Protein AF-A0A843GGL7-F1 (afdb_monomer_lite)

Radius of gyration: 24.07 Å; chains: 1; bounding box: 67×50×60 Å

Secondary structure (DSSP, 8-state):
---PPPPPTTEEEEEEE-TTS-TTS-EEEEEEEEEEEETTEEEEEEEETTS-B---GGGTTEEEEEE-TTSS-EEEEETT--TT---------EE--S---HHHHHHHHHHHHT-----S--EEEEE-SSEEEEEETTTTEEEEEEE---HHHHEEBGGGTB----S--------TTT-EEEEE-SEEE-S---TT-SGGGG-EEEEPPHHHHHHHHHHHHHT----EEEEEEEEE-SSS-GGG-THHHHHHHHTHHHHHHHH-EEEEEEEEEEE--BTT-TTHHHHHHHHHHIIIIISTT-SEEEEE---SSHHHHHHHTTT-B--HHHHHHHHHHSPPPSSSPEEEEEEE-TT----HHHHHHHS-TTTEEEEEEEPP--HHHHHTT---STTTT-THHHHHHHHHHHHTT--EEEE---HHHHHTT-STT--STTGGGS--

Foldseek 3Di:
DDDQPWDDVQKFKWWAQDLPDQQVPRIFIWIWHWDDDDPRWTWIAIAGSVRDRDPDVVCVFWGTKTDDPPDQDIFTHTPPDDPPDDGDDDPTGTDDDTDDDPVVVVVVVLVVVLPDDDDPDDWDWDDFLFWIWIQDLNLLWIKIKGADPDCLQFKDWVVVVNHDFAQFGDRDHGDVQAPMEIETEQFNAESFPFLLFCSCLSPGPHTQALVRRLVSVLVRLVPDPAAHHQEYEYENFAHYFNQSHCNVLVNLQPPDVVSNVVRHHYNAYEYEHEHQAFPPRPCNLVSQQSVQCCCCPVRVLRYAYEHAQQALDQVVSCLRRVVGHDGLQVVLVSQVPHDAGGPDAYEYEHAFDLPGHADQVSVVVRHPLNRYAYEYEHSFPAPSCVVSPHPHDPVNRDSVSVCVRVVNNVVVVHRYMYGYDHPSCRVSQVDGSGDPNSVVVVPD

Structure (mmCIF, N/CA/C/O backbone):
data_AF-A0A843GGL7-F1
#
_entry.id   AF-A0A843GGL7-F1
#
loop_
_atom_site.group_PDB
_atom_site.id
_atom_site.type_symbol
_atom_site.label_atom_id
_atom_site.label_alt_id
_atom_site.label_comp_id
_atom_site.label_asym_id
_atom_site.label_entity_id
_atom_site.label_seq_id
_atom_site.pdbx_PDB_ins_code
_atom_site.Cartn_x
_atom_site.Cartn_y
_atom_site.Cartn_z
_atom_site.occupancy
_atom_site.B_iso_or_equiv
_atom_site.auth_seq_id
_atom_site.auth_comp_id
_atom_site.auth_asym_id
_atom_site.auth_atom_id
_atom_site.pdbx_PDB_model_num
ATOM 1 N N . MET A 1 1 ? -35.514 9.374 7.211 1.00 26.31 1 MET A N 1
ATOM 2 C CA . MET A 1 1 ? -36.257 9.001 8.434 1.00 26.31 1 MET A CA 1
ATOM 3 C C . MET A 1 1 ? -37.074 7.741 8.167 1.00 26.31 1 MET A C 1
ATOM 5 O O . MET A 1 1 ? -38.155 7.833 7.592 1.00 26.31 1 MET A O 1
ATOM 9 N N . ARG A 1 2 ? -36.556 6.556 8.519 1.00 28.31 2 ARG A N 1
ATOM 10 C CA . ARG A 1 2 ? -37.366 5.327 8.568 1.00 28.31 2 ARG A CA 1
ATOM 11 C C . ARG A 1 2 ? -38.106 5.331 9.907 1.00 28.31 2 ARG A C 1
ATOM 13 O O . ARG A 1 2 ? -37.487 5.107 10.936 1.00 28.31 2 ARG A O 1
ATOM 20 N N . LYS A 1 3 ? -39.411 5.613 9.913 1.00 27.98 3 LYS A N 1
ATOM 21 C CA . LYS A 1 3 ? -40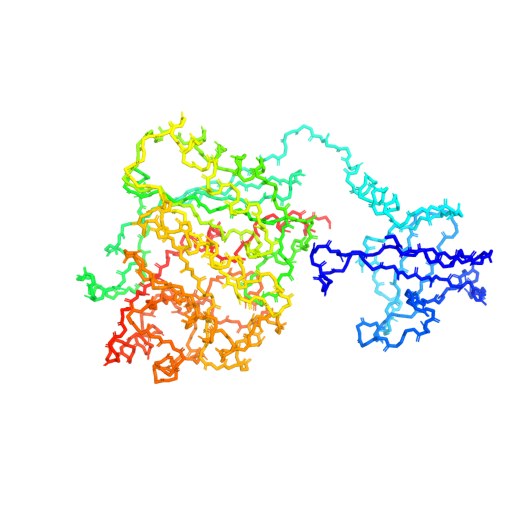.245 5.388 11.104 1.00 27.98 3 LYS A CA 1
ATOM 22 C C . LYS A 1 3 ? -40.612 3.909 11.150 1.00 27.98 3 LYS A C 1
ATOM 24 O O . LYS A 1 3 ? -41.455 3.467 10.371 1.00 27.98 3 LYS A O 1
ATOM 29 N N . ILE A 1 4 ? -39.955 3.148 12.018 1.00 35.44 4 ILE A N 1
ATOM 30 C CA . ILE A 1 4 ? -40.352 1.769 12.319 1.00 35.44 4 ILE A CA 1
ATOM 31 C C . ILE A 1 4 ? -41.522 1.826 13.313 1.00 35.44 4 ILE A C 1
ATOM 33 O O . ILE A 1 4 ? -41.600 2.738 14.134 1.00 35.44 4 ILE A O 1
ATOM 37 N N . LYS A 1 5 ? -42.489 0.908 13.187 1.00 37.84 5 LYS A N 1
ATOM 38 C CA . LYS A 1 5 ? -43.631 0.813 14.112 1.00 37.84 5 LYS A CA 1
ATOM 39 C C . LYS A 1 5 ? -43.111 0.597 15.538 1.00 37.84 5 LYS A C 1
ATOM 41 O O . LYS A 1 5 ? -42.248 -0.252 15.727 1.00 37.84 5 LYS A O 1
ATOM 46 N N . ASN A 1 6 ? -43.656 1.342 16.503 1.00 37.59 6 ASN A N 1
ATOM 47 C CA . ASN A 1 6 ? -43.268 1.255 17.913 1.00 37.59 6 ASN A CA 1
ATOM 48 C C . ASN A 1 6 ? -43.234 -0.206 18.409 1.00 37.59 6 ASN A C 1
ATOM 50 O O . ASN A 1 6 ? -44.164 -0.958 18.081 1.00 37.59 6 ASN A O 1
ATOM 54 N N . PRO A 1 7 ? -42.225 -0.593 19.216 1.00 38.31 7 PRO A N 1
ATOM 55 C CA . PRO A 1 7 ? -42.210 -1.888 19.887 1.00 38.31 7 PRO A CA 1
ATOM 56 C C . PRO A 1 7 ? -43.497 -2.117 20.669 1.00 38.31 7 PRO A C 1
ATOM 58 O O . PRO A 1 7 ? -44.042 -1.200 21.291 1.00 38.31 7 PRO A O 1
ATOM 61 N N . LYS A 1 8 ? -43.965 -3.364 20.692 1.00 41.97 8 LYS A N 1
ATOM 62 C CA . LYS A 1 8 ? -45.012 -3.769 21.632 1.00 41.97 8 LYS A CA 1
ATOM 63 C C . LYS A 1 8 ? -44.456 -3.774 23.065 1.00 41.97 8 LYS A C 1
ATOM 65 O O . LYS A 1 8 ? -43.256 -3.965 23.262 1.00 41.97 8 LYS A O 1
ATOM 70 N N . PRO A 1 9 ? -45.315 -3.646 24.092 1.00 34.81 9 PRO A N 1
ATOM 71 C CA . PRO A 1 9 ? -44.901 -3.856 25.477 1.00 34.81 9 PRO A CA 1
ATOM 72 C C . PRO A 1 9 ? -44.223 -5.233 25.635 1.00 34.81 9 PRO A C 1
ATOM 74 O O . PRO A 1 9 ? -44.822 -6.246 25.269 1.00 34.81 9 PRO A O 1
ATOM 77 N N . ASN A 1 10 ? -43.002 -5.264 26.188 1.00 40.59 10 ASN A N 1
ATOM 78 C CA . ASN A 1 10 ? -42.102 -6.431 26.323 1.00 40.59 10 ASN A CA 1
ATOM 79 C C . ASN A 1 10 ? -41.314 -6.868 25.067 1.00 40.59 10 ASN A C 1
ATOM 81 O O . ASN A 1 10 ? -40.808 -7.996 25.035 1.00 40.59 10 ASN A O 1
ATOM 85 N N . GLU A 1 11 ? -41.190 -6.011 24.050 1.00 41.81 11 GLU A N 1
ATOM 86 C CA . GLU A 1 11 ? -40.201 -6.176 22.977 1.00 41.81 11 GLU A CA 1
ATOM 87 C C . GLU A 1 11 ? -38.933 -5.363 23.286 1.00 41.81 11 GLU A C 1
ATOM 89 O O . GLU A 1 11 ? -39.017 -4.204 23.688 1.00 41.81 11 GLU A O 1
ATOM 94 N N . TYR A 1 12 ? -37.760 -5.983 23.129 1.00 46.91 12 TYR A N 1
ATOM 95 C CA . TYR A 1 12 ? -36.453 -5.365 23.401 1.00 46.91 12 TYR A CA 1
ATOM 96 C C . TYR A 1 12 ? -35.740 -5.071 22.080 1.00 46.91 12 TYR A C 1
ATOM 98 O O . TYR A 1 12 ? -35.875 -5.850 21.137 1.00 46.91 12 TYR A O 1
ATOM 106 N N . VAL A 1 13 ? -34.972 -3.984 22.010 1.00 42.09 13 VAL A N 1
ATOM 107 C CA . VAL A 1 13 ? -34.202 -3.609 20.814 1.00 42.09 13 VAL A CA 1
ATOM 108 C C . VAL A 1 13 ? -32.754 -4.060 20.990 1.00 42.09 13 VAL A C 1
ATOM 110 O O . VAL A 1 13 ? -32.111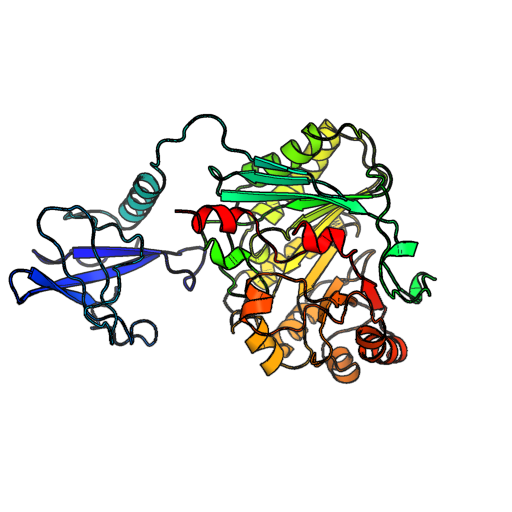 -3.692 21.968 1.00 42.09 13 VAL A O 1
ATOM 113 N N . LEU A 1 14 ? -32.242 -4.854 20.047 1.00 47.00 14 LEU A N 1
ATOM 114 C CA . LEU A 1 14 ? -30.811 -5.112 19.903 1.00 47.00 14 LEU A CA 1
ATOM 115 C C . LEU A 1 14 ? -30.236 -4.143 18.883 1.00 47.00 14 LEU A C 1
ATOM 117 O O . LEU A 1 14 ? -30.738 -4.064 17.760 1.00 47.00 14 LEU A O 1
ATOM 121 N N . ILE A 1 15 ? -29.141 -3.489 19.245 1.00 43.41 15 ILE A N 1
ATOM 122 C CA . ILE A 1 15 ? -28.305 -2.761 18.301 1.00 43.41 15 ILE A CA 1
ATOM 123 C C . ILE A 1 15 ? -26.951 -3.445 18.305 1.00 43.41 15 ILE A C 1
ATOM 125 O O . ILE A 1 15 ? -26.304 -3.557 19.340 1.00 43.41 15 ILE A O 1
ATOM 129 N N . THR A 1 16 ? -26.549 -3.949 17.148 1.00 43.97 16 THR A N 1
ATOM 130 C CA . THR A 1 16 ? -25.307 -4.705 16.996 1.00 43.97 16 THR A CA 1
ATOM 131 C C . THR A 1 16 ? -24.540 -4.155 15.802 1.00 43.97 16 THR A C 1
ATOM 133 O O . THR A 1 16 ? -25.115 -3.838 14.758 1.00 43.97 16 THR A O 1
ATOM 136 N N . LYS A 1 17 ? -23.232 -3.972 15.993 1.00 41.25 17 LYS A N 1
ATOM 137 C CA . LYS A 1 17 ? -22.299 -3.528 14.960 1.00 41.25 17 LYS A CA 1
ATOM 138 C C . LYS A 1 17 ? -21.731 -4.774 14.286 1.00 41.25 17 LYS A C 1
ATOM 140 O O . LYS A 1 17 ? -21.012 -5.530 14.936 1.00 41.25 17 LYS A O 1
ATOM 145 N N . TYR A 1 18 ? -22.066 -5.012 13.018 1.00 47.62 18 TYR A N 1
ATOM 146 C CA . TYR A 1 18 ? -21.561 -6.184 12.293 1.00 47.62 18 TYR A CA 1
ATOM 147 C C . TYR A 1 18 ? -20.429 -5.799 11.329 1.00 47.62 18 TYR A C 1
ATOM 149 O O . TYR A 1 18 ? -20.572 -4.810 10.607 1.00 47.62 18 TYR A O 1
ATOM 157 N N . PRO A 1 19 ? -19.337 -6.587 11.250 1.00 37.38 19 PRO A N 1
ATOM 158 C CA . PRO A 1 19 ? -18.227 -6.347 10.317 1.00 37.38 19 PRO A CA 1
ATOM 159 C C . PRO A 1 19 ? -18.644 -6.394 8.837 1.00 37.38 19 PRO A C 1
ATOM 161 O O . PRO A 1 19 ? -17.979 -5.820 7.982 1.00 37.38 19 PRO A O 1
ATOM 164 N N . ASP A 1 20 ? -19.752 -7.074 8.541 1.00 38.44 20 ASP A N 1
ATOM 165 C CA . ASP A 1 20 ? -20.197 -7.406 7.187 1.00 38.44 20 ASP A CA 1
ATOM 166 C C . ASP A 1 20 ? -21.290 -6.456 6.648 1.00 38.44 20 ASP A C 1
ATOM 168 O O . ASP A 1 20 ? -21.869 -6.721 5.590 1.00 38.44 20 ASP A O 1
ATOM 172 N N . HIS A 1 21 ? -21.621 -5.393 7.391 1.00 42.47 21 HIS A N 1
ATOM 173 C CA . HIS A 1 21 ? -22.603 -4.376 6.997 1.00 42.47 21 HIS A CA 1
ATOM 174 C C . HIS A 1 21 ? -21.961 -3.223 6.203 1.00 42.47 21 HIS A C 1
ATOM 176 O O . HIS A 1 21 ? -20.743 -3.062 6.194 1.00 42.47 21 HIS A O 1
ATOM 182 N N . ASP A 1 22 ? -22.788 -2.414 5.524 1.00 44.09 22 ASP A N 1
ATOM 183 C CA . ASP A 1 22 ? -22.347 -1.188 4.838 1.00 44.09 22 ASP A CA 1
ATOM 184 C C . ASP A 1 22 ? -21.546 -0.312 5.825 1.00 44.09 22 ASP A C 1
ATOM 186 O O . ASP A 1 22 ? -22.098 0.076 6.850 1.00 44.09 22 ASP A O 1
ATOM 190 N N . PRO A 1 23 ? -20.270 0.023 5.570 1.00 43.62 23 PRO A N 1
ATOM 191 C CA . PRO A 1 23 ? -19.479 0.822 6.506 1.00 43.62 23 PRO A CA 1
ATOM 192 C C . PRO A 1 23 ? -20.031 2.242 6.718 1.00 43.62 23 PRO A C 1
ATOM 194 O O . PRO A 1 23 ? -19.649 2.898 7.686 1.00 43.62 23 PRO A O 1
ATOM 197 N N . ASN A 1 24 ? -20.939 2.712 5.850 1.00 40.75 24 ASN A N 1
ATOM 198 C CA . ASN A 1 24 ? -21.675 3.964 6.043 1.00 40.75 24 ASN A CA 1
ATOM 199 C C . ASN A 1 24 ? -22.907 3.804 6.957 1.00 40.75 24 ASN A C 1
ATOM 201 O O . ASN A 1 24 ? -23.436 4.806 7.435 1.00 40.75 24 ASN A O 1
ATOM 205 N N . ASP A 1 25 ? -23.359 2.570 7.208 1.00 46.91 25 ASP A N 1
ATOM 206 C CA . ASP A 1 25 ? -24.373 2.216 8.207 1.00 46.91 25 ASP A CA 1
ATOM 207 C C . ASP A 1 25 ? -24.070 0.831 8.834 1.00 46.91 25 ASP A C 1
ATOM 209 O O . ASP A 1 25 ? -24.709 -0.174 8.494 1.00 46.91 25 ASP A O 1
ATOM 213 N N . PRO A 1 26 ? -23.064 0.749 9.730 1.00 44.34 26 PRO A N 1
ATOM 214 C CA . PRO A 1 26 ? -22.521 -0.518 10.234 1.00 44.34 26 PRO A CA 1
ATOM 215 C C . PRO A 1 26 ? -23.417 -1.195 11.287 1.00 44.34 26 PRO A C 1
ATOM 217 O O . PRO A 1 26 ? -23.012 -2.172 11.921 1.00 44.34 26 PRO A O 1
ATOM 220 N N . TRP A 1 27 ? -24.611 -0.649 11.518 1.00 46.47 27 TRP A N 1
ATOM 221 C CA . TRP A 1 27 ? -25.518 -1.039 12.589 1.00 46.47 27 TRP A CA 1
ATOM 222 C C . TRP A 1 27 ? -26.669 -1.882 12.040 1.00 46.47 27 TRP A C 1
ATOM 224 O O . TRP A 1 27 ? -27.393 -1.444 11.148 1.00 46.47 27 TRP A O 1
ATOM 234 N N . ALA A 1 28 ? -26.896 -3.055 12.627 1.00 49.09 28 ALA A N 1
ATOM 235 C CA . ALA A 1 28 ? -28.115 -3.827 12.419 1.00 49.09 28 ALA A CA 1
ATOM 236 C C . ALA A 1 28 ? -29.042 -3.690 13.634 1.00 49.09 28 ALA A C 1
ATOM 238 O O . ALA A 1 28 ? -28.600 -3.802 14.782 1.00 49.09 28 ALA A O 1
ATOM 239 N N . LEU A 1 29 ? -30.334 -3.466 13.372 1.00 47.56 29 LEU A N 1
ATOM 240 C CA . LEU A 1 29 ? -31.391 -3.490 14.384 1.00 47.56 29 LEU A CA 1
ATOM 241 C C . LEU A 1 29 ? -32.093 -4.852 14.392 1.00 47.56 29 LEU A C 1
ATOM 243 O O . LEU A 1 29 ? -32.566 -5.324 13.358 1.00 47.56 29 LEU A O 1
ATOM 247 N N . GLY A 1 30 ? -32.213 -5.446 15.578 1.00 50.50 30 GLY A N 1
ATOM 248 C CA . GLY A 1 30 ? -33.033 -6.631 15.828 1.00 50.50 30 GLY A CA 1
ATOM 249 C C . GLY A 1 30 ? -34.041 -6.388 16.950 1.00 50.50 30 GLY A C 1
ATOM 250 O O . GLY A 1 30 ? -33.835 -5.536 17.811 1.00 50.50 30 GLY A O 1
ATOM 251 N N . TRP A 1 31 ? -35.130 -7.152 16.961 1.00 52.19 31 TRP A N 1
ATOM 252 C CA . TRP A 1 31 ? -36.140 -7.122 18.019 1.00 52.19 31 TRP A CA 1
ATOM 253 C C . TRP A 1 31 ? -36.154 -8.449 18.762 1.00 52.19 31 TRP A C 1
ATOM 255 O O . TRP A 1 31 ? -36.125 -9.510 18.136 1.00 52.19 31 TRP A O 1
ATOM 265 N N . PHE A 1 32 ? -36.279 -8.407 20.085 1.00 57.06 32 PHE A N 1
ATOM 266 C CA . PHE A 1 32 ? -36.505 -9.603 20.879 1.00 57.06 32 PHE A CA 1
ATOM 267 C C . PHE A 1 32 ? -37.924 -9.689 21.407 1.00 57.06 32 PHE A C 1
ATOM 269 O O . PHE A 1 32 ? -38.450 -8.719 21.944 1.00 57.06 32 PHE A O 1
ATOM 276 N N . THR A 1 33 ? -38.514 -10.883 21.359 1.00 50.38 33 THR A N 1
ATOM 277 C CA . THR A 1 33 ? -39.776 -11.173 22.055 1.00 50.38 33 THR A CA 1
ATOM 278 C C . THR A 1 33 ? -39.538 -12.198 23.169 1.00 50.38 33 THR A C 1
ATOM 280 O O . THR A 1 33 ? -38.981 -13.274 22.927 1.00 50.38 33 THR A O 1
ATOM 283 N N . ARG A 1 34 ? -39.966 -11.876 24.400 1.00 50.91 34 ARG A N 1
ATOM 284 C CA . ARG A 1 34 ? -39.922 -12.775 25.571 1.00 50.91 34 ARG A CA 1
ATOM 285 C C . ARG A 1 34 ? -40.840 -13.980 25.348 1.00 50.91 34 ARG A C 1
ATOM 287 O O . ARG A 1 34 ? -42.019 -13.785 25.063 1.00 50.91 34 ARG A O 1
ATOM 294 N N . LYS A 1 35 ? -40.345 -15.216 25.514 1.00 48.47 35 LYS A N 1
ATOM 295 C CA . LYS A 1 35 ? -41.174 -16.428 25.310 1.00 48.47 35 LYS A CA 1
ATOM 296 C C . LYS A 1 35 ? -41.396 -17.290 26.558 1.00 48.47 35 LYS A C 1
ATOM 298 O O . LYS A 1 35 ? -42.341 -18.070 26.569 1.00 48.47 35 LYS A O 1
ATOM 303 N N . GLY A 1 36 ? -40.602 -17.158 27.624 1.00 51.47 36 GLY A N 1
ATOM 304 C CA . GLY A 1 36 ? -40.874 -17.895 28.869 1.00 51.47 36 GLY A CA 1
ATOM 305 C C . GLY A 1 36 ? -39.675 -18.075 29.797 1.00 51.47 36 GLY A C 1
ATOM 306 O O . GLY A 1 36 ? -38.644 -17.439 29.601 1.00 51.47 36 GLY A O 1
ATOM 307 N N . ASN A 1 37 ? -39.831 -18.950 30.798 1.00 42.34 37 ASN A N 1
ATOM 308 C CA . ASN A 1 37 ? -38.826 -19.285 31.812 1.00 42.34 37 ASN A CA 1
ATOM 309 C C . ASN A 1 37 ? -38.333 -20.731 31.643 1.00 42.34 37 ASN A C 1
ATOM 311 O O . ASN A 1 37 ? -39.138 -21.660 31.607 1.00 42.34 37 ASN A O 1
ATOM 315 N N . TRP A 1 38 ? -37.016 -20.936 31.587 1.00 40.34 38 TRP A N 1
ATOM 316 C CA . TRP A 1 38 ? -36.382 -22.256 31.549 1.00 40.34 38 TRP A CA 1
ATOM 317 C C . TRP A 1 38 ? -35.303 -22.350 32.626 1.00 40.34 38 TRP A C 1
ATOM 319 O O . TRP A 1 38 ? -34.385 -21.536 32.650 1.00 40.34 38 TRP A O 1
ATOM 329 N N . LYS A 1 39 ? -35.418 -23.333 33.530 1.00 39.16 39 LYS A N 1
ATOM 330 C CA . LYS A 1 39 ? -34.526 -23.503 34.698 1.00 39.16 39 LYS A CA 1
ATOM 331 C C . LYS A 1 39 ? -34.309 -22.206 35.504 1.00 39.16 39 LYS A C 1
ATOM 333 O O . LYS A 1 39 ? -33.203 -21.924 35.944 1.00 39.16 39 LYS A O 1
ATOM 338 N N . GLY A 1 40 ? -35.367 -21.411 35.664 1.00 43.50 40 GLY A N 1
ATOM 339 C CA . GLY A 1 40 ? -35.312 -20.143 36.396 1.00 43.50 40 GLY A CA 1
ATOM 340 C C . GLY A 1 40 ? -34.722 -18.960 35.622 1.00 43.50 40 GLY A C 1
ATOM 341 O O . GLY A 1 40 ? -34.559 -17.907 36.220 1.00 43.50 40 GLY A O 1
ATOM 342 N N . LYS A 1 41 ? -34.426 -19.099 34.319 1.00 38.81 41 LYS A N 1
ATOM 343 C CA . LYS A 1 41 ? -33.934 -18.001 33.470 1.00 38.81 41 LYS A CA 1
ATOM 344 C C . LYS A 1 41 ? -34.900 -17.676 32.325 1.00 38.81 41 LYS A C 1
ATOM 346 O O . LYS A 1 41 ? -35.415 -18.579 31.654 1.00 38.81 41 LYS A O 1
ATOM 351 N N . THR A 1 42 ? -35.117 -16.385 32.072 1.00 43.78 42 THR A N 1
ATOM 352 C CA . THR A 1 42 ? -35.997 -15.891 31.000 1.00 43.78 42 THR A CA 1
ATOM 353 C C . THR A 1 42 ? -35.355 -16.109 29.612 1.00 43.78 42 THR A C 1
ATOM 355 O O . THR A 1 42 ? -34.167 -15.858 29.432 1.00 43.78 42 THR A O 1
ATOM 358 N N . THR A 1 43 ? -36.128 -16.583 28.621 1.00 45.00 43 THR A N 1
ATOM 359 C CA . THR A 1 43 ? -35.678 -16.877 27.237 1.00 45.00 43 THR A CA 1
ATOM 360 C C . THR A 1 43 ? -36.310 -15.931 26.197 1.00 45.00 43 THR A C 1
ATOM 362 O O . THR A 1 43 ? -37.512 -15.643 26.274 1.00 45.00 43 THR A O 1
ATOM 365 N N . TYR A 1 44 ? -35.525 -15.516 25.190 1.00 47.84 44 TYR A N 1
ATOM 366 C CA . TYR A 1 44 ? -35.887 -14.553 24.131 1.00 47.84 44 TYR A CA 1
ATOM 367 C C . TYR A 1 44 ? -35.633 -15.099 22.707 1.00 47.84 44 TYR A C 1
ATOM 369 O O . TYR A 1 44 ? -34.743 -15.926 22.526 1.00 47.84 44 TYR A O 1
ATOM 377 N N . TYR A 1 45 ? -36.391 -14.625 21.706 1.00 48.88 45 TYR A N 1
ATOM 378 C CA . TYR A 1 45 ? -36.192 -14.899 20.263 1.00 48.88 45 TYR A CA 1
ATOM 379 C C . TYR A 1 45 ? -35.794 -13.637 19.499 1.00 48.88 45 TYR A C 1
ATOM 381 O O . TYR A 1 45 ? -36.332 -12.589 19.829 1.00 48.88 45 TYR A O 1
ATOM 389 N N . ILE A 1 46 ? -34.954 -13.755 18.459 1.00 49.75 46 ILE A N 1
ATOM 390 C CA . ILE A 1 46 ? -34.516 -12.649 17.582 1.00 49.75 46 ILE A CA 1
ATOM 391 C C . ILE A 1 46 ? -35.409 -12.559 16.341 1.00 49.75 46 ILE A C 1
ATOM 393 O O . ILE A 1 46 ? -35.591 -13.546 15.627 1.00 49.75 46 ILE A O 1
ATOM 397 N N . LYS A 1 47 ? -35.922 -11.363 16.059 1.00 49.62 47 LYS A N 1
ATOM 398 C CA . LYS A 1 47 ? -36.546 -10.982 14.788 1.00 49.62 47 LYS A CA 1
ATOM 399 C C . LYS A 1 47 ? -35.717 -9.884 14.137 1.00 49.62 47 LYS A C 1
ATOM 401 O O . LYS A 1 47 ? -35.166 -9.038 14.838 1.00 49.62 47 LYS A O 1
ATOM 406 N N . ASP A 1 48 ? -35.621 -9.906 12.816 1.00 50.22 48 ASP A N 1
ATOM 407 C CA . ASP A 1 48 ? -34.953 -8.836 12.073 1.00 50.22 48 ASP A CA 1
ATOM 408 C C . ASP A 1 48 ? -35.795 -7.544 12.032 1.00 50.22 48 ASP A C 1
ATOM 410 O O . ASP A 1 48 ? -36.927 -7.494 12.528 1.00 50.22 48 ASP A O 1
ATOM 414 N N . GLU A 1 49 ? -35.245 -6.482 11.430 1.00 44.03 49 GLU A N 1
ATOM 415 C CA . GLU A 1 49 ? -35.920 -5.186 11.259 1.00 44.03 49 GLU A CA 1
ATOM 416 C C . GLU A 1 49 ? -37.240 -5.264 10.456 1.00 44.03 49 GLU A C 1
ATOM 418 O O . GLU A 1 49 ? -38.042 -4.328 10.498 1.00 44.03 49 GLU A O 1
ATOM 423 N N . PHE A 1 50 ? -37.505 -6.384 9.770 1.00 46.75 50 PHE A N 1
ATOM 424 C CA . PHE A 1 50 ? -38.718 -6.635 8.986 1.00 46.75 50 PHE A CA 1
ATOM 425 C C . PHE A 1 50 ? -39.746 -7.509 9.724 1.00 46.75 50 PHE A C 1
ATOM 427 O O . PHE A 1 50 ? -40.832 -7.763 9.198 1.00 46.75 50 PHE A O 1
ATOM 434 N N . GLY A 1 51 ? -39.451 -7.931 10.958 1.00 42.31 51 GLY A N 1
ATOM 435 C CA . GLY A 1 51 ? -40.340 -8.752 11.779 1.00 42.31 51 GLY A CA 1
ATOM 436 C C . GLY A 1 51 ? -40.374 -10.227 11.373 1.00 42.31 51 GLY A C 1
ATOM 437 O O . GLY A 1 51 ? -41.224 -10.969 11.875 1.00 42.31 51 GLY A O 1
ATOM 438 N N . CYS A 1 52 ? -39.461 -10.658 10.501 1.00 44.62 52 CYS A N 1
ATOM 439 C CA . CYS A 1 52 ? -39.291 -12.057 10.146 1.00 44.62 52 CYS A CA 1
ATOM 440 C C . CYS A 1 52 ? -38.521 -12.780 11.259 1.00 44.62 52 CYS A C 1
ATOM 442 O O . CYS A 1 52 ? -37.529 -12.277 11.793 1.00 44.62 52 CYS A O 1
ATOM 444 N N . GLU A 1 53 ? -38.973 -13.988 11.612 1.00 42.88 53 GLU A N 1
ATOM 445 C CA . GLU A 1 53 ? -38.152 -14.916 12.391 1.00 42.88 53 GLU A CA 1
ATOM 446 C C . GLU A 1 53 ? -36.968 -15.319 11.506 1.00 42.88 53 GLU A C 1
ATOM 448 O O . GLU A 1 53 ? -37.104 -16.063 10.535 1.00 42.88 53 GLU A O 1
ATOM 453 N N . SER A 1 54 ? -35.814 -14.722 11.782 1.00 37.69 54 SER A N 1
ATOM 454 C CA . SER A 1 54 ? -34.637 -14.826 10.932 1.00 37.69 54 SER A CA 1
ATOM 455 C C . SER A 1 54 ? -34.002 -16.218 11.047 1.00 37.69 54 SER A C 1
ATOM 457 O O . SER A 1 54 ? -33.482 -16.603 12.092 1.00 37.69 54 SER A O 1
ATOM 459 N N . LEU A 1 55 ? -34.009 -16.960 9.935 1.00 36.03 55 LEU A N 1
ATOM 460 C CA . LEU A 1 55 ? -33.098 -18.077 9.642 1.00 36.03 55 LEU A CA 1
ATOM 461 C C . LEU A 1 55 ? -31.945 -17.591 8.744 1.00 36.03 55 LEU A C 1
ATOM 463 O O . LEU A 1 55 ? -31.532 -18.293 7.817 1.00 36.03 55 LEU A O 1
ATOM 467 N N . TYR A 1 56 ? -31.448 -16.365 8.951 1.00 37.56 56 TYR A N 1
ATOM 468 C CA . TYR A 1 56 ? -30.353 -15.849 8.131 1.00 37.56 56 TYR A CA 1
ATOM 469 C C . TYR A 1 56 ? -29.133 -16.791 8.222 1.00 37.56 56 TYR A C 1
ATOM 471 O O . TYR A 1 56 ? -28.776 -17.227 9.321 1.00 37.56 56 TYR A O 1
ATOM 479 N N . PRO A 1 57 ? -28.445 -17.092 7.101 1.00 33.44 57 PRO A N 1
ATOM 480 C CA . PRO A 1 57 ? -27.340 -18.057 7.061 1.00 33.44 57 PRO A CA 1
ATOM 481 C C . PRO A 1 57 ? -26.202 -17.793 8.063 1.00 33.44 57 PRO A C 1
ATOM 483 O O . PRO A 1 57 ? -25.503 -18.732 8.436 1.00 33.44 57 PRO A O 1
ATOM 486 N N . LYS A 1 58 ? -26.052 -16.544 8.530 1.00 37.03 58 LYS A N 1
ATOM 487 C CA . LYS A 1 58 ? -25.041 -16.084 9.500 1.00 37.03 58 LYS A CA 1
ATOM 488 C C . LYS A 1 58 ? -25.431 -16.264 10.980 1.00 37.03 58 LYS A C 1
ATOM 490 O O . LYS A 1 58 ? -24.592 -16.067 11.847 1.00 37.03 58 LYS A O 1
ATOM 495 N N . TYR A 1 59 ? -26.657 -16.703 11.279 1.00 37.88 59 TYR A N 1
ATOM 496 C CA . TYR A 1 59 ? -27.127 -17.017 12.642 1.00 37.88 59 TYR A CA 1
ATOM 497 C C . TYR A 1 59 ? -27.354 -18.515 12.871 1.00 37.88 59 TYR A C 1
ATOM 499 O O . TYR A 1 59 ? -27.946 -18.904 13.876 1.00 37.88 59 TYR A O 1
ATOM 507 N N . LYS A 1 60 ? -26.879 -19.386 11.966 1.00 31.08 60 LYS A N 1
ATOM 508 C CA . LYS A 1 60 ? -27.116 -20.844 12.028 1.00 31.08 60 LYS A CA 1
ATOM 509 C C . LYS A 1 60 ? -26.707 -21.501 13.350 1.00 31.08 60 LYS A C 1
ATOM 511 O O . LYS A 1 60 ? -27.226 -22.573 13.669 1.00 31.08 60 LYS A O 1
ATOM 516 N N . ASN A 1 61 ? -25.848 -20.836 14.119 1.00 32.12 61 ASN A N 1
ATOM 517 C CA . ASN A 1 61 ? -25.360 -21.324 15.393 1.00 32.12 61 ASN A CA 1
ATOM 518 C C . ASN A 1 61 ? -25.881 -20.543 16.598 1.00 32.12 61 ASN A C 1
ATOM 520 O O . ASN A 1 61 ? -25.516 -20.931 17.681 1.00 32.12 61 ASN A O 1
ATOM 524 N N . CYS A 1 62 ? -26.728 -19.518 16.507 1.00 33.25 62 CYS A N 1
ATOM 525 C CA . CYS A 1 62 ? -27.138 -18.753 17.696 1.00 33.25 62 CYS A CA 1
ATOM 526 C C . CYS A 1 62 ? -28.657 -18.672 17.787 1.00 33.25 62 CYS A C 1
ATOM 528 O O . CYS A 1 62 ? -29.294 -17.964 17.015 1.00 33.25 62 CYS A O 1
ATOM 530 N N . PHE A 1 63 ? -29.244 -19.373 18.758 1.00 29.50 63 PHE A N 1
ATOM 531 C CA . PHE A 1 63 ? -30.687 -19.288 19.019 1.00 29.50 63 PHE A CA 1
ATOM 532 C C . PHE A 1 63 ? -31.029 -18.860 20.442 1.00 29.50 63 PHE A C 1
ATOM 534 O O . PHE A 1 63 ? -32.212 -18.734 20.758 1.00 29.50 63 PHE A O 1
ATOM 541 N N . ARG A 1 64 ? -30.044 -18.684 21.333 1.00 37.16 64 ARG A N 1
ATOM 542 C CA . ARG A 1 64 ? -30.348 -18.603 22.759 1.00 37.16 64 ARG A CA 1
ATOM 543 C C . ARG A 1 64 ? -29.521 -17.550 23.479 1.00 37.16 64 ARG A C 1
ATOM 545 O O . ARG A 1 64 ? -28.306 -17.633 23.568 1.00 37.16 64 ARG A O 1
ATOM 552 N N . LEU A 1 65 ? -30.236 -16.583 24.030 1.00 37.50 65 LEU A N 1
ATOM 553 C CA . LEU A 1 65 ? -29.736 -15.598 24.972 1.00 37.50 65 LEU A CA 1
ATOM 554 C C . LEU A 1 65 ? -30.357 -15.909 26.332 1.00 37.50 65 LEU A C 1
ATOM 556 O O . LEU A 1 65 ? -31.580 -16.048 26.433 1.00 37.50 65 LEU A O 1
ATOM 560 N N . THR A 1 66 ? -29.526 -16.041 27.362 1.00 36.31 66 THR A N 1
ATOM 561 C CA . THR A 1 66 ? -29.983 -16.183 28.752 1.00 36.31 66 THR A CA 1
ATOM 562 C C . THR A 1 66 ? -29.558 -14.943 29.517 1.00 36.31 66 THR A C 1
ATOM 564 O O . THR A 1 66 ? -28.367 -14.659 29.595 1.00 36.31 66 THR A O 1
ATOM 567 N N . LEU A 1 67 ? -30.526 -14.210 30.069 1.00 37.09 67 LEU A N 1
ATOM 568 C CA . LEU A 1 67 ? -30.251 -13.141 31.027 1.00 37.09 67 LEU A CA 1
ATOM 569 C C . LEU A 1 67 ? -30.058 -13.753 32.419 1.00 37.09 67 LEU A C 1
ATOM 571 O O . LEU A 1 67 ? -30.884 -14.563 32.849 1.00 37.09 67 LEU A O 1
ATOM 575 N N . ASP A 1 68 ? -29.003 -13.337 33.120 1.00 36.25 68 ASP A N 1
ATOM 576 C CA . ASP A 1 68 ? -28.963 -13.413 34.581 1.00 36.25 68 ASP A CA 1
ATOM 577 C C . ASP A 1 68 ? -29.650 -12.162 35.131 1.00 36.25 68 ASP A C 1
ATOM 579 O O . ASP A 1 68 ? -29.180 -11.040 34.943 1.00 36.25 68 ASP A O 1
ATOM 583 N N . GLU A 1 69 ? -30.792 -12.348 35.790 1.00 34.75 69 GLU A N 1
ATOM 584 C CA . GLU A 1 69 ? -31.494 -11.252 36.457 1.00 34.75 69 GLU A CA 1
ATOM 585 C C . GLU A 1 69 ? -30.599 -10.707 37.587 1.00 34.75 69 GLU A C 1
ATOM 587 O O . GLU A 1 69 ? -30.347 -11.393 38.576 1.00 34.75 69 GLU A O 1
ATOM 592 N N . GLY A 1 70 ? -30.076 -9.486 37.406 1.00 36.41 70 GLY A N 1
ATOM 593 C CA . GLY A 1 70 ? -29.211 -8.795 38.374 1.00 36.41 70 GLY A CA 1
ATOM 594 C C . GLY A 1 70 ? -27.844 -8.329 37.853 1.00 36.41 70 GLY A C 1
ATOM 595 O O . GLY A 1 70 ? -27.081 -7.759 38.630 1.00 36.41 70 GLY A O 1
ATOM 596 N N . LYS A 1 71 ? -27.513 -8.549 36.573 1.00 36.09 71 LYS A N 1
ATOM 597 C CA . LYS A 1 71 ? -26.311 -7.992 35.926 1.00 36.09 71 LYS A CA 1
ATOM 598 C C . LYS A 1 71 ? -26.686 -7.349 34.588 1.00 36.09 71 LYS A C 1
ATOM 600 O O . LYS A 1 71 ? -27.378 -7.978 33.794 1.00 36.09 71 LYS A O 1
ATOM 605 N N . ASP A 1 72 ? -26.177 -6.150 34.305 1.00 37.28 72 ASP A N 1
ATOM 606 C CA . ASP A 1 72 ? -26.342 -5.439 33.020 1.00 37.28 72 ASP A CA 1
ATOM 607 C C . ASP A 1 72 ? -25.492 -6.060 31.887 1.00 37.28 72 ASP A C 1
ATOM 609 O O . ASP A 1 72 ? -24.852 -5.365 31.105 1.00 37.28 72 ASP A O 1
ATOM 613 N N . ARG A 1 73 ? -25.409 -7.395 31.816 1.00 33.00 73 ARG A N 1
ATOM 614 C CA . ARG A 1 73 ? -24.628 -8.126 30.806 1.00 33.00 73 ARG A CA 1
ATOM 615 C C . ARG A 1 73 ? -25.391 -9.342 30.296 1.00 33.00 73 ARG A C 1
ATOM 617 O O . ARG A 1 73 ? -26.039 -10.050 31.066 1.00 33.00 73 ARG A O 1
ATOM 624 N N . MET A 1 74 ? -25.267 -9.611 28.998 1.00 38.94 74 MET A N 1
ATOM 625 C CA . MET A 1 74 ? -25.825 -10.797 28.348 1.00 38.94 74 MET A CA 1
ATOM 626 C C . MET A 1 74 ? -24.744 -11.743 27.847 1.00 38.94 74 MET A C 1
ATOM 628 O O . MET A 1 74 ? -23.665 -11.317 27.452 1.00 38.94 74 MET A O 1
ATOM 632 N N . SER A 1 75 ? -25.080 -13.032 27.802 1.00 35.09 75 SER A N 1
ATOM 633 C CA . SER A 1 75 ? -24.239 -14.074 27.213 1.00 35.09 75 SER A CA 1
ATOM 634 C C . SER A 1 75 ? -24.986 -14.765 26.065 1.00 35.09 75 SER A C 1
ATOM 636 O O . SER A 1 75 ? -26.125 -15.218 26.234 1.00 35.09 75 SER A O 1
ATOM 638 N N . LEU A 1 76 ? -24.348 -14.831 24.891 1.00 37.44 76 LEU A N 1
ATOM 639 C CA . LEU A 1 76 ? -24.810 -15.561 23.704 1.00 37.44 76 LEU A CA 1
ATOM 640 C C . LEU A 1 76 ? -24.462 -17.043 23.823 1.00 37.44 76 LEU A C 1
ATOM 642 O O . LEU A 1 76 ? -23.316 -17.388 24.081 1.00 37.44 76 LEU A O 1
ATOM 646 N N . ILE A 1 77 ? -25.449 -17.921 23.628 1.00 32.91 77 ILE A N 1
ATOM 647 C CA . ILE A 1 77 ? -25.238 -19.370 23.576 1.00 32.91 77 ILE A CA 1
ATOM 648 C C . ILE A 1 77 ? -25.353 -19.834 22.126 1.00 32.91 77 ILE A C 1
ATOM 650 O O . ILE A 1 77 ? -26.410 -19.703 21.489 1.00 32.91 77 ILE A O 1
ATOM 654 N N . ALA A 1 78 ? -24.255 -20.412 21.638 1.00 30.42 78 ALA A N 1
ATOM 655 C CA . ALA A 1 78 ? -24.192 -21.055 20.341 1.00 30.42 78 ALA A CA 1
ATOM 656 C C . ALA A 1 78 ? -24.773 -22.492 20.367 1.00 30.42 78 ALA A C 1
ATOM 658 O O . ALA A 1 78 ? -24.924 -23.115 21.419 1.00 30.42 78 ALA A O 1
ATOM 659 N N . LYS A 1 79 ? -25.114 -23.042 19.201 1.00 30.67 79 LYS A N 1
ATOM 660 C CA . LYS A 1 79 ? -25.480 -24.441 18.999 1.00 30.67 79 LYS A CA 1
ATOM 661 C C . LYS A 1 79 ? -24.199 -25.273 19.121 1.00 30.67 79 LYS A C 1
ATOM 663 O O . LYS A 1 79 ? -23.204 -24.921 18.502 1.00 30.67 79 LYS A O 1
ATOM 668 N N . ASP A 1 80 ? -24.281 -26.339 19.920 1.00 32.28 80 ASP A N 1
ATOM 669 C CA . ASP A 1 80 ? -23.220 -27.304 20.279 1.00 32.28 80 ASP A CA 1
ATOM 670 C C . ASP A 1 80 ? -22.386 -26.999 21.544 1.00 32.28 80 ASP A C 1
ATOM 672 O O . ASP A 1 80 ? -21.416 -27.700 21.820 1.00 32.28 80 ASP A O 1
ATOM 676 N N . TRP A 1 81 ? -22.828 -26.047 22.377 1.00 33.31 81 TRP A N 1
ATOM 677 C CA . TRP A 1 81 ? -22.248 -25.775 23.704 1.00 33.31 81 TRP A CA 1
ATOM 678 C C . TRP A 1 81 ? -22.260 -27.009 24.626 1.00 33.31 81 TRP A C 1
ATOM 680 O O . TRP A 1 81 ? -23.324 -27.605 24.863 1.00 33.31 81 TRP A O 1
ATOM 690 N N . LYS A 1 82 ? -21.093 -27.364 25.182 1.00 31.08 82 LYS A N 1
ATOM 691 C CA . LYS A 1 82 ? -20.961 -28.364 26.254 1.00 31.08 82 LYS A CA 1
ATOM 692 C C . LYS A 1 82 ? -20.829 -27.674 27.619 1.00 31.08 82 LYS A C 1
ATOM 694 O O . LYS A 1 82 ? -20.349 -26.549 27.679 1.00 31.08 82 LYS A O 1
ATOM 699 N N . PRO A 1 83 ? -21.217 -28.332 28.731 1.00 30.34 83 PRO A N 1
ATOM 700 C CA . PRO A 1 83 ? -21.169 -27.752 30.080 1.00 30.34 83 PRO A CA 1
ATOM 701 C C . PRO A 1 83 ? -19.796 -27.229 30.534 1.00 30.34 83 PRO A C 1
ATOM 703 O O . PRO A 1 83 ? -19.726 -26.555 31.559 1.00 30.34 83 PRO A O 1
ATOM 706 N N . GLU A 1 84 ? -18.728 -27.570 29.810 1.00 30.98 84 GLU A N 1
ATOM 707 C CA . GLU A 1 84 ? -17.344 -27.213 30.114 1.00 30.98 84 GLU A CA 1
ATOM 708 C C . GLU A 1 84 ? -16.838 -25.952 29.378 1.00 30.98 84 GLU A C 1
ATOM 710 O O . GLU A 1 84 ? -15.754 -25.478 29.706 1.00 30.98 84 GLU A O 1
ATOM 715 N N . ASP A 1 85 ? -17.590 -25.397 28.416 1.00 30.69 85 ASP A N 1
ATOM 716 C CA . ASP A 1 85 ? -17.153 -24.238 27.619 1.00 30.69 85 ASP A CA 1
ATOM 717 C C . ASP A 1 85 ? -17.351 -22.908 28.388 1.00 30.69 85 ASP A C 1
ATOM 719 O O . ASP A 1 85 ? -18.490 -22.592 28.768 1.00 30.69 85 ASP A O 1
ATOM 723 N N . PRO A 1 86 ? -16.291 -22.098 28.607 1.00 28.28 86 PRO A N 1
ATOM 724 C CA . PRO A 1 86 ? -16.406 -20.780 29.229 1.00 28.28 86 PRO A CA 1
ATOM 725 C C . PRO A 1 86 ? -17.195 -19.786 28.358 1.00 28.28 86 PRO A C 1
ATOM 727 O O . PRO A 1 86 ? -17.228 -19.864 27.131 1.00 28.28 86 PRO A O 1
ATOM 730 N N . PHE A 1 87 ? -17.871 -18.845 29.022 1.00 33.47 87 PHE A N 1
ATOM 731 C CA . PHE A 1 87 ? -18.676 -17.792 28.397 1.00 33.47 87 PHE A CA 1
ATOM 732 C C . PHE A 1 87 ? -17.783 -16.648 27.890 1.00 33.47 87 PHE A C 1
ATOM 734 O O . PHE A 1 87 ? -17.525 -15.713 28.638 1.00 33.47 87 PHE A O 1
ATOM 741 N N . GLU A 1 88 ? -17.359 -16.675 26.631 1.00 31.03 88 GLU A N 1
ATOM 742 C CA . GLU A 1 88 ? -16.573 -15.601 25.992 1.00 31.03 88 GLU A CA 1
ATOM 743 C C . GLU A 1 88 ? -17.003 -15.485 24.516 1.00 31.03 88 GLU A C 1
ATOM 745 O O . GLU A 1 88 ? -17.287 -16.498 23.886 1.00 31.03 88 GLU A O 1
ATOM 750 N N . ASN A 1 89 ? -17.114 -14.348 23.829 1.00 30.69 89 ASN A N 1
ATOM 751 C CA . ASN A 1 89 ? -17.101 -12.922 24.141 1.00 30.69 89 ASN A CA 1
ATOM 752 C C . ASN A 1 89 ? -17.902 -12.254 23.005 1.00 30.69 89 ASN A C 1
ATOM 754 O O . ASN A 1 89 ? -17.633 -12.492 21.827 1.00 30.69 89 ASN A O 1
ATOM 758 N N . CYS A 1 90 ? -18.900 -11.435 23.324 1.00 32.22 90 CYS A N 1
ATOM 759 C CA . CYS A 1 90 ? -19.505 -10.519 22.360 1.00 32.22 90 CYS A CA 1
ATOM 760 C C . CYS A 1 90 ? -19.991 -9.299 23.136 1.00 32.22 90 CYS A C 1
ATOM 762 O O . CYS A 1 90 ? -20.887 -9.425 23.974 1.00 32.22 90 CYS A O 1
ATOM 764 N N . ASP A 1 91 ? -19.392 -8.141 22.870 1.00 32.09 91 ASP A N 1
ATOM 765 C CA . ASP A 1 91 ? -19.796 -6.869 23.464 1.00 32.09 91 ASP A CA 1
ATOM 766 C C . ASP A 1 91 ? -21.147 -6.443 22.876 1.00 32.09 91 ASP A C 1
ATOM 768 O O . ASP A 1 91 ? -21.236 -5.766 21.852 1.00 32.09 91 ASP A O 1
ATOM 772 N N . CYS A 1 92 ? -22.228 -6.914 23.495 1.00 34.50 92 CYS A N 1
ATOM 773 C CA . CYS A 1 92 ? -23.593 -6.507 23.189 1.00 34.50 92 CYS A CA 1
ATOM 774 C C . CYS A 1 92 ? -24.155 -5.739 24.384 1.00 34.50 92 CYS A C 1
ATOM 776 O O . CYS A 1 92 ? -24.264 -6.289 25.481 1.00 34.50 92 CYS A O 1
ATOM 778 N N . GLU A 1 93 ? -24.559 -4.492 24.159 1.00 34.34 93 GLU A N 1
ATOM 779 C CA . GLU A 1 93 ? -25.227 -3.673 25.165 1.00 34.34 93 GLU A CA 1
ATOM 780 C C . GLU A 1 93 ? -26.747 -3.753 24.978 1.00 34.34 93 GLU A C 1
ATOM 782 O O . GLU A 1 93 ? -27.260 -3.640 23.859 1.00 34.34 93 GLU A O 1
ATOM 787 N N . LEU A 1 94 ? -27.484 -3.991 26.067 1.00 36.41 94 LEU A N 1
ATOM 788 C CA . LEU A 1 94 ? -28.941 -4.043 26.029 1.00 36.41 94 LEU A CA 1
ATOM 789 C C . LEU A 1 94 ? -29.506 -2.683 26.424 1.00 36.41 94 LEU A C 1
ATOM 791 O O . LEU A 1 94 ? -29.518 -2.324 27.599 1.00 36.41 94 LEU A O 1
ATOM 795 N N . ILE A 1 95 ? -30.023 -1.944 25.447 1.00 36.16 95 ILE A N 1
ATOM 796 C CA . ILE A 1 95 ? -30.705 -0.683 25.724 1.00 36.16 95 ILE A CA 1
ATOM 797 C C . ILE A 1 95 ? -32.165 -1.006 26.047 1.00 36.16 95 ILE A C 1
ATOM 799 O O . ILE A 1 95 ? -32.976 -1.318 25.172 1.00 36.16 95 ILE A O 1
ATOM 803 N N . TYR A 1 96 ? -32.513 -0.952 27.331 1.00 33.44 96 TYR A N 1
ATOM 804 C CA . TYR A 1 96 ? -33.910 -0.824 27.737 1.00 33.44 96 TYR A CA 1
ATOM 805 C C . TYR A 1 96 ? -34.397 0.544 27.261 1.00 33.44 96 TYR A C 1
ATOM 807 O O . TYR A 1 96 ? -33.671 1.503 27.468 1.00 33.44 96 TYR A O 1
ATOM 815 N N . HIS A 1 97 ? -35.575 0.648 26.638 1.00 38.12 97 HIS A N 1
ATOM 816 C CA . HIS A 1 97 ? -36.527 1.765 26.793 1.00 38.12 97 HIS A CA 1
ATOM 817 C C . HIS A 1 97 ? -37.465 1.950 25.593 1.00 38.12 97 HIS A C 1
ATOM 819 O O . HIS A 1 97 ? -37.139 1.694 24.436 1.00 38.12 97 HIS A O 1
ATOM 825 N N . THR A 1 98 ? -38.669 2.411 25.921 1.00 32.91 98 THR A N 1
ATOM 826 C CA . THR A 1 98 ? -39.730 2.832 25.009 1.00 32.91 98 THR A CA 1
ATOM 827 C C . THR A 1 98 ? -39.460 4.254 24.504 1.00 32.91 98 THR A C 1
ATOM 829 O O . THR A 1 98 ? -39.241 5.146 25.319 1.00 32.91 98 THR A O 1
ATOM 832 N N . ASP A 1 99 ? -39.546 4.443 23.183 1.00 36.22 99 ASP A N 1
ATOM 833 C CA . ASP A 1 99 ? -39.639 5.730 22.464 1.00 36.22 99 ASP A CA 1
ATOM 834 C C . ASP A 1 99 ? -38.340 6.533 22.201 1.00 36.22 99 ASP A C 1
ATOM 836 O O . ASP A 1 99 ? -38.231 7.692 22.595 1.00 36.22 99 ASP A O 1
ATOM 840 N N . PHE A 1 100 ? -37.400 5.980 21.419 1.00 38.66 100 PHE A N 1
ATOM 841 C CA . PHE A 1 100 ? -36.307 6.755 20.796 1.00 38.66 100 PHE A CA 1
ATOM 842 C C . PHE A 1 100 ? -36.284 6.649 19.264 1.00 38.66 100 PHE A C 1
ATOM 844 O O . PHE A 1 100 ? -36.699 5.644 18.684 1.00 38.66 100 PHE A O 1
ATOM 851 N N . ASP A 1 101 ? -35.767 7.697 18.612 1.00 44.38 101 ASP A N 1
ATOM 852 C CA . ASP A 1 101 ? -35.369 7.675 17.200 1.00 44.38 101 ASP A CA 1
ATOM 853 C C . ASP A 1 101 ? -34.119 6.785 17.026 1.00 44.38 101 ASP A C 1
ATOM 855 O O . ASP A 1 101 ? -33.234 6.752 17.883 1.00 44.38 101 ASP A O 1
ATOM 859 N N . ILE A 1 102 ? -34.031 6.063 15.908 1.00 44.72 102 ILE A N 1
ATOM 860 C CA . ILE A 1 102 ? -32.932 5.138 15.583 1.00 44.72 102 ILE A CA 1
ATOM 861 C C . ILE A 1 102 ? -31.583 5.866 15.562 1.00 44.72 102 ILE A C 1
ATOM 863 O O . ILE A 1 102 ? -30.574 5.311 15.995 1.00 44.72 102 ILE A O 1
ATOM 867 N N . GLU A 1 103 ? -31.560 7.111 15.090 1.00 47.41 103 GLU A N 1
ATOM 868 C CA . GLU A 1 103 ? -30.336 7.919 15.055 1.00 47.41 103 GLU A CA 1
ATOM 869 C C . GLU A 1 103 ? -29.865 8.327 16.460 1.00 47.41 103 GLU A C 1
ATOM 871 O O . GLU A 1 103 ? -28.664 8.325 16.740 1.00 47.41 103 GLU A O 1
ATOM 876 N N . ASP A 1 104 ? -30.796 8.593 17.380 1.00 42.72 104 ASP A N 1
ATOM 877 C CA . ASP A 1 104 ? -30.466 8.888 18.778 1.00 42.72 104 ASP A CA 1
ATOM 878 C C . ASP A 1 104 ? -29.948 7.644 19.507 1.00 42.72 104 ASP A C 1
ATOM 880 O O . ASP A 1 104 ? -28.999 7.731 20.287 1.00 42.72 104 ASP A O 1
ATOM 884 N N . LEU A 1 105 ? -30.505 6.474 19.193 1.00 42.78 105 LEU A N 1
ATOM 885 C CA . LEU A 1 105 ? -30.051 5.183 19.704 1.00 42.78 105 LEU A CA 1
ATOM 886 C C . LEU A 1 105 ? -28.630 4.830 19.234 1.00 42.78 105 LEU A C 1
ATOM 888 O O . LEU A 1 105 ? -27.788 4.473 20.058 1.00 42.78 105 LEU A O 1
ATOM 892 N N . LYS A 1 106 ? -28.321 5.002 17.940 1.00 45.12 106 LYS A N 1
ATOM 893 C CA . LYS A 1 106 ? -26.955 4.826 17.399 1.00 45.12 106 LYS A CA 1
ATOM 894 C C . LYS A 1 106 ? -25.960 5.782 18.068 1.00 45.12 106 LYS A C 1
ATOM 896 O O . LYS A 1 106 ? -24.841 5.393 18.405 1.00 45.12 106 LYS A O 1
ATOM 901 N N . LYS A 1 107 ? -26.377 7.028 18.313 1.00 42.91 107 LYS A N 1
ATOM 902 C CA . LYS A 1 107 ? -25.573 8.045 19.003 1.00 42.91 107 LYS A CA 1
ATOM 903 C C . LYS A 1 107 ? -25.346 7.707 20.480 1.00 42.91 107 LYS A C 1
ATOM 905 O O . LYS A 1 107 ? -24.249 7.944 20.984 1.00 42.91 107 LYS A O 1
ATOM 910 N N . HIS A 1 108 ? -26.338 7.145 21.167 1.00 37.75 108 HIS A N 1
ATOM 911 C CA . HIS A 1 108 ? -26.220 6.726 22.565 1.00 37.75 108 HIS A CA 1
ATOM 912 C C . HIS A 1 108 ? -25.303 5.505 22.723 1.00 37.75 108 HIS A C 1
ATOM 914 O O . HIS A 1 108 ? -24.345 5.582 23.484 1.00 37.75 108 HIS A O 1
ATOM 920 N N . ALA A 1 109 ? -25.506 4.456 21.915 1.00 37.94 109 ALA A N 1
ATOM 921 C CA . ALA A 1 109 ? -24.650 3.264 21.894 1.00 37.94 109 ALA A CA 1
ATOM 922 C C . ALA A 1 109 ? -23.189 3.613 21.582 1.00 37.94 109 ALA A C 1
ATOM 924 O O . ALA A 1 109 ? -22.273 3.088 22.204 1.00 37.94 109 ALA A O 1
ATOM 925 N N . SER A 1 110 ? -22.955 4.563 20.665 1.00 38.06 110 SER A N 1
ATOM 926 C CA . SER A 1 110 ? -21.602 5.067 20.432 1.00 38.06 110 SER A CA 1
ATOM 927 C C . SER A 1 110 ? -21.008 5.686 21.706 1.00 38.06 110 SER A C 1
ATOM 929 O O . SER A 1 110 ? -19.890 5.365 22.075 1.00 38.06 110 SER A O 1
ATOM 931 N N . ARG A 1 111 ? -21.753 6.514 22.447 1.00 33.09 111 ARG A N 1
ATOM 932 C CA . ARG A 1 111 ? -21.230 7.212 23.634 1.00 33.09 111 ARG A CA 1
ATOM 933 C C . ARG A 1 111 ? -20.896 6.288 24.806 1.00 33.09 111 ARG A C 1
ATOM 935 O O . ARG A 1 111 ? -19.875 6.529 25.438 1.00 33.09 111 ARG A O 1
ATOM 942 N N . GLU A 1 112 ? -21.722 5.288 25.101 1.00 33.41 112 GLU A N 1
ATOM 943 C CA . GLU A 1 112 ? -21.502 4.361 26.227 1.00 33.41 112 GLU A CA 1
ATOM 944 C C . GLU A 1 112 ? -20.361 3.366 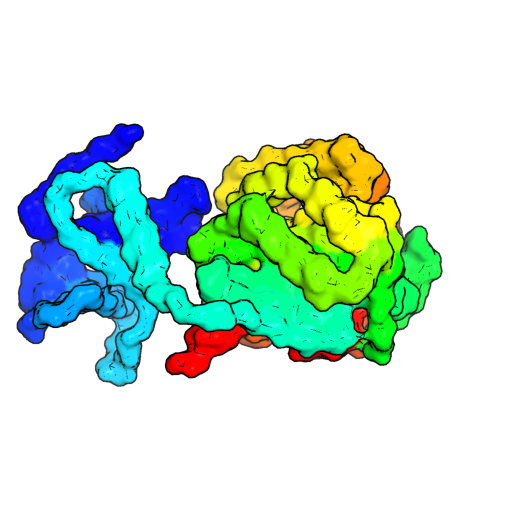25.925 1.00 33.41 112 GLU A C 1
ATOM 946 O O . GLU A 1 112 ? -19.454 3.221 26.744 1.00 33.41 112 GLU A O 1
ATOM 951 N N . LEU A 1 113 ? -20.291 2.807 24.704 1.00 34.16 113 LEU A N 1
ATOM 952 C CA . LEU A 1 113 ? -19.173 1.949 24.261 1.00 34.16 113 LEU A CA 1
ATOM 953 C C . LEU A 1 113 ? -17.813 2.673 24.243 1.00 34.16 113 LEU A C 1
ATOM 955 O O . LEU A 1 113 ? -16.772 2.036 24.387 1.00 34.16 113 LEU A O 1
ATOM 959 N N . PHE A 1 114 ? -17.801 4.001 24.079 1.00 32.41 114 PHE A N 1
ATOM 960 C CA . PHE A 1 114 ? -16.580 4.815 24.103 1.00 32.41 114 PHE A CA 1
ATOM 961 C C . PHE A 1 114 ? -16.246 5.405 25.487 1.00 32.41 114 PHE A C 1
ATOM 963 O O . PHE A 1 114 ? -15.229 6.083 25.616 1.00 32.41 114 PHE A O 1
ATOM 970 N N . ASN A 1 115 ? -17.044 5.147 26.533 1.00 27.66 115 ASN A N 1
ATOM 971 C CA . ASN A 1 115 ? -16.866 5.741 27.866 1.00 27.66 115 ASN A CA 1
ATOM 972 C C . ASN A 1 115 ? -16.011 4.886 28.823 1.00 27.66 115 ASN A C 1
ATOM 974 O O . ASN A 1 115 ? -16.255 4.820 30.031 1.00 27.66 115 ASN A O 1
ATOM 978 N N . VAL A 1 116 ? -14.955 4.256 28.306 1.00 29.48 116 VAL A N 1
ATOM 979 C CA . VAL A 1 116 ? -13.884 3.727 29.158 1.00 29.48 116 VAL A CA 1
ATOM 980 C C . VAL A 1 116 ? -13.064 4.916 29.659 1.00 29.48 116 VAL A C 1
ATOM 982 O O . VAL A 1 116 ? -12.531 5.689 28.868 1.00 29.48 116 VAL A O 1
ATOM 985 N N . LYS A 1 117 ? -12.974 5.086 30.985 1.00 26.98 117 LYS A N 1
ATOM 986 C CA . LYS A 1 117 ? -12.107 6.095 31.615 1.00 26.98 117 LYS A CA 1
ATOM 987 C C . LYS A 1 117 ? -10.670 5.943 31.098 1.00 26.98 117 LYS A C 1
ATOM 989 O O . LYS A 1 117 ? -9.999 4.966 31.426 1.00 26.98 117 LYS A O 1
ATOM 994 N N . LEU A 1 118 ? -10.225 6.925 30.317 1.00 34.56 118 LEU A N 1
ATOM 995 C CA . LEU A 1 118 ? -8.855 7.067 29.829 1.00 34.56 118 LEU A CA 1
ATOM 996 C C . LEU A 1 118 ? -7.950 7.422 31.015 1.00 34.56 118 LEU A C 1
ATOM 998 O O . LEU A 1 118 ? -8.234 8.360 31.763 1.00 34.56 118 LEU A O 1
ATOM 1002 N N . GLY A 1 119 ? -6.927 6.602 31.234 1.00 32.69 119 GLY A N 1
ATOM 1003 C CA . GLY A 1 119 ? -5.902 6.806 32.252 1.00 32.69 119 GLY A CA 1
ATOM 1004 C C . GLY A 1 119 ? -4.598 7.191 31.566 1.00 32.69 119 GLY A C 1
ATOM 1005 O O . GLY A 1 119 ? -4.265 6.579 30.560 1.00 32.69 119 GLY A O 1
ATOM 1006 N N . ASP A 1 120 ? -3.918 8.183 32.136 1.00 39.81 120 ASP A N 1
ATOM 1007 C CA . ASP A 1 120 ? -2.725 8.897 31.660 1.00 39.81 120 ASP A CA 1
ATOM 1008 C C . ASP A 1 120 ? -1.821 8.165 30.627 1.00 39.81 120 ASP A C 1
ATOM 1010 O O . ASP A 1 120 ? -1.258 7.107 30.909 1.00 39.81 120 ASP A O 1
ATOM 1014 N N . ASP A 1 121 ? -1.684 8.792 29.444 1.00 55.03 121 ASP A N 1
ATOM 1015 C CA . ASP A 1 121 ? -0.762 8.559 28.308 1.00 55.03 121 ASP A CA 1
ATOM 1016 C C . ASP A 1 121 ? -0.316 7.099 28.027 1.00 55.03 121 ASP A C 1
ATOM 1018 O O . ASP A 1 121 ? 0.765 6.657 28.421 1.00 55.03 121 ASP A O 1
ATOM 1022 N N . LYS A 1 122 ? -1.111 6.362 27.228 1.00 66.75 122 LYS A N 1
ATOM 1023 C CA . LYS A 1 122 ? -0.881 4.947 26.839 1.00 66.75 122 LYS A CA 1
ATOM 1024 C C . LYS A 1 122 ? -0.260 4.703 25.447 1.00 66.75 122 LYS A C 1
ATOM 1026 O O . LYS A 1 122 ? -0.433 3.617 24.889 1.00 66.75 122 LYS A O 1
ATOM 1031 N N . MET A 1 123 ? 0.460 5.654 24.848 1.00 85.12 123 MET A N 1
ATOM 1032 C CA . MET A 1 123 ? 1.166 5.377 23.583 1.00 85.12 123 MET A CA 1
ATOM 1033 C C . MET A 1 123 ? 2.442 4.560 23.843 1.00 85.12 123 MET A C 1
ATOM 1035 O O . MET A 1 123 ? 3.375 5.040 24.487 1.00 85.12 123 MET A O 1
ATOM 1039 N N . LYS A 1 124 ? 2.516 3.337 23.306 1.00 91.62 124 LYS A N 1
ATOM 1040 C CA . LYS A 1 124 ? 3.725 2.498 23.341 1.00 91.62 124 LYS A CA 1
ATOM 1041 C C . LYS A 1 124 ? 4.532 2.684 22.058 1.00 91.62 124 LYS A C 1
ATOM 1043 O O . LYS A 1 124 ? 3.982 2.610 20.962 1.00 91.62 124 LYS A O 1
ATOM 1048 N N . ILE A 1 125 ? 5.841 2.892 22.195 1.00 93.81 125 ILE A N 1
ATOM 1049 C CA . ILE A 1 125 ? 6.776 2.995 21.068 1.00 93.81 125 ILE A CA 1
ATOM 1050 C C . ILE A 1 125 ? 7.707 1.784 21.100 1.00 93.81 125 ILE A C 1
ATOM 1052 O O . ILE A 1 125 ? 8.455 1.595 22.059 1.00 93.81 125 ILE A O 1
ATOM 1056 N N . TYR A 1 126 ? 7.678 0.988 20.038 1.00 93.44 126 TYR A N 1
ATOM 1057 C CA . TYR A 1 126 ? 8.554 -0.158 19.834 1.00 93.44 126 TYR A CA 1
ATOM 1058 C C . TYR A 1 126 ? 9.670 0.255 18.881 1.00 93.44 126 TYR A C 1
ATOM 1060 O O . TYR A 1 126 ? 9.410 0.605 17.730 1.00 93.44 126 TYR A O 1
ATOM 1068 N N . ASN A 1 127 ? 10.912 0.241 19.363 1.00 94.00 127 ASN A N 1
ATOM 1069 C CA . ASN A 1 127 ? 12.069 0.424 18.493 1.00 94.00 127 ASN A CA 1
ATOM 1070 C C . ASN A 1 127 ? 12.339 -0.889 17.757 1.00 94.00 127 ASN A C 1
ATOM 1072 O O . ASN A 1 127 ? 12.346 -1.952 18.372 1.00 94.00 127 ASN A O 1
ATOM 1076 N N . THR A 1 128 ? 12.563 -0.784 16.456 1.00 93.19 128 THR A N 1
ATOM 1077 C CA . THR A 1 128 ? 12.863 -1.900 15.552 1.00 93.19 128 THR A CA 1
ATOM 1078 C C . THR A 1 128 ? 14.239 -1.667 14.933 1.00 93.19 128 THR A C 1
ATOM 1080 O O . THR A 1 128 ? 14.816 -0.585 15.078 1.00 93.19 128 THR A O 1
ATOM 1083 N N . HIS A 1 129 ? 14.766 -2.645 14.211 1.00 92.31 129 HIS A N 1
ATOM 1084 C CA . HIS A 1 129 ? 16.072 -2.549 13.568 1.00 92.31 129 HIS A CA 1
ATOM 1085 C C . HIS A 1 129 ? 16.115 -1.458 12.487 1.00 92.31 129 HIS A C 1
ATOM 1087 O O . HIS A 1 129 ? 17.146 -0.814 12.293 1.00 92.31 129 HIS A O 1
ATOM 1093 N N . THR A 1 130 ? 14.999 -1.206 11.799 1.00 91.19 130 THR A N 1
ATOM 1094 C CA . THR A 1 130 ? 14.923 -0.262 10.669 1.00 91.19 130 THR A CA 1
ATOM 1095 C C . THR A 1 130 ? 14.031 0.950 10.933 1.00 91.19 130 THR A C 1
ATOM 1097 O O . THR A 1 130 ? 13.882 1.813 10.063 1.00 91.19 130 THR A O 1
ATOM 1100 N N . GLY A 1 131 ? 13.448 1.070 12.126 1.00 94.69 131 GLY A N 1
ATOM 1101 C CA . GLY A 1 131 ? 12.518 2.151 12.432 1.00 94.69 131 GLY A CA 1
ATOM 1102 C C . GLY A 1 131 ? 11.784 2.006 13.761 1.00 94.69 131 GLY A C 1
ATOM 1103 O O . GLY A 1 131 ? 12.347 1.517 14.744 1.00 94.69 131 GLY A O 1
ATOM 1104 N N . LYS A 1 132 ? 10.520 2.434 13.813 1.00 96.38 132 LYS A N 1
ATOM 1105 C CA . LYS A 1 132 ? 9.690 2.400 15.029 1.00 96.38 132 LYS A CA 1
ATOM 1106 C C . LYS A 1 132 ? 8.240 2.065 14.707 1.00 96.38 132 LYS A C 1
ATOM 1108 O O . LYS A 1 132 ? 7.721 2.516 13.686 1.00 96.38 132 LYS A O 1
ATOM 1113 N N . ILE A 1 133 ? 7.578 1.355 15.615 1.00 97.12 133 ILE A N 1
ATOM 1114 C CA . ILE A 1 133 ? 6.128 1.125 15.607 1.00 97.12 133 ILE A CA 1
ATOM 1115 C C . ILE A 1 133 ? 5.517 1.874 16.794 1.00 97.12 133 ILE A C 1
ATOM 1117 O O . ILE A 1 133 ? 6.009 1.783 17.918 1.00 97.12 133 ILE A O 1
ATOM 1121 N N . TYR A 1 134 ? 4.444 2.609 16.543 1.00 96.88 134 TYR A N 1
ATOM 1122 C CA . TYR A 1 134 ? 3.668 3.352 17.526 1.00 96.88 134 TYR A CA 1
ATOM 1123 C C . TYR A 1 134 ? 2.327 2.650 17.700 1.00 96.88 134 TYR A C 1
ATOM 1125 O O . TYR A 1 134 ? 1.607 2.455 16.724 1.00 96.88 134 TYR A O 1
ATOM 1133 N N . VAL A 1 135 ? 2.000 2.280 18.935 1.00 95.31 135 VAL A N 1
ATOM 1134 C CA . VAL A 1 135 ? 0.723 1.664 19.302 1.00 95.31 135 VAL A CA 1
ATOM 1135 C C . VAL A 1 135 ? 0.010 2.591 20.273 1.00 95.31 135 VAL A C 1
ATOM 1137 O O . VAL A 1 135 ? 0.439 2.752 21.417 1.00 95.31 135 VAL A O 1
ATOM 1140 N N . ASP A 1 136 ? -1.082 3.193 19.816 1.00 92.56 136 ASP A N 1
ATOM 1141 C CA . ASP A 1 136 ? -1.968 4.017 20.627 1.00 92.56 136 ASP A CA 1
ATOM 1142 C C . ASP A 1 136 ? -3.254 3.238 20.920 1.00 92.56 136 ASP A C 1
ATOM 1144 O O . ASP A 1 136 ? -4.155 3.122 20.084 1.00 92.56 136 ASP A O 1
ATOM 1148 N N . GLN A 1 137 ? -3.324 2.688 22.133 1.00 83.44 137 GLN A N 1
ATOM 1149 C CA . GLN A 1 137 ? -4.470 1.902 22.586 1.00 83.44 137 GLN A CA 1
ATOM 1150 C C . GLN A 1 137 ? -5.725 2.749 22.815 1.00 83.44 137 GLN A C 1
ATOM 1152 O O . GLN A 1 137 ? -6.826 2.219 22.732 1.00 83.44 137 GLN A O 1
ATOM 1157 N N . GLU A 1 138 ? -5.585 4.045 23.096 1.00 82.00 138 GLU A N 1
ATOM 1158 C CA . GLU A 1 138 ? -6.738 4.921 23.331 1.00 82.00 138 GLU A CA 1
ATOM 1159 C C . GLU A 1 138 ? -7.422 5.285 22.018 1.00 82.00 138 GLU A C 1
ATOM 1161 O O . GLU A 1 138 ? -8.650 5.316 21.923 1.00 82.00 138 GLU A O 1
ATOM 1166 N N . ARG A 1 139 ? -6.617 5.539 20.982 1.00 84.25 139 ARG A N 1
ATOM 1167 C CA . ARG A 1 139 ? -7.122 5.839 19.639 1.00 84.25 139 ARG A CA 1
ATOM 1168 C C . ARG A 1 139 ? -7.408 4.587 18.821 1.00 84.25 139 ARG A C 1
ATOM 1170 O O . ARG A 1 139 ? -8.072 4.702 17.792 1.00 84.25 139 ARG A O 1
ATOM 1177 N N . TYR A 1 140 ? -6.965 3.417 19.280 1.00 87.69 140 TYR A N 1
ATOM 1178 C CA . TYR A 1 140 ? -7.012 2.151 18.545 1.00 87.69 140 TYR A CA 1
ATOM 1179 C C . TYR A 1 140 ? -6.279 2.229 17.201 1.00 87.69 140 TYR A C 1
ATOM 1181 O O . TYR A 1 140 ? -6.758 1.730 16.178 1.00 87.69 140 TYR A O 1
ATOM 1189 N N . LEU A 1 141 ? -5.130 2.906 17.204 1.00 94.00 141 LEU A N 1
ATOM 1190 C CA . LEU A 1 141 ? -4.307 3.135 16.023 1.00 94.00 141 LEU A CA 1
ATOM 1191 C C . LEU A 1 141 ? -2.929 2.520 16.225 1.00 94.00 141 LEU A C 1
ATOM 1193 O O . LEU A 1 141 ? -2.306 2.661 17.277 1.00 94.00 141 LEU A O 1
ATOM 1197 N N . GLU A 1 142 ? -2.435 1.891 15.171 1.00 96.94 142 GLU A N 1
ATOM 1198 C CA . GLU A 1 142 ? -1.036 1.526 15.045 1.00 96.94 142 GLU A CA 1
ATOM 1199 C C . GLU A 1 142 ? -0.480 2.130 13.766 1.00 96.94 142 GLU A C 1
ATOM 1201 O O . GLU A 1 142 ? -1.132 2.121 12.725 1.00 96.94 142 GLU A O 1
ATOM 1206 N N . PHE A 1 143 ? 0.732 2.652 13.829 1.00 98.19 143 PHE A N 1
ATOM 1207 C CA . PHE A 1 143 ? 1.423 3.230 12.686 1.00 98.19 143 PHE A CA 1
ATOM 1208 C C . PHE A 1 143 ? 2.919 3.103 12.887 1.00 98.19 143 PHE A C 1
ATOM 1210 O O . PHE A 1 143 ? 3.395 2.816 13.982 1.00 98.19 143 PHE A O 1
ATOM 1217 N N . LEU A 1 144 ? 3.684 3.260 11.817 1.00 98.00 144 LEU A N 1
ATOM 1218 C CA . LEU A 1 144 ? 5.113 3.000 11.869 1.00 98.00 144 LEU A CA 1
ATOM 1219 C C . LEU A 1 144 ? 5.899 3.910 10.946 1.00 98.00 144 LEU A C 1
ATOM 1221 O O . LEU A 1 144 ? 5.387 4.491 9.988 1.00 98.00 144 LEU A O 1
ATOM 1225 N N . THR A 1 145 ? 7.184 3.978 11.240 1.00 97.56 145 THR A N 1
ATOM 1226 C CA . THR A 1 145 ? 8.194 4.627 10.421 1.00 97.56 145 THR A CA 1
ATOM 1227 C C . THR A 1 145 ? 9.314 3.644 10.152 1.00 97.56 145 THR A C 1
ATOM 1229 O O . THR A 1 145 ? 9.717 2.931 11.064 1.00 97.56 145 THR A O 1
ATOM 1232 N N . VAL A 1 146 ? 9.826 3.617 8.925 1.00 94.88 146 VAL A N 1
ATOM 1233 C CA . VAL A 1 146 ? 10.918 2.733 8.518 1.00 94.88 146 VAL A CA 1
ATOM 1234 C C . VAL A 1 146 ? 11.839 3.424 7.513 1.00 94.88 146 VAL A C 1
ATOM 1236 O O . VAL A 1 146 ? 11.395 4.196 6.652 1.00 94.88 146 VAL A O 1
ATOM 1239 N N . GLY A 1 147 ? 13.138 3.177 7.646 1.00 92.00 147 GLY A N 1
ATOM 1240 C CA . GLY A 1 147 ? 14.140 3.546 6.654 1.00 92.00 147 GLY A CA 1
ATOM 1241 C C . GLY A 1 147 ? 14.360 2.437 5.634 1.00 92.00 147 GLY A C 1
ATOM 1242 O O . GLY A 1 147 ? 14.143 1.264 5.903 1.00 92.00 147 GLY A O 1
ATOM 1243 N N . ASP A 1 148 ? 14.787 2.811 4.435 1.00 85.69 148 ASP A N 1
ATOM 1244 C CA . ASP A 1 148 ? 15.056 1.854 3.361 1.00 85.69 148 ASP A CA 1
ATOM 1245 C C . ASP A 1 148 ? 16.515 1.385 3.410 1.00 85.69 148 ASP A C 1
ATOM 1247 O O . ASP A 1 148 ? 17.419 2.205 3.581 1.00 85.69 148 ASP A O 1
ATOM 1251 N N . TYR A 1 149 ? 16.764 0.097 3.161 1.00 81.19 149 TYR A N 1
ATOM 1252 C CA . TYR A 1 149 ? 18.125 -0.427 2.990 1.00 81.19 149 TYR A CA 1
ATOM 1253 C C . TYR A 1 149 ? 18.826 0.072 1.714 1.00 81.19 149 TYR A C 1
ATOM 1255 O O . TYR A 1 149 ? 19.988 -0.255 1.505 1.00 81.19 149 TYR A O 1
ATOM 1263 N N . GLY A 1 150 ? 18.155 0.843 0.855 1.00 78.62 150 GLY A N 1
ATOM 1264 C CA . GLY A 1 150 ? 18.637 1.198 -0.477 1.00 78.62 150 GLY A CA 1
ATOM 1265 C C . GLY A 1 150 ? 18.186 0.172 -1.516 1.00 78.62 150 GLY A C 1
ATOM 1266 O O . GLY A 1 150 ? 18.186 -1.037 -1.273 1.00 78.62 150 GLY A O 1
ATOM 1267 N N . LYS A 1 151 ? 17.793 0.659 -2.699 1.00 80.50 151 LYS A N 1
ATOM 1268 C CA . LYS A 1 151 ? 17.174 -0.168 -3.752 1.00 80.50 151 LYS A CA 1
ATOM 1269 C C . LYS A 1 151 ? 18.086 -1.306 -4.218 1.00 80.50 151 LYS A C 1
ATOM 1271 O O . LYS A 1 151 ? 17.607 -2.341 -4.646 1.00 80.50 151 LYS A O 1
ATOM 1276 N N . GLU A 1 152 ? 19.393 -1.123 -4.148 1.00 80.44 152 GLU A N 1
ATOM 1277 C CA . GLU A 1 152 ? 20.403 -2.101 -4.544 1.00 80.44 152 GLU A CA 1
ATOM 1278 C C . GLU A 1 152 ? 20.508 -3.315 -3.606 1.00 80.44 152 GLU A C 1
ATOM 1280 O O . GLU A 1 152 ? 21.112 -4.326 -3.973 1.00 80.44 152 GLU A O 1
ATOM 1285 N N . ASN A 1 153 ? 19.938 -3.226 -2.401 1.00 84.25 153 ASN A N 1
ATOM 1286 C CA . ASN A 1 153 ? 20.088 -4.254 -1.376 1.00 84.25 153 ASN A CA 1
ATOM 1287 C C . ASN A 1 153 ? 18.884 -5.192 -1.292 1.00 84.25 153 ASN A C 1
ATOM 1289 O O . ASN A 1 153 ? 19.081 -6.392 -1.120 1.00 84.25 153 ASN A O 1
ATOM 1293 N N . ASN A 1 154 ? 17.669 -4.662 -1.451 1.00 85.88 154 ASN A N 1
ATOM 1294 C CA . ASN A 1 154 ? 16.417 -5.391 -1.230 1.00 85.88 154 ASN A CA 1
ATOM 1295 C C . ASN A 1 154 ? 15.457 -5.383 -2.436 1.00 85.88 154 ASN A C 1
ATOM 1297 O O . ASN A 1 154 ? 14.322 -5.846 -2.308 1.00 85.88 154 ASN A O 1
ATOM 1301 N N . ILE A 1 155 ? 15.884 -4.871 -3.602 1.00 91.50 155 ILE A N 1
ATOM 1302 C CA . ILE A 1 155 ? 15.092 -4.877 -4.842 1.00 91.50 155 ILE A CA 1
ATOM 1303 C C . ILE A 1 155 ? 15.878 -5.483 -6.016 1.00 91.50 155 ILE A C 1
ATOM 1305 O O . ILE A 1 155 ? 16.970 -5.024 -6.347 1.00 91.50 155 ILE A O 1
ATOM 1309 N N . LYS A 1 156 ? 15.250 -6.438 -6.719 1.00 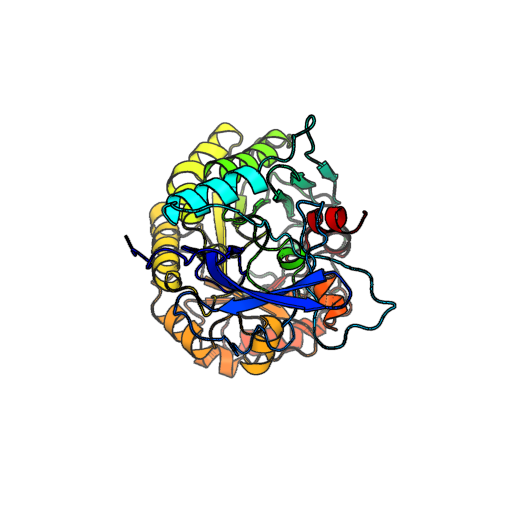94.50 156 LYS A N 1
ATOM 1310 C CA . LYS A 1 156 ? 15.577 -6.797 -8.110 1.00 94.50 156 LYS A CA 1
ATOM 1311 C C . LYS A 1 156 ? 14.545 -6.172 -9.043 1.00 94.50 156 LYS A C 1
ATOM 1313 O O . LYS A 1 156 ? 13.343 -6.334 -8.836 1.00 94.50 156 LYS A O 1
ATOM 1318 N N . ALA A 1 157 ? 15.011 -5.452 -10.057 1.00 95.88 157 ALA A N 1
ATOM 1319 C CA . ALA A 1 157 ? 14.186 -4.817 -11.077 1.00 95.88 157 ALA A CA 1
ATOM 1320 C C . ALA A 1 157 ? 15.025 -4.545 -12.335 1.00 95.88 157 ALA A C 1
ATOM 1322 O O . ALA A 1 157 ? 15.722 -3.529 -12.425 1.00 95.88 157 ALA A O 1
ATOM 1323 N N . ASP A 1 158 ? 14.946 -5.439 -13.322 1.00 94.44 158 ASP A N 1
ATOM 1324 C CA . ASP A 1 158 ? 15.827 -5.398 -14.498 1.00 94.44 158 ASP A CA 1
ATOM 1325 C C . ASP A 1 158 ? 15.638 -4.127 -15.340 1.00 94.44 158 ASP A C 1
ATOM 1327 O O . ASP A 1 158 ? 16.615 -3.538 -15.801 1.00 94.44 158 ASP A O 1
ATOM 1331 N N . PHE A 1 159 ? 14.406 -3.622 -15.449 1.00 94.69 159 PHE A N 1
ATOM 1332 C CA . PHE A 1 159 ? 14.093 -2.369 -16.152 1.00 94.69 159 PHE A CA 1
ATOM 1333 C C . PHE A 1 159 ? 14.686 -1.111 -15.479 1.00 94.69 159 PHE A C 1
ATOM 1335 O O . PHE A 1 159 ? 14.727 -0.043 -16.090 1.00 94.69 159 PHE A O 1
ATOM 1342 N N . LEU A 1 160 ? 15.162 -1.223 -14.231 1.00 93.81 160 LEU A N 1
ATOM 1343 C CA . LEU A 1 160 ? 15.879 -0.169 -13.500 1.00 93.81 160 LEU A CA 1
ATOM 1344 C C . LEU A 1 160 ? 17.398 -0.402 -13.450 1.00 93.81 160 LEU A C 1
ATOM 1346 O O . LEU A 1 160 ? 18.097 0.354 -12.776 1.00 93.81 160 LEU A O 1
ATOM 1350 N N . GLY A 1 161 ? 17.913 -1.441 -14.118 1.00 95.31 161 GLY A N 1
ATOM 1351 C CA . GLY A 1 161 ? 19.322 -1.842 -14.043 1.00 95.31 161 GLY A CA 1
ATOM 1352 C C . GLY A 1 161 ? 19.708 -2.542 -12.732 1.00 95.31 161 GLY A C 1
ATOM 1353 O O . GLY A 1 161 ? 20.892 -2.662 -12.421 1.00 95.31 161 GLY A O 1
ATOM 1354 N N . LEU A 1 162 ? 18.726 -2.985 -11.938 1.00 94.00 162 LEU A N 1
ATOM 1355 C CA . LEU A 1 162 ? 18.937 -3.673 -10.662 1.00 94.00 162 LEU A CA 1
ATOM 1356 C C . LEU A 1 162 ? 18.821 -5.185 -10.871 1.00 94.00 162 LEU A C 1
ATOM 1358 O O . LEU A 1 162 ? 17.763 -5.764 -10.653 1.00 94.00 162 LEU A O 1
ATOM 1362 N N . HIS A 1 163 ? 19.910 -5.818 -11.306 1.00 93.25 163 HIS A N 1
ATOM 1363 C CA . HIS A 1 163 ? 19.913 -7.228 -11.731 1.00 93.25 163 HIS A CA 1
ATOM 1364 C C . HIS A 1 163 ? 20.208 -8.241 -10.614 1.00 93.25 163 HIS A C 1
ATOM 1366 O O . HIS A 1 163 ? 20.165 -9.447 -10.847 1.00 93.25 163 HIS A O 1
ATOM 1372 N N . LYS A 1 164 ? 20.555 -7.770 -9.411 1.00 92.44 164 LYS A N 1
ATOM 1373 C CA . LYS A 1 164 ? 20.993 -8.624 -8.301 1.00 92.44 164 LYS A CA 1
ATOM 1374 C C . LYS A 1 164 ? 19.825 -9.452 -7.764 1.00 92.44 164 LYS A C 1
ATOM 1376 O O . LYS A 1 164 ? 18.857 -8.899 -7.259 1.00 92.44 164 LYS A O 1
ATOM 1381 N N . GLU A 1 165 ? 19.952 -10.771 -7.820 1.00 91.81 165 GLU A N 1
ATOM 1382 C CA . GLU A 1 165 ? 19.037 -11.692 -7.142 1.00 91.81 165 GLU A CA 1
ATOM 1383 C C . GLU A 1 165 ? 19.222 -11.638 -5.623 1.00 91.81 165 GLU A C 1
ATOM 1385 O O . GLU A 1 165 ? 20.339 -11.477 -5.122 1.00 91.81 165 GLU A O 1
ATOM 1390 N N . ILE A 1 166 ? 18.118 -11.770 -4.889 1.00 87.88 166 ILE A N 1
ATOM 1391 C CA . ILE A 1 166 ? 18.083 -11.557 -3.441 1.00 87.88 166 ILE A CA 1
ATOM 1392 C C . ILE A 1 166 ? 17.936 -12.904 -2.733 1.00 87.88 166 ILE A C 1
ATOM 1394 O O . ILE A 1 166 ? 16.837 -13.439 -2.629 1.00 87.88 166 ILE A O 1
ATOM 1398 N N . ASN A 1 167 ? 19.051 -13.444 -2.247 1.00 87.19 167 ASN A N 1
ATOM 1399 C CA . ASN A 1 167 ? 19.101 -14.664 -1.435 1.00 87.19 167 ASN A CA 1
ATOM 1400 C C . ASN A 1 167 ? 19.380 -14.275 0.023 1.00 87.19 167 ASN A C 1
ATOM 1402 O O . ASN A 1 167 ? 20.464 -14.528 0.545 1.00 87.19 167 ASN A O 1
ATOM 1406 N N . GLY A 1 168 ? 18.439 -13.544 0.621 1.00 85.00 168 GLY A N 1
ATOM 1407 C CA . GLY A 1 168 ? 18.604 -12.888 1.916 1.00 85.00 168 GLY A CA 1
ATOM 1408 C C . GLY A 1 168 ? 19.061 -11.429 1.816 1.00 85.00 168 GLY A C 1
ATOM 1409 O O . GLY A 1 168 ? 19.812 -11.029 0.919 1.00 85.00 168 GLY A O 1
ATOM 1410 N N . VAL A 1 169 ? 18.590 -10.625 2.770 1.00 86.06 169 VAL A N 1
ATOM 1411 C CA . VAL A 1 169 ? 18.981 -9.223 2.953 1.00 86.06 169 VAL A CA 1
ATOM 1412 C C . VAL A 1 169 ? 19.690 -9.094 4.293 1.00 86.06 169 VAL A C 1
ATOM 1414 O O . VAL A 1 169 ? 19.107 -9.357 5.338 1.00 86.06 169 VAL A O 1
ATOM 1417 N N . GLU A 1 170 ? 20.956 -8.691 4.249 1.00 85.75 170 GLU A N 1
ATOM 1418 C CA . GLU A 1 170 ? 21.755 -8.416 5.442 1.00 85.75 170 GLU A CA 1
ATOM 1419 C C . GLU A 1 170 ? 21.311 -7.092 6.074 1.00 85.75 170 GLU A C 1
ATOM 1421 O O . GLU A 1 170 ? 21.305 -6.055 5.399 1.00 85.75 170 GLU A O 1
ATOM 1426 N N . HIS A 1 171 ? 20.988 -7.114 7.367 1.00 85.75 171 HIS A N 1
ATOM 1427 C CA . HIS A 1 171 ? 20.657 -5.903 8.105 1.00 85.75 171 HIS A CA 1
ATOM 1428 C C . HIS A 1 171 ? 21.825 -4.910 8.142 1.00 85.75 171 HIS A C 1
ATOM 1430 O O . HIS A 1 171 ? 22.970 -5.255 8.447 1.00 85.75 171 HIS A O 1
ATOM 1436 N N . LYS A 1 172 ? 21.512 -3.641 7.865 1.00 85.62 172 LYS A N 1
ATOM 1437 C CA . LYS A 1 172 ? 22.429 -2.498 7.953 1.00 85.62 172 LYS A CA 1
ATOM 1438 C C . LYS A 1 172 ? 21.693 -1.282 8.515 1.00 85.62 172 LYS A C 1
ATOM 1440 O O . LYS A 1 172 ? 20.488 -1.160 8.302 1.00 85.62 172 LYS A O 1
ATOM 1445 N N . PRO A 1 173 ? 22.391 -0.340 9.170 1.00 86.25 173 PRO A N 1
ATOM 1446 C CA . PRO A 1 173 ? 21.779 0.923 9.560 1.00 86.25 173 PRO A CA 1
ATOM 1447 C C . PRO A 1 173 ? 21.139 1.623 8.355 1.00 86.25 173 PRO A C 1
ATOM 1449 O O . PRO A 1 173 ? 21.762 1.752 7.300 1.00 86.25 173 PRO A O 1
ATOM 1452 N N . VAL A 1 174 ? 19.901 2.080 8.524 1.00 90.75 174 VAL A N 1
ATOM 1453 C CA . VAL A 1 174 ? 19.136 2.772 7.481 1.00 90.75 174 VAL A CA 1
ATOM 1454 C C . VAL A 1 174 ? 19.301 4.289 7.582 1.00 90.75 174 VAL A C 1
ATOM 1456 O O . VAL A 1 174 ? 19.470 4.840 8.670 1.00 90.75 174 VAL A O 1
ATOM 1459 N N . ASP A 1 175 ? 19.225 4.980 6.443 1.00 91.38 175 ASP A N 1
ATOM 1460 C CA . ASP A 1 175 ? 19.354 6.440 6.362 1.00 91.38 175 ASP A CA 1
ATOM 1461 C C . ASP A 1 175 ? 18.036 7.089 5.909 1.00 91.38 175 ASP A C 1
ATOM 1463 O O . ASP A 1 175 ? 17.725 7.176 4.713 1.00 91.38 175 ASP A O 1
ATOM 1467 N N . LEU A 1 176 ? 17.271 7.609 6.877 1.00 94.75 176 LEU A N 1
ATOM 1468 C CA . LEU A 1 176 ? 16.006 8.310 6.616 1.00 94.75 176 LEU A CA 1
ATOM 1469 C C . LEU A 1 176 ? 16.194 9.564 5.741 1.00 94.75 176 LEU A C 1
ATOM 1471 O O . LEU A 1 176 ? 15.242 10.010 5.095 1.00 94.75 176 LEU A O 1
ATOM 1475 N N . SER A 1 177 ? 17.404 10.132 5.655 1.00 95.31 177 SER A N 1
ATOM 1476 C CA . SER A 1 177 ? 17.668 11.282 4.782 1.00 95.31 177 SER A CA 1
ATOM 1477 C C . SER A 1 177 ? 17.634 10.922 3.291 1.00 95.31 177 SER A C 1
ATOM 1479 O O . SER A 1 177 ? 17.420 11.797 2.448 1.00 95.31 177 SER A O 1
ATOM 1481 N N . LYS A 1 178 ? 17.783 9.637 2.941 1.00 93.75 178 LYS A N 1
ATOM 1482 C CA . LYS A 1 178 ? 17.656 9.142 1.560 1.00 93.75 178 LYS A CA 1
ATOM 1483 C C . LYS A 1 178 ? 16.228 8.758 1.223 1.00 93.75 178 LYS A C 1
ATOM 1485 O O . LYS A 1 178 ? 15.691 9.189 0.202 1.00 93.75 178 LYS A O 1
ATOM 1490 N N . LYS A 1 179 ? 15.614 7.939 2.069 1.00 95.19 179 LYS A N 1
ATOM 1491 C CA . LYS A 1 179 ? 14.234 7.498 1.902 1.00 95.19 179 LYS A CA 1
ATOM 1492 C C . LYS A 1 179 ? 13.655 7.167 3.264 1.00 95.19 179 LYS A C 1
ATOM 1494 O O . LYS A 1 179 ? 14.163 6.304 3.972 1.00 95.19 179 LYS A O 1
ATOM 1499 N N . TRP A 1 180 ? 12.569 7.847 3.584 1.00 97.50 180 TRP A N 1
ATOM 1500 C CA . TRP A 1 180 ? 11.843 7.691 4.829 1.00 97.50 180 TRP A CA 1
ATOM 1501 C C . TRP A 1 180 ? 10.412 7.294 4.498 1.00 97.50 180 TRP A C 1
ATOM 1503 O O . TRP A 1 180 ? 9.733 7.986 3.739 1.00 97.50 180 TRP A O 1
ATOM 1513 N N . VAL A 1 181 ? 9.970 6.154 5.018 1.00 97.75 181 VAL A N 1
ATOM 1514 C CA . VAL A 1 181 ? 8.618 5.643 4.822 1.00 97.75 181 VAL A CA 1
ATOM 1515 C C . VAL A 1 181 ? 7.847 5.757 6.133 1.00 97.75 181 VAL A C 1
ATOM 1517 O O . VAL A 1 181 ? 8.235 5.166 7.134 1.00 97.75 181 VAL A O 1
ATOM 1520 N N . ALA A 1 182 ? 6.738 6.486 6.115 1.00 98.38 182 ALA A N 1
ATOM 1521 C CA . ALA A 1 182 ? 5.699 6.408 7.130 1.00 98.38 182 ALA A CA 1
ATOM 1522 C C . ALA A 1 182 ? 4.594 5.478 6.619 1.00 98.38 182 ALA A C 1
ATOM 1524 O O . ALA A 1 182 ? 4.103 5.667 5.506 1.00 98.38 182 ALA A O 1
ATOM 1525 N N . THR A 1 183 ? 4.192 4.489 7.410 1.00 98.31 183 THR A N 1
ATOM 1526 C CA . THR A 1 183 ? 3.031 3.645 7.104 1.00 98.31 183 THR A CA 1
ATOM 1527 C C . THR A 1 183 ? 1.983 3.879 8.176 1.00 98.31 183 THR A C 1
ATOM 1529 O O . THR A 1 183 ? 2.206 3.555 9.341 1.00 98.31 183 THR A O 1
ATOM 1532 N N . ILE A 1 184 ? 0.866 4.476 7.774 1.00 98.69 184 ILE A N 1
ATOM 1533 C CA . ILE A 1 184 ? -0.199 4.925 8.670 1.00 98.69 184 ILE A CA 1
ATOM 1534 C C . ILE A 1 184 ? -1.465 4.099 8.472 1.00 98.69 184 ILE A C 1
ATOM 1536 O O . ILE A 1 184 ? -1.666 3.447 7.436 1.00 98.69 184 ILE A O 1
ATOM 1540 N N . SER A 1 185 ? -2.299 4.112 9.497 1.00 98.56 185 SER A N 1
ATOM 1541 C CA . SER A 1 185 ? -3.606 3.491 9.510 1.00 98.56 185 SER A CA 1
ATOM 1542 C C . SER A 1 185 ? -4.641 4.387 8.847 1.00 98.56 185 SER A C 1
ATOM 1544 O O . SER A 1 185 ? -4.592 5.609 8.874 1.00 98.56 185 SER A O 1
ATOM 1546 N N . THR A 1 186 ? -5.604 3.751 8.194 1.00 98.44 186 THR A N 1
ATOM 1547 C CA . THR A 1 186 ? -6.778 4.431 7.631 1.00 98.44 186 THR A CA 1
ATOM 1548 C C . THR A 1 186 ? -8.044 4.064 8.378 1.00 98.44 186 THR A C 1
ATOM 1550 O O . THR A 1 186 ? -9.073 4.719 8.222 1.00 98.44 186 THR A O 1
ATOM 1553 N N . GLN A 1 187 ? -7.992 3.023 9.201 1.00 93.56 187 GLN A N 1
ATOM 1554 C CA . GLN A 1 187 ? -9.095 2.559 10.020 1.00 93.56 187 GLN A CA 1
ATOM 1555 C C . GLN A 1 187 ? -8.548 2.030 11.344 1.00 93.56 187 GLN A C 1
ATOM 1557 O O . GLN A 1 187 ? -7.391 1.626 11.445 1.00 93.56 187 GLN A O 1
ATOM 1562 N N . LYS A 1 188 ? -9.413 2.013 12.352 1.00 88.56 188 LYS A N 1
ATOM 1563 C CA . LYS A 1 188 ? -9.165 1.394 13.649 1.00 88.56 188 LYS A CA 1
ATOM 1564 C C . LYS A 1 188 ? -9.518 -0.082 13.531 1.00 88.56 188 LYS A C 1
ATOM 1566 O O . LYS A 1 188 ? -10.686 -0.467 13.618 1.00 88.56 188 LYS A O 1
ATOM 1571 N N . GLY A 1 189 ? -8.502 -0.871 13.220 1.00 86.88 189 GLY A N 1
ATOM 1572 C CA . GLY A 1 189 ? -8.608 -2.270 12.816 1.00 86.88 189 GLY A CA 1
ATOM 1573 C C . GLY A 1 189 ? -8.855 -2.405 11.314 1.00 86.88 189 GLY A C 1
ATOM 1574 O O . GLY A 1 189 ? -8.473 -1.531 10.537 1.00 86.88 189 GLY A O 1
ATOM 1575 N N . CYS A 1 190 ? -9.467 -3.500 10.876 1.00 84.94 190 CYS A N 1
ATOM 1576 C CA . CYS A 1 190 ? -9.797 -3.700 9.468 1.00 84.94 190 CYS A CA 1
ATOM 1577 C C . CYS A 1 190 ? -11.057 -4.565 9.326 1.00 84.94 190 CYS A C 1
ATOM 1579 O O . CYS A 1 190 ? -11.089 -5.661 9.880 1.00 84.94 190 CYS A O 1
ATOM 1581 N N . PRO A 1 191 ? -12.072 -4.136 8.551 1.00 82.88 191 PRO A N 1
ATOM 1582 C CA . PRO A 1 191 ? -13.251 -4.960 8.283 1.00 82.88 191 PRO A CA 1
ATOM 1583 C C . PRO A 1 191 ? -12.958 -6.095 7.284 1.00 82.88 191 PRO A C 1
ATOM 1585 O O . PRO A 1 191 ? -13.815 -6.938 7.027 1.00 82.88 191 PRO A O 1
ATOM 1588 N N . MET A 1 192 ? -11.761 -6.111 6.688 1.00 86.31 192 MET A N 1
ATOM 1589 C CA . MET A 1 192 ? -11.380 -7.067 5.653 1.00 86.31 192 MET A CA 1
ATOM 1590 C C . MET A 1 192 ? -10.686 -8.268 6.277 1.00 86.31 192 MET A C 1
ATOM 1592 O O . MET A 1 192 ? -9.547 -8.161 6.704 1.00 86.31 192 MET A O 1
ATOM 1596 N N . ASN A 1 193 ? -11.334 -9.429 6.281 1.00 86.50 193 ASN A N 1
ATOM 1597 C CA . ASN A 1 193 ? -10.845 -10.643 6.945 1.00 86.50 193 ASN A CA 1
ATOM 1598 C C . ASN A 1 193 ? -9.798 -11.421 6.118 1.00 86.50 193 ASN A C 1
ATOM 1600 O O . ASN A 1 193 ? -9.937 -12.624 5.909 1.00 86.50 193 ASN A O 1
ATOM 1604 N N . CYS A 1 194 ? -8.768 -10.742 5.605 1.00 92.94 194 CYS A N 1
ATOM 1605 C CA . CYS A 1 194 ? -7.695 -11.379 4.833 1.00 92.94 194 CYS A CA 1
ATOM 1606 C C . CYS A 1 194 ? -6.959 -12.421 5.689 1.00 92.94 194 CYS A C 1
ATOM 1608 O O . CYS A 1 194 ? -6.496 -12.106 6.782 1.00 92.94 194 CYS A O 1
ATOM 1610 N N . ARG A 1 195 ? -6.770 -13.635 5.165 1.00 92.25 195 ARG A N 1
ATOM 1611 C CA . ARG A 1 195 ? -6.216 -14.775 5.922 1.00 92.25 195 ARG A CA 1
ATOM 1612 C C . ARG A 1 195 ? -4.746 -14.633 6.318 1.00 92.25 195 ARG A C 1
ATOM 1614 O O . ARG A 1 195 ? -4.263 -15.377 7.153 1.00 92.25 195 ARG A O 1
ATOM 1621 N N . PHE A 1 196 ? -4.031 -13.693 5.716 1.00 93.00 196 PHE A N 1
ATOM 1622 C CA . PHE A 1 196 ? -2.603 -13.453 5.940 1.00 93.00 196 PHE A CA 1
ATOM 1623 C C . PHE A 1 196 ? -2.331 -12.166 6.742 1.00 93.00 196 PHE A C 1
ATOM 1625 O O . PHE A 1 196 ? -1.185 -11.735 6.837 1.00 93.00 196 PHE A O 1
ATOM 1632 N N . CYS A 1 197 ? -3.365 -11.519 7.289 1.00 93.31 197 CYS A N 1
ATOM 1633 C CA . CYS A 1 197 ? -3.270 -10.219 7.954 1.00 93.31 197 CYS A CA 1
ATOM 1634 C C . CYS A 1 197 ? -3.799 -10.302 9.389 1.00 93.31 197 CYS A C 1
ATOM 1636 O O . CYS A 1 197 ? -4.893 -10.808 9.602 1.00 93.31 197 CYS A O 1
ATOM 1638 N N . ASP A 1 198 ? -3.063 -9.749 10.352 1.00 90.94 198 ASP A N 1
ATOM 1639 C CA . ASP A 1 198 ? -3.438 -9.688 11.768 1.00 90.94 198 ASP A CA 1
ATOM 1640 C C . ASP A 1 198 ? -4.355 -8.501 12.095 1.00 90.94 198 ASP A C 1
ATOM 1642 O O . ASP A 1 198 ? -5.064 -8.537 13.097 1.00 90.94 198 ASP A O 1
ATOM 1646 N N . CYS A 1 199 ? -4.410 -7.463 11.253 1.00 88.06 199 CYS A N 1
ATOM 1647 C CA . CYS A 1 199 ? -5.263 -6.286 11.485 1.00 88.06 199 CYS A CA 1
ATOM 1648 C C . CYS A 1 199 ? -6.748 -6.609 11.773 1.00 88.06 199 CYS A C 1
ATOM 1650 O O . CYS A 1 199 ? -7.332 -5.935 12.623 1.00 88.06 199 CYS A O 1
ATOM 1652 N N . PRO A 1 200 ? -7.386 -7.610 11.130 1.00 84.38 200 PRO A N 1
ATOM 1653 C CA . PRO A 1 200 ? -8.780 -7.968 11.403 1.00 84.38 200 PRO A CA 1
ATOM 1654 C C . PRO A 1 200 ? -8.992 -8.558 12.798 1.00 84.38 200 PRO A C 1
ATOM 1656 O O . PRO A 1 200 ? -10.106 -8.496 13.310 1.00 84.38 200 PRO A O 1
ATOM 1659 N N . LYS A 1 201 ? -7.938 -9.066 13.457 1.00 81.50 201 LYS A N 1
ATOM 1660 C CA . LYS A 1 201 ? -8.011 -9.536 14.852 1.00 81.50 201 LYS A CA 1
ATOM 1661 C C . LYS A 1 201 ? -8.302 -8.397 15.838 1.00 81.50 201 LYS A C 1
ATOM 1663 O O . LYS A 1 201 ? -8.761 -8.664 16.939 1.00 81.50 201 LYS A O 1
ATOM 1668 N N . VAL A 1 202 ? -8.083 -7.138 15.440 1.00 77.06 202 VAL A N 1
ATOM 1669 C CA . VAL A 1 202 ? -8.499 -5.939 16.197 1.00 77.06 202 VAL A CA 1
ATOM 1670 C C . VAL A 1 202 ? -10.004 -5.659 16.036 1.00 77.06 202 VAL A C 1
ATOM 1672 O O . VAL A 1 202 ? -10.593 -4.907 16.808 1.00 77.06 202 VAL A O 1
ATOM 1675 N N . GLY A 1 203 ? -10.650 -6.243 15.024 1.00 76.44 203 GLY A N 1
ATOM 1676 C CA . GLY A 1 203 ? -12.013 -5.916 14.614 1.00 76.44 203 GLY A CA 1
ATOM 1677 C C . GLY A 1 203 ? -12.084 -4.647 13.758 1.00 76.44 203 GLY A C 1
ATOM 1678 O O . GLY A 1 203 ? -11.103 -4.238 13.140 1.00 76.44 203 GLY A O 1
ATOM 1679 N N . PHE A 1 204 ? -13.262 -4.019 13.698 1.00 81.25 204 PHE A N 1
ATOM 1680 C CA . PHE A 1 204 ? -13.464 -2.732 13.024 1.00 81.25 204 PHE A CA 1
ATOM 1681 C C . PHE A 1 204 ? -14.139 -1.728 13.962 1.00 81.25 204 PHE A C 1
ATOM 1683 O O . PHE A 1 204 ? -15.348 -1.764 14.218 1.00 81.25 204 PHE A O 1
ATOM 1690 N N . LEU A 1 205 ? -13.350 -0.785 14.468 1.00 78.94 205 LEU A N 1
ATOM 1691 C CA . LEU A 1 205 ? -13.791 0.222 15.431 1.00 78.94 205 LEU A CA 1
ATOM 1692 C C . LEU A 1 205 ? -14.179 1.545 14.758 1.00 78.94 205 LEU A C 1
ATOM 1694 O O . LEU A 1 205 ? -14.929 2.323 15.341 1.00 78.94 205 LEU A O 1
ATOM 1698 N N . GLY A 1 206 ? -13.825 1.736 13.488 1.00 78.88 206 GLY A N 1
ATOM 1699 C CA . GLY A 1 206 ? -14.260 2.863 12.664 1.00 78.88 206 GLY A CA 1
ATOM 1700 C C . GLY A 1 206 ? -13.170 3.341 11.712 1.00 78.88 206 GLY A C 1
ATOM 1701 O O . GLY A 1 206 ? -12.044 2.847 11.732 1.00 78.88 206 GLY A O 1
ATOM 1702 N N . ASN A 1 207 ? -13.506 4.314 10.872 1.00 88.94 207 ASN A N 1
ATOM 1703 C CA . ASN A 1 207 ? -12.531 4.999 10.028 1.00 88.94 207 ASN A CA 1
ATOM 1704 C C . ASN A 1 207 ? -11.677 5.959 10.862 1.00 88.94 207 ASN A C 1
ATOM 1706 O O . ASN A 1 207 ? -12.207 6.623 11.753 1.00 88.94 207 ASN A O 1
ATOM 1710 N N . ALA A 1 208 ? -10.388 6.071 10.531 1.00 90.69 208 ALA A N 1
ATOM 1711 C CA . ALA A 1 208 ? -9.544 7.124 11.081 1.00 90.69 208 ALA A CA 1
ATOM 1712 C C . ALA A 1 208 ? -10.014 8.494 10.557 1.00 90.69 208 ALA A C 1
ATOM 1714 O O . ALA A 1 208 ? -10.348 8.640 9.368 1.00 90.69 208 ALA A O 1
ATOM 1715 N N . THR A 1 209 ? -10.073 9.501 11.424 1.00 93.56 209 THR A N 1
ATOM 1716 C CA . THR A 1 209 ? -10.379 10.876 11.001 1.00 93.56 209 THR A CA 1
ATOM 1717 C C . THR A 1 209 ? -9.183 11.522 10.292 1.00 93.56 209 THR A C 1
ATOM 1719 O O . THR A 1 209 ? -8.079 10.977 10.263 1.00 93.56 209 THR A O 1
ATOM 1722 N N . VAL A 1 210 ? -9.390 12.694 9.683 1.00 93.12 210 VAL A N 1
ATOM 1723 C CA . VAL A 1 210 ? -8.282 13.469 9.096 1.00 93.12 210 VAL A CA 1
ATOM 1724 C C . VAL A 1 210 ? -7.286 13.888 10.181 1.00 93.12 210 VAL A C 1
ATOM 1726 O O . VAL A 1 210 ? -6.082 13.820 9.956 1.00 93.12 210 VAL A O 1
ATOM 1729 N N . GLU A 1 211 ? -7.788 14.274 11.353 1.00 94.19 211 GLU A N 1
ATOM 1730 C CA . GLU A 1 211 ? -6.996 14.675 12.518 1.00 94.19 211 GLU A CA 1
ATOM 1731 C C . GLU A 1 211 ? -6.203 13.499 13.092 1.00 94.19 211 GLU A C 1
ATOM 1733 O O . GLU A 1 211 ? -5.077 13.681 13.539 1.00 94.19 211 GLU A O 1
ATOM 1738 N N . GLU A 1 212 ? -6.764 12.289 13.052 1.00 96.50 212 GLU A N 1
ATOM 1739 C CA . GLU A 1 212 ? -6.057 11.073 13.457 1.00 96.50 212 GLU A CA 1
ATOM 1740 C C . GLU A 1 212 ? -4.912 10.747 12.489 1.00 96.50 212 GLU A C 1
ATOM 1742 O O . GLU A 1 212 ? -3.785 10.570 12.940 1.00 96.50 212 GLU A O 1
ATOM 1747 N N . MET A 1 213 ? -5.132 10.803 11.170 1.00 98.56 213 MET A N 1
ATOM 1748 C CA . MET A 1 213 ? -4.040 10.628 10.195 1.00 98.56 213 MET A CA 1
ATOM 1749 C C . MET A 1 213 ? -2.982 11.746 10.273 1.00 98.56 213 MET A C 1
ATOM 1751 O O . MET A 1 213 ? -1.791 11.495 10.067 1.00 98.56 213 MET A O 1
ATOM 1755 N N . GLU A 1 214 ? -3.386 12.985 10.585 1.00 98.50 214 GLU A N 1
ATOM 1756 C CA . GLU A 1 214 ? -2.454 14.077 10.902 1.00 98.50 214 GLU A CA 1
ATOM 1757 C C . GLU A 1 214 ? -1.640 13.759 12.156 1.00 98.50 214 GLU A C 1
ATOM 1759 O O . GLU A 1 214 ? -0.417 13.896 12.122 1.00 98.50 214 GLU A O 1
ATOM 1764 N N . TYR A 1 215 ? -2.287 13.281 13.219 1.00 98.19 215 TYR A N 1
ATOM 1765 C CA . TYR A 1 215 ? -1.634 12.859 14.456 1.00 98.19 215 TYR A CA 1
ATOM 1766 C C . TYR A 1 215 ? -0.592 11.758 14.211 1.00 98.19 215 TYR A C 1
ATOM 1768 O O . TYR A 1 215 ? 0.527 11.872 14.713 1.00 98.19 215 TYR A O 1
ATOM 1776 N N . GLU A 1 216 ? -0.903 10.738 13.407 1.00 98.75 216 GLU A N 1
ATOM 1777 C CA . GLU A 1 216 ? 0.026 9.645 13.084 1.00 98.75 216 GLU A CA 1
ATOM 1778 C C . GLU A 1 216 ? 1.309 10.169 12.411 1.00 98.75 216 GLU A C 1
ATOM 1780 O O . GLU A 1 216 ? 2.427 9.895 12.860 1.00 98.75 216 GLU A O 1
ATOM 1785 N N . ILE A 1 217 ? 1.166 10.995 11.365 1.00 98.75 217 ILE A N 1
ATOM 1786 C CA . ILE A 1 217 ? 2.310 11.587 10.656 1.00 98.75 217 ILE A CA 1
ATOM 1787 C C . ILE A 1 217 ? 3.069 12.572 11.543 1.00 98.75 217 ILE A C 1
ATOM 1789 O O . ILE A 1 217 ? 4.299 12.549 11.582 1.00 98.75 217 ILE A O 1
ATOM 1793 N N . GLU A 1 218 ? 2.364 13.438 12.264 1.00 98.38 218 GLU A N 1
ATOM 1794 C CA . GLU A 1 218 ? 2.985 14.405 13.161 1.00 98.38 218 GLU A CA 1
ATOM 1795 C C . GLU A 1 218 ? 3.809 13.708 14.251 1.00 98.38 218 GLU A C 1
ATOM 1797 O O . GLU A 1 218 ? 4.930 14.129 14.549 1.00 98.38 218 GLU A O 1
ATOM 1802 N N . THR A 1 219 ? 3.287 12.614 14.804 1.00 98.19 219 THR A N 1
ATOM 1803 C CA . THR A 1 219 ? 3.961 11.819 15.831 1.00 98.19 219 THR A CA 1
ATOM 1804 C C . THR A 1 219 ? 5.244 11.204 15.288 1.00 98.19 219 THR A C 1
ATOM 1806 O O . THR A 1 219 ? 6.287 11.342 15.929 1.00 98.19 219 THR A O 1
ATOM 1809 N N . ILE A 1 220 ? 5.213 10.613 14.088 1.00 98.31 220 ILE A N 1
ATOM 1810 C CA . ILE A 1 220 ? 6.419 10.110 13.412 1.00 98.31 220 ILE A CA 1
ATOM 1811 C C . ILE A 1 220 ? 7.452 11.235 13.246 1.00 98.31 220 ILE A C 1
ATOM 1813 O O . ILE A 1 220 ? 8.605 11.091 13.645 1.00 98.31 220 ILE A O 1
ATOM 1817 N N . LEU A 1 221 ? 7.043 12.385 12.703 1.00 98.00 221 LEU A N 1
ATOM 1818 C CA . LEU A 1 221 ? 7.956 13.488 12.387 1.00 98.00 221 LEU A CA 1
ATOM 1819 C C . LEU A 1 221 ? 8.562 14.149 13.639 1.00 98.00 221 LEU A C 1
ATOM 1821 O O . LEU A 1 221 ? 9.719 14.574 13.613 1.00 98.00 221 LEU A O 1
ATOM 1825 N N . LYS A 1 222 ? 7.805 14.241 14.741 1.00 96.44 222 LYS A N 1
ATOM 1826 C CA . LYS A 1 222 ? 8.283 14.782 16.028 1.00 96.44 222 LYS A CA 1
ATOM 1827 C C . LYS A 1 222 ? 9.283 13.861 16.722 1.00 96.44 222 LYS A C 1
ATOM 1829 O O . LYS A 1 222 ? 10.157 14.355 17.431 1.00 96.44 222 LYS A O 1
ATOM 1834 N N . ASN A 1 223 ? 9.160 12.551 16.519 1.00 95.19 223 ASN A N 1
ATOM 1835 C CA . ASN A 1 223 ? 9.968 11.537 17.196 1.00 95.19 223 ASN A CA 1
ATOM 1836 C C . ASN A 1 223 ? 11.222 11.114 16.411 1.00 95.19 223 ASN A C 1
ATOM 1838 O O . ASN A 1 223 ? 11.878 10.139 16.787 1.00 95.19 223 ASN A O 1
ATOM 1842 N N . GLU A 1 224 ? 11.583 11.868 15.366 1.00 94.31 224 GLU A N 1
ATOM 1843 C CA . GLU A 1 224 ? 12.827 11.701 14.617 1.00 94.31 224 GLU A CA 1
ATOM 1844 C C . GLU A 1 224 ? 13.682 12.976 14.593 1.00 94.31 224 GLU A C 1
ATOM 1846 O O . GLU A 1 224 ? 13.209 14.121 14.554 1.00 94.31 224 GLU A O 1
ATOM 1851 N N . THR A 1 225 ? 15.000 12.773 14.591 1.00 93.06 225 THR A N 1
ATOM 1852 C CA . THR A 1 225 ? 15.983 13.865 14.544 1.00 93.06 225 THR A CA 1
ATOM 1853 C C . THR A 1 225 ? 16.219 14.377 13.124 1.00 93.06 225 THR A C 1
ATOM 1855 O O . THR A 1 225 ? 16.635 15.523 12.949 1.00 93.06 225 THR A O 1
ATOM 1858 N N . VAL A 1 226 ? 15.913 13.567 12.107 1.00 94.19 226 VAL A N 1
ATOM 1859 C CA . VAL A 1 226 ? 16.124 13.885 10.691 1.00 94.19 226 VAL A CA 1
ATOM 1860 C C . VAL A 1 226 ? 15.210 15.029 10.249 1.00 94.19 226 VAL A C 1
ATOM 1862 O O . VAL A 1 226 ? 13.992 14.961 10.381 1.00 94.19 226 VAL A O 1
ATOM 1865 N N . LYS A 1 227 ? 15.809 16.105 9.718 1.00 96.12 227 LYS A N 1
ATOM 1866 C CA . LYS A 1 227 ? 15.094 17.317 9.260 1.00 96.12 227 LYS A CA 1
ATOM 1867 C C . LYS A 1 227 ? 15.023 17.473 7.744 1.00 96.12 227 LYS A C 1
ATOM 1869 O O . LYS A 1 227 ? 14.371 18.391 7.249 1.00 96.12 227 LYS A O 1
ATOM 1874 N N . HIS A 1 228 ? 15.672 16.580 7.004 1.00 97.81 228 HIS A N 1
ATOM 1875 C CA . HIS A 1 228 ? 15.640 16.548 5.547 1.00 97.81 228 HIS A CA 1
ATOM 1876 C C . HIS A 1 228 ? 15.536 15.111 5.046 1.00 97.81 228 HIS A C 1
ATOM 1878 O O . HIS A 1 228 ? 16.203 14.236 5.589 1.00 97.81 228 HIS A O 1
ATOM 1884 N N . THR A 1 229 ? 14.765 14.885 3.984 1.00 98.00 229 THR A N 1
ATOM 1885 C CA . THR A 1 229 ? 14.783 13.624 3.238 1.00 98.00 229 THR A CA 1
ATOM 1886 C C . THR A 1 229 ? 14.652 13.853 1.735 1.00 98.00 229 THR A C 1
ATOM 1888 O O . THR A 1 229 ? 13.953 14.756 1.267 1.00 98.00 229 THR A O 1
ATOM 1891 N N . ASP A 1 230 ? 15.317 13.025 0.939 1.00 97.69 230 ASP A N 1
ATOM 1892 C CA . ASP A 1 230 ? 15.155 13.051 -0.512 1.00 97.69 230 ASP A CA 1
ATOM 1893 C C . ASP A 1 230 ? 13.785 12.500 -0.932 1.00 97.69 230 ASP A C 1
ATOM 1895 O O . ASP A 1 230 ? 13.205 12.958 -1.921 1.00 97.69 230 ASP A O 1
ATOM 1899 N N . ARG A 1 231 ? 13.216 11.568 -0.160 1.00 97.12 231 ARG A N 1
ATOM 1900 C CA . ARG A 1 231 ? 11.897 11.003 -0.441 1.00 97.12 231 ARG A CA 1
ATOM 1901 C C . ARG A 1 231 ? 11.175 10.605 0.842 1.00 97.12 231 ARG A C 1
ATOM 1903 O O . ARG A 1 231 ? 11.576 9.653 1.505 1.00 97.12 231 ARG A O 1
ATOM 1910 N N . PHE A 1 232 ? 10.074 11.293 1.127 1.00 98.38 232 PHE A N 1
ATOM 1911 C CA . PHE A 1 232 ? 9.145 10.944 2.195 1.00 98.38 232 PHE A CA 1
ATOM 1912 C C . PHE A 1 232 ? 7.950 10.189 1.608 1.00 98.38 232 PHE A C 1
ATOM 1914 O O . PHE A 1 232 ? 7.092 10.776 0.949 1.00 98.38 232 PHE A O 1
ATOM 1921 N N . ASN A 1 233 ? 7.913 8.877 1.798 1.00 98.44 233 ASN A N 1
ATOM 1922 C CA . ASN A 1 233 ? 6.805 8.032 1.378 1.00 98.44 233 ASN A CA 1
ATOM 1923 C C . ASN A 1 233 ? 5.760 7.953 2.496 1.00 98.44 233 ASN A C 1
ATOM 1925 O O . ASN A 1 233 ? 6.119 7.714 3.644 1.00 98.44 233 ASN A O 1
ATOM 1929 N N . VAL A 1 234 ? 4.477 8.075 2.153 1.00 98.69 234 VAL A N 1
ATOM 1930 C CA . VAL A 1 234 ? 3.369 7.862 3.099 1.00 98.69 234 VAL A CA 1
ATOM 1931 C C . VAL A 1 234 ? 2.475 6.753 2.580 1.00 98.69 234 VAL A C 1
ATOM 1933 O O . VAL A 1 234 ? 1.790 6.922 1.579 1.00 98.69 234 VAL A O 1
ATOM 1936 N N . HIS A 1 235 ? 2.514 5.595 3.218 1.00 98.62 235 HIS A N 1
ATOM 1937 C CA . HIS A 1 235 ? 1.735 4.434 2.821 1.00 98.62 235 HIS A CA 1
ATOM 1938 C C . HIS A 1 235 ? 0.477 4.338 3.687 1.00 98.62 235 HIS A C 1
ATOM 1940 O O . HIS A 1 235 ? 0.558 4.189 4.904 1.00 98.62 235 HIS A O 1
ATOM 1946 N N . PHE A 1 236 ? -0.688 4.371 3.046 1.00 98.69 236 PHE A N 1
ATOM 1947 C CA . PHE A 1 236 ? -1.977 4.077 3.671 1.00 98.69 236 PHE A CA 1
ATOM 1948 C C . PHE A 1 236 ? -2.166 2.559 3.719 1.00 98.69 236 PHE A C 1
ATOM 1950 O O . PHE A 1 236 ? -2.907 1.993 2.918 1.00 98.69 236 PHE A O 1
ATOM 1957 N N . ALA A 1 237 ? -1.377 1.889 4.558 1.00 96.69 237 ALA A N 1
ATOM 1958 C CA . ALA A 1 237 ? -1.232 0.434 4.508 1.00 96.69 237 ALA A CA 1
ATOM 1959 C C . ALA A 1 237 ? -0.861 -0.209 5.855 1.00 96.69 237 ALA A C 1
ATOM 1961 O O . ALA A 1 237 ? -0.371 -1.338 5.848 1.00 96.69 237 ALA A O 1
ATOM 1962 N N . ARG A 1 238 ? -1.049 0.483 6.997 1.00 96.88 238 ARG A N 1
ATOM 1963 C CA . ARG A 1 238 ? -0.892 -0.174 8.305 1.00 96.88 238 ARG A CA 1
ATOM 1964 C C . ARG A 1 238 ? -2.157 -0.943 8.660 1.00 96.88 238 ARG A C 1
ATOM 1966 O O . ARG A 1 238 ? -2.210 -2.138 8.399 1.00 96.88 238 ARG A O 1
ATOM 1973 N N . MET A 1 239 ? -3.175 -0.266 9.190 1.00 95.62 239 MET A N 1
ATOM 1974 C CA . MET A 1 239 ? -4.477 -0.867 9.485 1.00 95.62 239 MET A CA 1
ATOM 1975 C C . MET A 1 239 ? -5.563 -0.286 8.576 1.00 95.62 239 MET A C 1
ATOM 1977 O O . MET A 1 239 ? -5.597 0.915 8.282 1.00 95.62 239 MET A O 1
ATOM 1981 N N . GLY A 1 240 ? -6.468 -1.161 8.148 1.00 94.75 240 GLY A N 1
ATOM 1982 C CA . GLY A 1 240 ? -7.644 -0.803 7.366 1.00 94.75 240 GLY A CA 1
ATOM 1983 C C . GLY A 1 240 ? -7.509 -0.990 5.860 1.00 94.75 240 GLY A C 1
ATOM 1984 O O . GLY A 1 240 ? -6.438 -1.244 5.314 1.00 94.75 240 GLY A O 1
ATOM 1985 N N . GLU A 1 241 ? -8.649 -0.840 5.199 1.00 97.25 241 GLU A N 1
ATOM 1986 C CA . GLU A 1 241 ? -8.808 -0.773 3.755 1.00 97.25 241 GLU A CA 1
ATOM 1987 C C . GLU A 1 241 ? -9.106 0.685 3.356 1.00 97.25 241 GLU A C 1
ATOM 1989 O O . GLU A 1 241 ? -10.229 1.168 3.559 1.00 97.25 241 GLU A O 1
ATOM 1994 N N . PRO A 1 242 ? -8.123 1.402 2.778 1.00 98.25 242 PRO A N 1
ATOM 1995 C CA . PRO A 1 242 ? -8.217 2.840 2.529 1.00 98.25 242 PRO A CA 1
ATOM 1996 C C . PRO A 1 242 ? -9.427 3.258 1.697 1.00 98.25 242 PRO A C 1
ATOM 1998 O O . PRO A 1 242 ? -9.957 4.349 1.898 1.00 98.25 242 PRO A O 1
ATOM 2001 N N . THR A 1 243 ? -9.896 2.404 0.778 1.00 98.19 243 THR A N 1
ATOM 2002 C CA . THR A 1 243 ? -11.004 2.751 -0.130 1.00 98.19 243 THR A CA 1
ATOM 2003 C C . THR A 1 243 ? -12.360 2.863 0.566 1.00 98.19 243 THR A C 1
ATOM 2005 O O . THR A 1 243 ? -13.301 3.395 -0.025 1.00 98.19 243 THR A O 1
ATOM 2008 N N . TYR A 1 244 ? -12.474 2.411 1.819 1.00 94.19 244 TYR A N 1
ATOM 2009 C CA . TYR A 1 244 ? -13.645 2.646 2.668 1.00 94.19 244 TYR A CA 1
ATOM 2010 C C . TYR A 1 244 ? -13.573 3.946 3.477 1.00 94.19 244 TYR A C 1
ATOM 2012 O O . TYR A 1 244 ? -14.552 4.312 4.130 1.00 94.19 244 TYR A O 1
ATOM 2020 N N . ASN A 1 245 ? -12.446 4.662 3.442 1.00 96.56 245 ASN A N 1
ATOM 2021 C CA . ASN A 1 245 ? -12.263 5.891 4.199 1.00 96.56 245 ASN A CA 1
ATOM 2022 C C . ASN A 1 245 ? -11.942 7.087 3.293 1.00 96.56 245 ASN A C 1
ATOM 2024 O O . ASN A 1 245 ? -10.786 7.378 2.987 1.00 96.56 245 ASN A O 1
ATOM 2028 N N . LEU A 1 246 ? -12.970 7.860 2.929 1.00 95.19 246 LEU A N 1
ATOM 2029 C CA . LEU A 1 246 ? -12.805 9.089 2.142 1.00 95.19 246 LEU A CA 1
ATOM 2030 C C . LEU A 1 246 ? -11.965 10.167 2.849 1.00 95.19 246 LEU A C 1
ATOM 2032 O O . LEU A 1 246 ? -11.467 11.072 2.179 1.00 95.19 246 LEU A O 1
ATOM 2036 N N . ASN A 1 247 ? -11.720 10.063 4.161 1.00 96.81 247 ASN A N 1
ATOM 2037 C CA . ASN A 1 247 ? -10.785 10.963 4.838 1.00 96.81 247 ASN A CA 1
ATOM 2038 C C . ASN A 1 247 ? -9.367 10.845 4.264 1.00 96.81 247 ASN A C 1
ATOM 2040 O O . ASN A 1 247 ? -8.631 11.824 4.314 1.00 96.81 247 ASN A O 1
ATOM 2044 N N . VAL A 1 248 ? -8.992 9.705 3.666 1.00 98.69 248 VAL A N 1
ATOM 2045 C CA . VAL A 1 248 ? -7.696 9.521 2.986 1.00 98.69 248 VAL A CA 1
ATOM 2046 C C . VAL A 1 248 ? -7.536 10.520 1.836 1.00 98.69 248 VAL A C 1
ATOM 2048 O O . VAL A 1 248 ? -6.477 11.135 1.682 1.00 98.69 248 VAL A O 1
ATOM 2051 N N . ILE A 1 249 ? -8.605 10.740 1.064 1.00 98.50 249 ILE A N 1
ATOM 2052 C CA . ILE A 1 249 ? -8.666 11.732 -0.020 1.00 98.50 249 ILE A CA 1
ATOM 2053 C C . ILE A 1 249 ? -8.492 13.140 0.560 1.00 98.50 249 ILE A C 1
ATOM 2055 O O . ILE A 1 249 ? -7.605 13.882 0.128 1.00 98.50 249 ILE A O 1
ATOM 2059 N N . SER A 1 250 ? -9.295 13.494 1.568 1.00 97.25 250 SER A N 1
ATOM 2060 C CA . SER A 1 250 ? -9.266 14.816 2.211 1.00 97.25 250 SER A CA 1
ATOM 2061 C C . SER A 1 250 ? -7.899 15.134 2.824 1.00 97.25 250 SER A C 1
ATOM 2063 O O . SER A 1 250 ? -7.321 16.188 2.549 1.00 97.25 250 SER A O 1
ATOM 2065 N N . PHE A 1 251 ? -7.343 14.196 3.591 1.00 98.69 251 PHE A N 1
ATOM 2066 C CA . PHE A 1 251 ? -6.035 14.308 4.229 1.00 98.69 251 PHE A CA 1
ATOM 2067 C C . PHE A 1 251 ? -4.915 14.489 3.196 1.00 98.69 251 PHE A C 1
ATOM 2069 O O . PHE A 1 251 ? -4.112 15.420 3.297 1.00 98.69 251 PHE A O 1
ATOM 2076 N N . THR A 1 252 ? -4.889 13.655 2.153 1.00 98.56 252 THR A N 1
ATOM 2077 C CA . THR A 1 252 ? -3.829 13.702 1.133 1.00 98.56 252 THR A CA 1
ATOM 2078 C C . THR A 1 252 ? -3.848 15.003 0.332 1.00 98.56 252 THR A C 1
ATOM 2080 O O . THR A 1 252 ? -2.783 15.538 0.004 1.00 98.56 252 THR A O 1
ATOM 2083 N N . ARG A 1 253 ? -5.044 15.518 0.014 1.00 97.00 253 ARG A N 1
ATOM 2084 C CA . ARG A 1 253 ? -5.213 16.755 -0.763 1.00 97.00 253 ARG A CA 1
ATOM 2085 C C . ARG A 1 253 ? -4.878 18.006 0.038 1.00 97.00 253 ARG A C 1
ATOM 2087 O O . ARG A 1 253 ? -4.225 18.899 -0.496 1.00 97.00 253 ARG A O 1
ATOM 2094 N N . ALA A 1 254 ? -5.351 18.091 1.280 1.00 96.00 254 ALA A N 1
ATOM 2095 C CA . ALA A 1 254 ? -5.348 19.346 2.029 1.00 96.00 254 ALA A CA 1
ATOM 2096 C C . ALA A 1 254 ? -4.298 19.412 3.146 1.00 96.00 254 ALA A C 1
ATOM 2098 O O . ALA A 1 254 ? -3.832 20.504 3.463 1.00 96.00 254 ALA A O 1
ATOM 2099 N N . VAL A 1 255 ? -3.913 18.278 3.737 1.00 98.62 255 VAL A N 1
ATOM 2100 C CA . VAL A 1 255 ? -3.170 18.261 5.008 1.00 98.62 255 VAL A CA 1
ATOM 2101 C C . VAL A 1 255 ? -1.741 17.765 4.841 1.00 98.62 255 VAL A C 1
ATOM 2103 O O . VAL A 1 255 ? -0.819 18.414 5.331 1.00 98.62 255 VAL A O 1
ATOM 2106 N N . LEU A 1 256 ? -1.525 16.669 4.106 1.00 98.75 256 LEU A N 1
ATOM 2107 C CA . LEU A 1 256 ? -0.245 15.954 4.114 1.00 98.75 256 LEU A CA 1
ATOM 2108 C C . LEU A 1 256 ? 0.969 16.835 3.760 1.00 98.75 256 LEU A C 1
ATOM 2110 O O . LEU A 1 256 ? 1.937 16.897 4.515 1.00 98.75 256 LEU A O 1
ATOM 2114 N N . ARG A 1 257 ? 0.938 17.540 2.622 1.00 98.50 257 ARG A N 1
ATOM 2115 C CA . ARG A 1 257 ? 2.063 18.394 2.191 1.00 98.50 257 ARG A CA 1
ATOM 2116 C C . ARG A 1 257 ? 2.316 19.568 3.149 1.00 98.50 257 ARG A C 1
ATOM 2118 O O . ARG A 1 257 ? 3.471 19.740 3.549 1.00 98.50 257 ARG A O 1
ATOM 2125 N N . PRO A 1 258 ? 1.298 20.369 3.538 1.00 98.38 258 PRO A N 1
ATOM 2126 C CA . PRO A 1 258 ? 1.471 21.394 4.563 1.00 98.38 258 PRO A CA 1
ATOM 2127 C C . PRO A 1 258 ? 2.024 20.848 5.878 1.00 98.38 258 PRO A C 1
ATOM 2129 O O . PRO A 1 258 ? 2.921 21.468 6.442 1.00 98.38 258 PRO A O 1
ATOM 2132 N N . LEU A 1 259 ? 1.533 19.694 6.340 1.00 98.62 259 LEU A N 1
ATOM 2133 C CA . LEU A 1 259 ? 1.977 19.053 7.574 1.00 98.62 259 LEU A CA 1
ATOM 2134 C C . LEU A 1 259 ? 3.461 18.687 7.514 1.00 98.62 259 LEU A C 1
ATOM 2136 O O . LEU A 1 259 ? 4.230 19.149 8.351 1.00 98.62 259 LEU A O 1
ATOM 2140 N N . VAL A 1 260 ? 3.886 17.933 6.496 1.00 98.50 260 VAL A N 1
ATOM 2141 C CA . VAL A 1 260 ? 5.292 17.517 6.341 1.00 98.50 260 VAL A CA 1
ATOM 2142 C C . VAL A 1 260 ? 6.220 18.735 6.291 1.00 98.50 260 VAL A C 1
ATOM 2144 O O . VAL A 1 260 ? 7.241 18.756 6.978 1.00 98.50 260 VAL A O 1
ATOM 2147 N N . LYS A 1 261 ? 5.828 19.795 5.568 1.00 98.00 261 LYS A N 1
ATOM 2148 C CA . LYS A 1 261 ? 6.606 21.039 5.441 1.00 98.00 261 LYS A CA 1
ATOM 2149 C C . LYS A 1 261 ? 6.796 21.789 6.769 1.00 98.00 261 LYS A C 1
ATOM 2151 O O . LYS A 1 261 ? 7.751 22.554 6.883 1.00 98.00 261 LYS A O 1
ATOM 2156 N N . LYS A 1 262 ? 5.923 21.594 7.768 1.00 98.00 262 LYS A N 1
ATOM 2157 C CA . LYS A 1 262 ? 6.105 22.178 9.113 1.00 98.00 262 LYS A CA 1
ATOM 2158 C C . LYS A 1 262 ? 7.297 21.563 9.855 1.00 98.00 262 LYS A C 1
ATOM 2160 O O . LYS A 1 262 ? 7.881 22.237 10.698 1.00 98.00 262 LYS A O 1
ATOM 2165 N N . TYR A 1 263 ? 7.645 20.309 9.559 1.00 98.12 263 TYR A N 1
ATOM 2166 C CA . TYR A 1 263 ? 8.611 19.532 10.341 1.00 98.12 263 TYR A CA 1
ATOM 2167 C C . TYR A 1 263 ? 9.926 19.264 9.612 1.00 98.12 263 TYR A C 1
ATOM 2169 O O . TYR A 1 263 ? 10.984 19.304 10.244 1.00 98.12 263 TYR A O 1
ATOM 2177 N N . ILE A 1 264 ? 9.871 18.979 8.307 1.00 98.25 264 ILE A N 1
ATOM 2178 C CA . ILE A 1 264 ? 11.037 18.571 7.518 1.00 98.25 264 ILE A CA 1
ATOM 2179 C C . ILE A 1 264 ? 11.035 19.188 6.116 1.00 98.25 264 ILE A C 1
ATOM 2181 O O . ILE A 1 264 ? 9.998 19.549 5.557 1.00 98.25 264 ILE A O 1
ATOM 2185 N N . SER A 1 265 ? 12.219 19.245 5.511 1.00 98.19 265 SER A N 1
ATOM 2186 C CA . SER A 1 265 ? 12.392 19.471 4.076 1.00 98.19 265 SER A CA 1
ATOM 2187 C C . SER A 1 265 ? 12.381 18.127 3.343 1.00 98.19 265 SER A C 1
ATOM 2189 O O . SER A 1 265 ? 13.289 17.321 3.520 1.00 98.19 265 SER A O 1
ATOM 2191 N N . ALA A 1 266 ? 11.375 17.867 2.509 1.00 98.00 266 ALA A N 1
ATOM 2192 C CA . ALA A 1 266 ? 11.321 16.669 1.670 1.00 98.00 266 ALA A CA 1
ATOM 2193 C C . ALA A 1 266 ? 11.413 17.059 0.190 1.00 98.00 266 ALA A C 1
ATOM 2195 O O . ALA A 1 266 ? 10.581 17.840 -0.274 1.00 98.00 266 ALA A O 1
ATOM 2196 N N . LYS A 1 267 ? 12.381 16.519 -0.574 1.00 97.62 267 LYS A N 1
ATOM 2197 C CA . LYS A 1 267 ? 12.442 16.797 -2.030 1.00 97.62 267 LYS A CA 1
ATOM 2198 C C . LYS A 1 267 ? 11.213 16.239 -2.748 1.00 97.62 267 LYS A C 1
ATOM 2200 O O . LYS A 1 267 ? 10.689 16.871 -3.654 1.00 97.62 267 LYS A O 1
ATOM 2205 N N . THR A 1 268 ? 10.766 15.051 -2.341 1.00 97.81 268 THR A N 1
ATOM 2206 C CA . THR A 1 268 ? 9.549 14.403 -2.844 1.00 97.81 268 THR A CA 1
ATOM 2207 C C . THR A 1 268 ? 8.710 13.905 -1.673 1.00 97.81 268 THR A C 1
ATOM 2209 O O . THR A 1 268 ? 9.234 13.221 -0.796 1.00 97.81 268 THR A O 1
ATOM 2212 N N . ILE A 1 269 ? 7.408 14.198 -1.689 1.00 98.44 269 ILE A N 1
ATOM 2213 C CA . ILE A 1 269 ? 6.412 13.582 -0.801 1.00 98.44 269 ILE A CA 1
ATOM 2214 C C . ILE A 1 269 ? 5.560 12.656 -1.661 1.00 98.44 269 ILE A C 1
ATOM 2216 O O . ILE A 1 269 ? 4.929 13.120 -2.610 1.00 98.44 269 ILE A O 1
ATOM 2220 N N . HIS A 1 270 ? 5.563 11.367 -1.337 1.00 98.44 270 HIS A N 1
ATOM 2221 C CA . HIS A 1 270 ? 5.000 10.313 -2.170 1.00 98.44 270 HIS A CA 1
ATOM 2222 C C . HIS A 1 270 ? 3.967 9.480 -1.404 1.00 98.44 270 HIS A C 1
ATOM 2224 O O . HIS A 1 270 ? 4.326 8.474 -0.781 1.00 98.44 270 HIS A O 1
ATOM 2230 N N . PRO A 1 271 ? 2.687 9.881 -1.417 1.00 98.69 271 PRO A N 1
ATOM 2231 C CA . PRO A 1 271 ? 1.643 9.108 -0.775 1.00 98.69 271 PRO A CA 1
ATOM 2232 C C . PRO A 1 271 ? 1.236 7.907 -1.642 1.00 98.69 271 PRO A C 1
ATOM 2234 O O . PRO A 1 271 ? 1.265 7.978 -2.871 1.00 98.69 271 PRO A O 1
ATOM 2237 N N . VAL A 1 272 ? 0.860 6.795 -1.016 1.00 98.69 272 VAL A N 1
ATOM 2238 C CA . VAL A 1 272 ? 0.548 5.525 -1.683 1.00 98.69 272 VAL A CA 1
ATOM 2239 C C . VAL A 1 272 ? -0.699 4.908 -1.065 1.00 98.69 272 VAL A C 1
ATOM 2241 O O . VAL A 1 272 ? -0.700 4.580 0.120 1.00 98.69 272 VAL A O 1
ATOM 2244 N N . VAL A 1 273 ? -1.738 4.707 -1.877 1.00 98.69 273 VAL A N 1
ATOM 2245 C CA . VAL A 1 273 ? -2.902 3.889 -1.506 1.00 98.69 273 VAL A CA 1
ATOM 2246 C C . VAL A 1 273 ? -2.683 2.460 -1.983 1.00 98.69 273 VAL A C 1
ATOM 2248 O O . VAL A 1 273 ? -2.372 2.243 -3.156 1.00 98.69 273 VAL A O 1
ATOM 2251 N N . SER A 1 274 ? -2.891 1.495 -1.087 1.00 97.81 274 SER A N 1
ATOM 2252 C CA . SER A 1 274 ? -3.018 0.078 -1.423 1.00 97.81 274 SER A CA 1
ATOM 2253 C C . SER A 1 274 ? -4.441 -0.376 -1.132 1.00 97.81 274 SER A C 1
ATOM 2255 O O . SER A 1 274 ? -4.980 -0.037 -0.086 1.00 97.81 274 SER A O 1
ATOM 2257 N N . THR A 1 275 ? -5.051 -1.135 -2.037 1.00 98.62 275 THR A N 1
ATOM 2258 C CA . THR A 1 275 ? -6.408 -1.661 -1.848 1.00 98.62 275 THR A CA 1
ATOM 2259 C C . THR A 1 275 ? -6.489 -3.128 -2.226 1.00 98.62 275 THR A C 1
ATOM 2261 O O . THR A 1 275 ? -5.890 -3.564 -3.211 1.00 98.62 275 THR A O 1
ATOM 2264 N N . MET A 1 276 ? -7.264 -3.891 -1.460 1.00 97.81 276 MET A N 1
ATOM 2265 C CA . MET A 1 276 ? -7.633 -5.260 -1.815 1.00 97.81 276 MET A CA 1
ATOM 2266 C C . MET A 1 276 ? -8.828 -5.322 -2.775 1.00 97.81 276 MET A C 1
ATOM 2268 O O . MET A 1 276 ? -9.213 -6.415 -3.167 1.00 97.81 276 MET A O 1
ATOM 2272 N N . LEU A 1 277 ? -9.385 -4.178 -3.193 1.00 98.50 277 LEU A N 1
ATOM 2273 C CA . LEU A 1 277 ? -10.570 -4.053 -4.054 1.00 98.50 277 LEU A CA 1
ATOM 2274 C C . LEU A 1 277 ? -11.798 -4.778 -3.475 1.00 98.50 277 LEU A C 1
ATOM 2276 O O . LEU A 1 277 ? -12.192 -5.837 -3.973 1.00 98.50 277 LEU A O 1
ATOM 2280 N N . PRO A 1 278 ? -12.404 -4.229 -2.408 1.00 95.88 278 PRO A N 1
ATOM 2281 C CA . PRO A 1 278 ? -13.459 -4.912 -1.670 1.00 95.88 278 PRO A CA 1
ATOM 2282 C C . PRO A 1 278 ? -14.719 -5.148 -2.498 1.00 95.88 278 PRO A C 1
ATOM 2284 O O . PRO A 1 278 ? -15.240 -4.223 -3.122 1.00 95.88 278 PRO A O 1
ATOM 2287 N N . LEU A 1 279 ? -15.265 -6.362 -2.407 1.00 93.38 279 LEU A N 1
ATOM 2288 C CA . LEU A 1 279 ? -16.474 -6.789 -3.120 1.00 93.38 279 LEU A CA 1
ATOM 2289 C C . LEU A 1 279 ? -17.684 -5.887 -2.832 1.00 93.38 279 LEU A C 1
ATOM 2291 O O . LEU A 1 279 ? -18.465 -5.578 -3.729 1.00 93.38 279 LEU A O 1
ATOM 2295 N N . TYR A 1 280 ? -17.833 -5.449 -1.581 1.00 85.56 280 TYR A N 1
ATOM 2296 C CA . TYR A 1 280 ? -19.005 -4.702 -1.118 1.00 85.56 280 TYR A CA 1
ATOM 2297 C C . TYR A 1 280 ? -18.806 -3.178 -1.099 1.00 85.56 280 TYR A C 1
ATOM 2299 O O . TYR A 1 280 ? -19.701 -2.446 -0.668 1.00 85.56 280 TYR A O 1
ATOM 2307 N N . ASN A 1 281 ? -17.674 -2.671 -1.603 1.00 90.19 281 ASN A N 1
ATOM 2308 C CA . ASN A 1 281 ? -17.420 -1.234 -1.644 1.00 90.19 281 ASN A CA 1
ATOM 2309 C C . ASN A 1 281 ? -18.086 -0.576 -2.860 1.00 90.19 281 ASN A C 1
ATOM 2311 O O . ASN A 1 281 ? -17.486 -0.421 -3.924 1.00 90.19 281 ASN A O 1
ATOM 2315 N N . LYS A 1 282 ? -19.319 -0.095 -2.673 1.00 89.31 282 LYS A N 1
ATOM 2316 C CA . LYS A 1 282 ? -20.058 0.669 -3.696 1.00 89.31 282 LYS A CA 1
ATOM 2317 C C . LYS A 1 282 ? -19.353 1.969 -4.111 1.00 89.31 282 LYS A C 1
ATOM 2319 O O . LYS A 1 282 ? -19.604 2.471 -5.202 1.00 89.31 282 LYS A O 1
ATOM 2324 N N . GLY A 1 283 ? -18.490 2.517 -3.254 1.00 92.44 283 GLY A N 1
ATOM 2325 C CA . GLY A 1 283 ? -17.712 3.729 -3.508 1.00 92.44 283 GLY A CA 1
ATOM 2326 C C . GLY A 1 283 ? -16.352 3.483 -4.166 1.00 92.44 283 GLY A C 1
ATOM 2327 O O . GLY A 1 283 ? -15.660 4.454 -4.465 1.00 92.44 283 GLY A O 1
ATOM 2328 N N . LEU A 1 284 ? -15.963 2.223 -4.414 1.00 97.00 284 LEU A N 1
ATOM 2329 C CA . LEU A 1 284 ? -14.612 1.854 -4.850 1.00 97.00 284 LEU A CA 1
ATOM 2330 C C . LEU A 1 284 ? -14.173 2.592 -6.117 1.00 97.00 284 LEU A C 1
ATOM 2332 O O . LEU A 1 284 ? -13.122 3.225 -6.124 1.00 97.00 284 LEU A O 1
ATOM 2336 N N . GLN A 1 285 ? -14.984 2.551 -7.178 1.00 97.69 285 GLN A N 1
ATOM 2337 C CA . GLN A 1 285 ? -14.637 3.214 -8.440 1.00 97.69 285 GLN A CA 1
ATOM 2338 C C . GLN A 1 285 ? -14.480 4.726 -8.253 1.00 97.69 285 GLN A C 1
ATOM 2340 O O . GLN A 1 285 ? -13.486 5.298 -8.693 1.00 97.69 285 GLN A O 1
ATOM 2345 N N . SER A 1 286 ? -15.413 5.369 -7.543 1.00 97.81 286 SER A N 1
ATOM 2346 C CA . SER A 1 286 ? -15.337 6.809 -7.272 1.00 97.81 286 SER A CA 1
ATOM 2347 C C . SER A 1 286 ? -14.093 7.172 -6.462 1.00 97.81 286 SER A C 1
ATOM 2349 O O . SER A 1 286 ? -13.452 8.178 -6.760 1.00 97.81 286 SER A O 1
ATOM 2351 N N . PHE A 1 287 ? -13.742 6.365 -5.456 1.00 98.69 287 PHE A N 1
ATOM 2352 C CA . PHE A 1 287 ? -12.527 6.559 -4.671 1.00 98.69 287 PHE A CA 1
ATOM 2353 C C . PHE A 1 287 ? -11.286 6.466 -5.564 1.00 98.69 287 PHE A C 1
ATOM 2355 O O . PHE A 1 287 ? -10.426 7.342 -5.516 1.00 98.69 287 PHE A O 1
ATOM 2362 N N . LEU A 1 288 ? -11.189 5.418 -6.389 1.00 98.88 288 LEU A N 1
ATOM 2363 C CA . LEU A 1 288 ? -10.016 5.171 -7.226 1.00 98.88 288 LEU A CA 1
ATOM 2364 C C . LEU A 1 288 ? -9.836 6.242 -8.305 1.00 98.88 288 LEU A C 1
ATOM 2366 O O . LEU A 1 288 ? -8.715 6.693 -8.523 1.00 98.88 288 LEU A O 1
ATOM 2370 N N . HIS A 1 289 ? -10.921 6.697 -8.934 1.00 98.62 289 HIS A N 1
ATOM 2371 C CA . HIS A 1 289 ? -10.871 7.807 -9.890 1.00 98.62 289 HIS A CA 1
ATOM 2372 C C . HIS A 1 289 ? -10.387 9.100 -9.233 1.00 98.62 289 HIS A C 1
ATOM 2374 O O . HIS A 1 289 ? -9.499 9.769 -9.767 1.00 98.62 289 HIS A O 1
ATOM 2380 N N . GLU A 1 290 ? -10.900 9.426 -8.045 1.00 98.69 290 GLU A N 1
ATOM 2381 C CA . GLU A 1 290 ? -10.444 10.605 -7.310 1.00 98.69 290 GLU A CA 1
ATOM 2382 C C . GLU A 1 290 ? -8.982 10.466 -6.859 1.00 98.69 290 GLU A C 1
ATOM 2384 O O . GLU A 1 290 ? -8.203 11.410 -6.994 1.00 98.69 290 GLU A O 1
ATOM 2389 N N . TRP A 1 291 ? -8.561 9.280 -6.411 1.00 98.81 291 TRP A N 1
ATOM 2390 C CA . TRP A 1 291 ? -7.160 9.011 -6.092 1.00 98.81 291 TRP A CA 1
ATOM 2391 C C . TRP A 1 291 ? -6.249 9.172 -7.313 1.00 98.81 291 TRP A C 1
ATOM 2393 O O . TRP A 1 291 ? -5.198 9.807 -7.227 1.00 98.81 291 TRP A O 1
ATOM 2403 N N . CYS A 1 292 ? -6.654 8.656 -8.474 1.00 98.69 292 CYS A N 1
ATOM 2404 C CA . CYS A 1 292 ? -5.905 8.834 -9.710 1.00 98.69 292 CYS A CA 1
ATOM 2405 C C . CYS A 1 292 ? -5.828 10.307 -10.128 1.00 98.69 292 CYS A C 1
ATOM 2407 O O . CYS A 1 292 ? -4.767 10.740 -10.581 1.00 98.69 292 CYS A O 1
ATOM 2409 N N . ARG A 1 293 ? -6.894 11.095 -9.924 1.00 98.44 293 ARG A N 1
ATOM 2410 C CA . ARG A 1 293 ? -6.878 12.552 -10.134 1.00 98.44 293 ARG A CA 1
ATOM 2411 C C . ARG A 1 293 ? -5.861 13.230 -9.212 1.00 98.44 293 ARG A C 1
ATOM 2413 O O . ARG A 1 293 ? -5.060 14.027 -9.692 1.00 98.44 293 ARG A O 1
ATOM 2420 N N . ILE A 1 294 ? -5.844 12.885 -7.922 1.00 98.44 294 ILE A N 1
ATOM 2421 C CA . ILE A 1 294 ? -4.851 13.389 -6.958 1.00 98.44 294 ILE A CA 1
ATOM 2422 C C . ILE A 1 294 ? -3.440 13.023 -7.406 1.00 98.44 294 ILE A C 1
ATOM 2424 O O . ILE A 1 294 ? -2.576 13.890 -7.486 1.00 98.44 294 ILE A O 1
ATOM 2428 N N . LYS A 1 295 ? -3.200 11.749 -7.725 1.00 98.19 295 LYS A N 1
ATOM 2429 C CA . LYS A 1 295 ? -1.890 11.272 -8.166 1.00 98.19 295 LYS A CA 1
ATOM 2430 C C . LYS A 1 295 ? -1.409 12.022 -9.399 1.00 98.19 295 LYS A C 1
ATOM 2432 O O . LYS A 1 295 ? -0.282 12.505 -9.407 1.00 98.19 295 LYS A O 1
ATOM 2437 N N . ASN A 1 296 ? -2.228 12.066 -10.443 1.00 98.31 296 ASN A N 1
ATOM 2438 C CA . ASN A 1 296 ? -1.824 12.584 -11.743 1.00 98.31 296 ASN A CA 1
ATOM 2439 C C . ASN A 1 296 ? -1.733 14.115 -11.747 1.00 98.31 296 ASN A C 1
ATOM 2441 O O . ASN A 1 296 ? -0.802 14.649 -12.340 1.00 98.31 296 ASN A O 1
ATOM 2445 N N . ASN A 1 297 ? -2.652 14.807 -11.067 1.00 97.44 297 ASN A N 1
ATOM 2446 C CA . ASN A 1 297 ? -2.761 16.264 -11.147 1.00 97.44 297 ASN A CA 1
ATOM 2447 C C . ASN A 1 297 ? -2.157 16.943 -9.917 1.00 97.44 297 ASN A C 1
ATOM 2449 O O . ASN A 1 297 ? -1.267 17.773 -10.049 1.00 97.44 297 ASN A O 1
ATOM 2453 N N . ASP A 1 298 ? -2.609 16.579 -8.715 1.00 97.31 298 ASP A N 1
ATOM 2454 C CA . ASP A 1 298 ? -2.193 17.264 -7.487 1.00 97.31 298 ASP A CA 1
ATOM 2455 C C . ASP A 1 298 ? -0.740 16.877 -7.115 1.00 97.31 298 ASP A C 1
ATOM 2457 O O . ASP A 1 298 ? 0.013 17.696 -6.579 1.00 97.31 298 ASP A O 1
ATOM 2461 N N . TYR A 1 299 ? -0.327 15.640 -7.428 1.00 97.75 299 TYR A N 1
ATOM 2462 C CA . TYR A 1 299 ? 1.018 15.099 -7.192 1.00 97.75 299 TYR A CA 1
ATOM 2463 C C . TYR A 1 299 ? 1.880 14.930 -8.446 1.00 97.75 299 TYR A C 1
ATOM 2465 O O . TYR A 1 299 ? 3.002 14.446 -8.320 1.00 97.75 299 TYR A O 1
ATOM 2473 N N . GLU A 1 300 ? 1.405 15.350 -9.623 1.00 96.88 300 GLU A N 1
ATOM 2474 C CA . GLU A 1 300 ? 2.173 15.336 -10.884 1.00 96.88 300 GLU A CA 1
ATOM 2475 C C . GLU A 1 300 ? 2.819 13.967 -11.194 1.00 96.88 300 GLU A C 1
ATOM 2477 O O . GLU A 1 300 ? 3.912 13.859 -11.747 1.00 96.88 300 GLU A O 1
ATOM 2482 N N . GLY A 1 301 ? 2.146 12.886 -10.798 1.00 96.62 301 GLY A N 1
ATOM 2483 C CA . GLY A 1 301 ? 2.613 11.511 -10.954 1.00 96.62 301 GLY A CA 1
ATOM 2484 C C . GLY A 1 301 ? 3.439 10.951 -9.791 1.00 96.62 301 GLY A C 1
ATOM 2485 O O . GLY A 1 301 ? 3.687 9.743 -9.763 1.00 96.62 301 GLY A O 1
ATOM 2486 N N . GLU A 1 302 ? 3.805 11.762 -8.795 1.00 96.31 302 GLU A N 1
ATOM 2487 C CA . GLU A 1 302 ? 4.522 11.342 -7.582 1.00 96.31 302 GLU A CA 1
ATOM 2488 C C . GLU A 1 302 ? 3.580 10.918 -6.441 1.00 96.31 302 GLU A C 1
ATOM 2490 O O . GLU A 1 302 ? 3.818 11.212 -5.274 1.00 96.31 302 GLU A O 1
ATOM 2495 N N . ALA A 1 303 ? 2.568 10.111 -6.755 1.00 98.06 303 ALA A N 1
ATOM 2496 C CA . ALA A 1 303 ? 1.836 9.285 -5.787 1.00 98.06 303 ALA A CA 1
ATOM 2497 C C . ALA A 1 303 ? 1.680 7.854 -6.330 1.00 98.06 303 ALA A C 1
ATOM 2499 O O . ALA A 1 303 ? 1.850 7.619 -7.527 1.00 98.06 303 ALA A O 1
ATOM 2500 N N . GLY A 1 304 ? 1.410 6.882 -5.465 1.00 98.12 304 GLY A N 1
ATOM 2501 C CA . GLY A 1 304 ? 1.262 5.471 -5.828 1.00 98.12 304 GLY A CA 1
ATOM 2502 C C . GLY A 1 304 ? -0.176 4.977 -5.693 1.00 98.12 304 GLY A C 1
ATOM 2503 O O . GLY A 1 304 ? -0.904 5.391 -4.795 1.00 98.12 304 GLY A O 1
ATOM 2504 N N . LEU A 1 305 ? -0.578 4.059 -6.569 1.00 98.75 305 LEU A N 1
ATOM 2505 C CA . LEU A 1 305 ? -1.779 3.238 -6.406 1.00 98.75 305 LEU A CA 1
ATOM 2506 C C . LEU A 1 305 ? -1.360 1.780 -6.545 1.00 98.75 305 LEU A C 1
ATOM 2508 O O . LEU A 1 305 ? -0.678 1.441 -7.514 1.00 98.75 305 LEU A O 1
ATOM 2512 N N . GLN A 1 306 ? -1.753 0.948 -5.587 1.00 98.69 306 GLN A N 1
ATOM 2513 C CA . GLN A 1 306 ? -1.432 -0.471 -5.563 1.00 98.69 306 GLN A CA 1
ATOM 2514 C C . GLN A 1 306 ? -2.703 -1.305 -5.406 1.00 98.69 306 GLN A C 1
ATOM 2516 O O . GLN A 1 306 ? -3.535 -1.036 -4.541 1.00 98.69 306 GLN A O 1
ATOM 2521 N N . PHE A 1 307 ? -2.841 -2.322 -6.246 1.00 98.69 307 PHE A N 1
ATOM 2522 C CA . PHE A 1 307 ? -3.865 -3.350 -6.135 1.00 98.69 307 PHE A CA 1
ATOM 2523 C C . PHE A 1 307 ? -3.238 -4.596 -5.523 1.00 98.69 307 PHE A C 1
ATOM 2525 O O . PHE A 1 307 ? -2.281 -5.137 -6.074 1.00 98.69 307 PHE A O 1
ATOM 2532 N N . SER A 1 308 ? -3.771 -5.060 -4.397 1.00 97.88 308 SER A N 1
ATOM 2533 C CA . SER A 1 308 ? -3.385 -6.335 -3.793 1.00 97.88 308 SER A CA 1
ATOM 2534 C C . SER A 1 308 ? -4.068 -7.471 -4.559 1.00 97.88 308 SER A C 1
ATOM 2536 O O . SER A 1 308 ? -5.235 -7.797 -4.317 1.00 97.88 308 SER A O 1
ATOM 2538 N N . ILE A 1 309 ? -3.354 -8.031 -5.538 1.00 97.62 309 ILE A N 1
ATOM 2539 C CA . ILE A 1 309 ? -3.863 -9.087 -6.420 1.00 97.62 309 ILE A CA 1
ATOM 2540 C C . ILE A 1 309 ? -3.562 -10.467 -5.837 1.00 97.62 309 ILE A C 1
ATOM 2542 O O . ILE A 1 309 ? -4.484 -11.270 -5.733 1.00 97.62 309 ILE A O 1
ATOM 2546 N N . ASN A 1 310 ? -2.314 -10.700 -5.414 1.00 95.12 310 ASN A N 1
ATOM 2547 C CA . ASN A 1 310 ? -1.771 -11.930 -4.810 1.00 95.12 310 ASN A CA 1
ATOM 2548 C C . ASN A 1 310 ? -1.834 -13.222 -5.644 1.00 95.12 310 ASN A C 1
ATOM 2550 O O . ASN A 1 310 ? -0.949 -14.056 -5.493 1.00 95.12 310 ASN A O 1
ATOM 2554 N N . SER A 1 311 ? -2.802 -13.387 -6.542 1.00 97.75 311 SER A N 1
ATOM 2555 C CA . SER A 1 311 ? -2.940 -14.569 -7.397 1.00 97.75 311 SER A CA 1
ATOM 2556 C C . SER A 1 311 ? -3.652 -14.223 -8.706 1.00 97.75 311 SER A C 1
ATOM 2558 O O . SER A 1 311 ? -4.491 -13.322 -8.740 1.00 97.75 311 SER A O 1
ATOM 2560 N N . THR A 1 312 ? -3.328 -14.937 -9.785 1.00 98.38 312 THR A N 1
ATOM 2561 C CA . THR A 1 312 ? -4.073 -14.900 -11.057 1.00 98.38 312 THR A CA 1
ATOM 2562 C C . THR A 1 312 ? -5.152 -15.985 -11.144 1.00 98.38 312 THR A C 1
ATOM 2564 O O . THR A 1 312 ? -5.749 -16.154 -12.207 1.00 98.38 312 THR A O 1
ATOM 2567 N N . ASP A 1 313 ? -5.403 -16.717 -10.056 1.00 98.38 313 ASP A N 1
ATOM 2568 C CA . ASP A 1 313 ? -6.503 -17.672 -9.914 1.00 98.38 313 ASP A CA 1
ATOM 2569 C C . ASP A 1 313 ? -7.568 -17.132 -8.948 1.00 98.38 313 ASP A C 1
ATOM 2571 O O . ASP A 1 313 ? -7.268 -16.771 -7.807 1.00 98.38 313 ASP A O 1
ATOM 2575 N N . ASP A 1 314 ? -8.826 -17.083 -9.397 1.00 97.44 314 ASP A N 1
ATOM 2576 C CA . ASP A 1 314 ? -9.928 -16.529 -8.602 1.00 97.44 314 ASP A CA 1
ATOM 2577 C C . ASP A 1 314 ? -10.189 -17.331 -7.318 1.00 97.44 314 ASP A C 1
ATOM 2579 O O . ASP A 1 314 ? -10.485 -16.727 -6.292 1.00 97.44 314 ASP A O 1
ATOM 2583 N N . ASN A 1 315 ? -10.034 -18.662 -7.320 1.00 97.75 315 ASN A N 1
ATOM 2584 C CA . ASN A 1 315 ? -10.304 -19.476 -6.128 1.00 97.75 315 ASN A CA 1
ATOM 2585 C C . ASN A 1 315 ? -9.223 -19.284 -5.058 1.00 97.75 315 ASN A C 1
ATOM 2587 O O . ASN A 1 315 ? -9.533 -19.124 -3.876 1.00 97.75 315 ASN A O 1
ATOM 2591 N N . GLN A 1 316 ? -7.949 -19.281 -5.458 1.00 97.06 316 GLN A N 1
ATOM 2592 C CA . GLN A 1 316 ? -6.839 -19.007 -4.549 1.00 97.06 316 GLN A CA 1
ATOM 2593 C C . GLN A 1 316 ? -6.945 -17.589 -3.985 1.00 97.06 316 GLN A C 1
ATOM 2595 O O . GLN A 1 316 ? -6.737 -17.378 -2.787 1.00 97.06 316 GLN A O 1
ATOM 2600 N N . ARG A 1 317 ? -7.315 -16.621 -4.826 1.00 96.56 317 ARG A N 1
ATOM 2601 C CA . ARG A 1 317 ? -7.528 -15.241 -4.401 1.00 96.56 317 ARG A CA 1
ATOM 2602 C C . ARG A 1 317 ? -8.711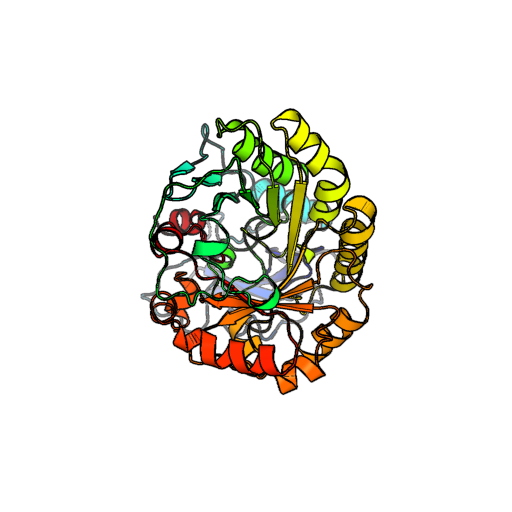 -15.106 -3.436 1.00 96.56 317 ARG A C 1
ATOM 2604 O O . ARG A 1 317 ? -8.568 -14.469 -2.392 1.00 96.56 317 ARG A O 1
ATOM 2611 N N . ASP A 1 318 ? -9.850 -15.723 -3.743 1.00 95.56 318 ASP A N 1
ATOM 2612 C CA . ASP A 1 318 ? -11.038 -15.749 -2.882 1.00 95.56 318 ASP A CA 1
ATOM 2613 C C . ASP A 1 318 ? -10.712 -16.344 -1.507 1.00 95.56 318 ASP A C 1
ATOM 2615 O O . ASP A 1 318 ? -11.040 -15.747 -0.481 1.00 95.56 318 ASP A O 1
ATOM 2619 N N . TYR A 1 319 ? -9.947 -17.440 -1.475 1.00 95.25 319 TYR A N 1
ATOM 2620 C CA . TYR A 1 319 ? -9.440 -18.026 -0.236 1.00 95.25 319 TYR A CA 1
ATOM 2621 C C . TYR A 1 319 ? -8.582 -17.031 0.560 1.00 95.25 319 TYR A C 1
ATOM 2623 O O . TYR A 1 319 ? -8.867 -16.771 1.730 1.00 95.25 319 TYR A O 1
ATOM 2631 N N . GLN A 1 320 ? -7.559 -16.437 -0.066 1.00 94.88 320 GLN A N 1
ATOM 2632 C CA . GLN A 1 320 ? -6.624 -15.508 0.585 1.00 94.88 320 GLN A CA 1
ATOM 2633 C C . GLN A 1 320 ? -7.323 -14.274 1.176 1.00 94.88 320 GLN A C 1
ATOM 2635 O O . GLN A 1 320 ? -7.003 -13.847 2.288 1.00 94.88 320 GLN A O 1
ATOM 2640 N N . PHE A 1 321 ? -8.294 -13.715 0.454 1.00 94.88 321 PHE A N 1
ATOM 2641 C CA . PHE A 1 321 ? -9.059 -12.533 0.862 1.00 94.88 321 PHE A CA 1
ATOM 2642 C C . PHE A 1 321 ? -10.395 -12.867 1.544 1.00 94.88 321 PHE A C 1
ATOM 2644 O O . PHE A 1 321 ? -11.197 -11.965 1.792 1.00 94.88 321 PHE A O 1
ATOM 2651 N N . ASN A 1 322 ? -10.628 -14.145 1.852 1.00 91.75 322 ASN A N 1
ATOM 2652 C CA . ASN A 1 322 ? -11.806 -14.674 2.539 1.00 91.75 322 ASN A CA 1
ATOM 2653 C C . ASN A 1 322 ? -13.151 -14.238 1.921 1.00 91.75 322 ASN A C 1
ATOM 2655 O O . ASN A 1 322 ? -14.080 -13.854 2.632 1.00 91.75 322 ASN A O 1
ATOM 2659 N N . GLY A 1 323 ? -13.239 -14.237 0.589 1.00 91.75 323 GLY A N 1
ATOM 2660 C CA . GLY A 1 323 ? -14.433 -13.828 -0.160 1.00 91.75 323 GLY A CA 1
ATOM 2661 C C . GLY A 1 323 ? -14.817 -12.354 -0.028 1.00 91.75 323 GLY A C 1
ATOM 2662 O O . GLY A 1 323 ? -15.917 -11.953 -0.407 1.00 91.75 323 GLY A O 1
ATOM 2663 N N . CYS A 1 324 ? -13.932 -11.519 0.523 1.00 91.56 324 CYS A N 1
ATOM 2664 C CA . CYS A 1 324 ? -14.205 -10.100 0.734 1.00 91.56 324 CYS A CA 1
ATOM 2665 C C . CYS A 1 324 ? -13.761 -9.208 -0.439 1.00 91.56 324 CYS A C 1
ATOM 2667 O O . CYS A 1 324 ? -13.938 -7.991 -0.374 1.00 91.56 324 CYS A O 1
ATOM 2669 N N . SER A 1 325 ? -13.187 -9.779 -1.500 1.00 95.00 325 SER A N 1
ATOM 2670 C CA . SER A 1 325 ? -12.636 -9.040 -2.636 1.00 95.00 325 SER A CA 1
ATOM 2671 C C . SER A 1 325 ? -13.341 -9.366 -3.954 1.00 95.00 325 SER A C 1
ATOM 2673 O O . SER A 1 325 ? -13.905 -10.444 -4.114 1.00 95.00 325 SER A O 1
ATOM 2675 N N . LEU A 1 326 ? -13.307 -8.426 -4.899 1.00 97.69 326 LEU A N 1
ATOM 2676 C CA . LEU A 1 326 ? -13.844 -8.611 -6.244 1.00 97.69 326 LEU A CA 1
ATOM 2677 C C . LEU A 1 326 ? -13.123 -9.739 -7.013 1.00 97.69 326 LEU A C 1
ATOM 2679 O O . LEU A 1 326 ? -11.911 -9.900 -6.855 1.00 97.69 326 LEU A O 1
ATOM 2683 N N . PRO A 1 327 ? -13.824 -10.463 -7.904 1.00 97.69 327 PRO A N 1
ATOM 2684 C CA . PRO A 1 327 ? -13.189 -11.360 -8.870 1.00 97.69 327 PRO A CA 1
ATOM 2685 C C . PRO A 1 327 ? -12.221 -10.618 -9.803 1.00 97.69 327 PRO A C 1
ATOM 2687 O O . PRO A 1 327 ? -12.416 -9.435 -10.106 1.00 97.69 327 PRO A O 1
ATOM 2690 N N . LEU A 1 328 ? -11.213 -11.321 -10.319 1.00 98.56 328 LEU A N 1
ATOM 2691 C CA . LEU A 1 328 ? -10.145 -10.758 -11.153 1.00 98.56 328 LEU A CA 1
ATOM 2692 C C . LEU A 1 328 ? -10.664 -10.042 -12.404 1.00 98.56 328 LEU A C 1
ATOM 2694 O O . LEU A 1 328 ? -10.141 -8.990 -12.768 1.00 98.56 328 LEU A O 1
ATOM 2698 N N . GLU A 1 329 ? -11.717 -10.561 -13.037 1.00 98.50 329 GLU A N 1
ATOM 2699 C CA . GLU A 1 329 ? -12.333 -9.930 -14.213 1.00 98.50 329 GLU A CA 1
ATOM 2700 C C . GLU A 1 329 ? -12.970 -8.569 -13.891 1.00 98.50 329 GLU A C 1
ATOM 2702 O O . GLU A 1 329 ? -12.867 -7.625 -14.675 1.00 98.50 329 GLU A O 1
ATOM 2707 N N . GLU A 1 330 ? -13.590 -8.419 -12.719 1.00 98.50 330 GLU A N 1
ATOM 2708 C CA . GLU A 1 330 ? -14.148 -7.130 -12.290 1.00 98.50 330 GLU A CA 1
ATOM 2709 C C . GLU A 1 330 ? -13.036 -6.148 -11.901 1.00 98.50 330 GLU A C 1
ATOM 2711 O O . GLU A 1 330 ? -13.085 -4.971 -12.266 1.00 98.50 330 GLU A O 1
ATOM 2716 N N . ILE A 1 331 ? -11.975 -6.636 -11.249 1.00 98.62 331 ILE A N 1
ATOM 2717 C CA . ILE A 1 331 ? -10.768 -5.84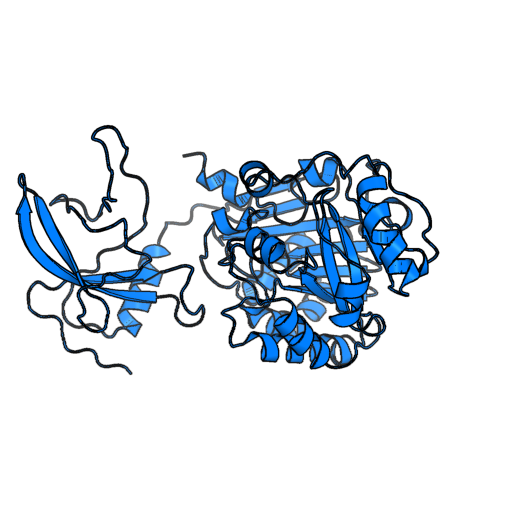2 -10.970 1.00 98.62 331 ILE A CA 1
ATOM 2718 C C . ILE A 1 331 ? -10.117 -5.370 -12.281 1.00 98.62 331 ILE A C 1
ATOM 2720 O O . ILE A 1 331 ? -9.731 -4.205 -12.387 1.00 98.62 331 ILE A O 1
ATOM 2724 N N . SER A 1 332 ? -10.028 -6.236 -13.295 1.00 98.69 332 SER A N 1
ATOM 2725 C CA . SER A 1 332 ? -9.515 -5.905 -14.632 1.00 98.69 332 SER A CA 1
ATOM 2726 C C . SER A 1 332 ? -10.330 -4.788 -15.283 1.00 98.69 332 SER A C 1
ATOM 2728 O O . SER A 1 332 ? -9.753 -3.822 -15.788 1.00 98.69 332 SER A O 1
ATOM 2730 N N . LYS A 1 333 ? -11.667 -4.868 -15.237 1.00 98.69 333 LYS A N 1
ATOM 2731 C CA . LYS A 1 333 ? -12.556 -3.816 -15.761 1.00 98.69 333 LYS A CA 1
ATOM 2732 C C . LYS A 1 333 ? -12.324 -2.479 -15.063 1.00 98.69 333 LYS A C 1
ATOM 2734 O O . LYS A 1 333 ? -12.172 -1.473 -15.749 1.00 98.69 333 LYS A O 1
ATOM 2739 N N . ILE A 1 334 ? -12.222 -2.475 -13.730 1.00 98.56 334 ILE A N 1
ATOM 2740 C CA . ILE A 1 334 ? -11.872 -1.269 -12.963 1.00 98.56 334 ILE A CA 1
ATOM 2741 C C . ILE A 1 334 ? -10.515 -0.733 -13.428 1.00 98.56 334 ILE A C 1
ATOM 2743 O O . ILE A 1 334 ? -10.399 0.438 -13.771 1.00 98.56 334 ILE A O 1
ATOM 2747 N N . GLY A 1 335 ? -9.494 -1.590 -13.498 1.00 98.19 335 GLY A N 1
ATOM 2748 C CA . GLY A 1 335 ? -8.151 -1.209 -13.931 1.00 98.19 335 GLY A CA 1
ATOM 2749 C C . GLY A 1 335 ? -8.107 -0.619 -15.344 1.00 98.19 335 GLY A C 1
ATOM 2750 O O . GLY A 1 335 ? -7.350 0.322 -15.585 1.00 98.19 335 GLY A O 1
ATOM 2751 N N . LYS A 1 336 ? -8.934 -1.123 -16.267 1.00 98.12 336 LYS A N 1
ATOM 2752 C CA . LYS A 1 336 ? -9.095 -0.588 -17.629 1.00 98.12 336 LYS A CA 1
ATOM 2753 C C . LYS A 1 336 ? -9.743 0.798 -17.621 1.00 98.12 336 LYS A C 1
ATOM 2755 O O . LYS A 1 336 ? -9.241 1.676 -18.314 1.00 98.12 336 LYS A O 1
ATOM 2760 N N . ASP A 1 337 ? -10.769 1.001 -16.798 1.00 98.19 337 ASP A N 1
ATOM 2761 C CA . ASP A 1 337 ? -11.538 2.252 -16.700 1.00 98.19 337 ASP A CA 1
ATOM 2762 C C . ASP A 1 337 ? -10.787 3.414 -16.017 1.00 98.19 337 ASP A C 1
ATOM 2764 O O . ASP A 1 337 ? -11.077 4.580 -16.278 1.00 98.19 337 ASP A O 1
ATOM 2768 N N . LEU A 1 338 ? -9.786 3.131 -15.172 1.00 98.31 338 LEU A N 1
ATOM 2769 C CA . LEU A 1 338 ? -8.950 4.185 -14.578 1.00 98.31 338 LEU A CA 1
ATOM 2770 C C . LEU A 1 338 ? -8.288 5.070 -15.658 1.00 98.31 338 LEU A C 1
ATOM 2772 O O . LEU A 1 338 ? -8.025 4.598 -16.762 1.00 98.31 338 LEU A O 1
ATOM 2776 N N . PRO A 1 339 ? -7.921 6.327 -15.371 1.00 98.00 339 PRO A N 1
ATOM 2777 C CA . PRO A 1 339 ? -7.096 7.106 -16.295 1.00 98.00 339 PRO A CA 1
ATOM 2778 C C . PRO A 1 339 ? -5.704 6.476 -16.467 1.00 98.00 339 PRO A C 1
ATOM 2780 O O . PRO A 1 339 ? -5.263 5.671 -15.643 1.00 98.00 339 PRO A O 1
ATOM 2783 N N . ASP A 1 340 ? -4.983 6.855 -17.521 1.00 98.12 340 ASP A N 1
ATOM 2784 C CA . ASP A 1 340 ? -3.585 6.450 -17.665 1.00 98.12 340 ASP A CA 1
ATOM 2785 C C . ASP A 1 340 ? -2.710 7.102 -16.577 1.00 98.12 340 ASP A C 1
ATOM 2787 O O . ASP A 1 340 ? -2.904 8.274 -16.221 1.00 98.12 340 ASP A O 1
ATOM 2791 N N . PRO A 1 341 ? -1.743 6.371 -16.003 1.00 97.81 341 PRO A N 1
ATOM 2792 C CA . PRO A 1 341 ? -0.874 6.899 -14.969 1.00 97.81 341 PRO A CA 1
ATOM 2793 C C . PRO A 1 341 ? 0.097 7.936 -15.541 1.00 97.81 341 PRO A C 1
ATOM 2795 O O . PRO A 1 341 ? 0.865 7.647 -16.454 1.00 97.81 341 PRO A O 1
ATOM 2798 N N . ILE A 1 342 ? 0.151 9.117 -14.922 1.00 97.50 342 ILE A N 1
ATOM 2799 C CA . ILE A 1 342 ? 1.241 10.076 -15.142 1.00 97.50 342 ILE A CA 1
ATOM 2800 C C . ILE A 1 342 ? 2.422 9.697 -14.244 1.00 97.50 342 ILE A C 1
ATOM 2802 O O . ILE A 1 342 ? 2.244 9.380 -13.064 1.00 97.50 342 ILE A O 1
ATOM 2806 N N . GLY A 1 343 ? 3.633 9.711 -14.799 1.00 95.50 343 GLY A N 1
ATOM 2807 C CA . GLY A 1 343 ? 4.847 9.319 -14.088 1.00 95.50 343 GLY A CA 1
ATOM 2808 C C . GLY A 1 343 ? 4.897 7.811 -13.846 1.00 95.50 343 GLY A C 1
ATOM 2809 O O . GLY A 1 343 ? 5.204 7.037 -14.747 1.00 95.50 343 GLY A O 1
ATOM 2810 N N . ARG A 1 344 ? 4.631 7.378 -12.611 1.00 92.81 344 ARG A N 1
ATOM 2811 C CA . ARG A 1 344 ? 4.734 5.962 -12.215 1.00 92.81 344 ARG A CA 1
ATOM 2812 C C . ARG A 1 344 ? 3.482 5.174 -12.596 1.00 92.81 344 ARG A C 1
ATOM 2814 O O . ARG A 1 344 ? 2.376 5.635 -12.301 1.00 92.81 344 ARG A O 1
ATOM 2821 N N . LYS A 1 345 ? 3.678 3.973 -13.157 1.00 98.00 345 LYS A N 1
ATOM 2822 C CA . LYS A 1 345 ? 2.636 2.956 -13.387 1.00 98.00 345 LYS A CA 1
ATOM 2823 C C . LYS A 1 345 ? 1.916 2.580 -12.085 1.00 98.00 345 LYS A C 1
ATOM 2825 O O . LYS A 1 345 ? 2.487 2.704 -10.999 1.00 98.00 345 LYS A O 1
ATOM 2830 N N . TYR A 1 346 ? 0.678 2.105 -12.193 1.00 98.62 346 TYR A N 1
ATOM 2831 C CA . TYR A 1 346 ? -0.043 1.514 -11.061 1.00 98.62 346 TYR A CA 1
ATOM 2832 C C . TYR A 1 346 ? 0.551 0.150 -10.716 1.00 98.62 346 TYR A C 1
ATOM 2834 O O . TYR A 1 346 ? 0.991 -0.573 -11.600 1.00 98.62 346 TYR A O 1
ATOM 2842 N N . THR A 1 347 ? 0.597 -0.221 -9.444 1.00 98.75 347 THR A N 1
ATOM 2843 C CA . THR A 1 347 ? 1.248 -1.466 -9.022 1.00 98.75 347 THR A CA 1
ATOM 2844 C C . THR A 1 347 ? 0.230 -2.581 -8.832 1.00 98.75 347 THR A C 1
ATOM 2846 O O . THR A 1 347 ? -0.781 -2.390 -8.164 1.00 98.75 347 THR A O 1
ATOM 2849 N N . LEU A 1 348 ? 0.521 -3.761 -9.367 1.00 98.75 348 LEU A N 1
ATOM 2850 C CA . LEU A 1 348 ? -0.122 -5.015 -8.996 1.00 98.75 348 LEU A CA 1
ATOM 2851 C C . LEU A 1 348 ? 0.797 -5.707 -7.986 1.00 98.75 348 LEU A C 1
ATOM 2853 O O . LEU A 1 348 ? 1.886 -6.158 -8.343 1.00 98.75 348 LEU A O 1
ATOM 2857 N N . ASN A 1 349 ? 0.392 -5.720 -6.719 1.00 97.88 349 ASN A N 1
ATOM 2858 C CA . ASN A 1 349 ? 1.125 -6.378 -5.646 1.00 97.88 349 ASN A CA 1
ATOM 2859 C C . ASN A 1 349 ? 0.759 -7.864 -5.597 1.00 97.88 349 ASN A C 1
ATOM 2861 O O . ASN A 1 349 ? -0.423 -8.223 -5.549 1.00 97.88 349 ASN A O 1
ATOM 2865 N N . PHE A 1 350 ? 1.786 -8.703 -5.542 1.00 97.38 350 PHE A N 1
ATOM 2866 C CA . PHE A 1 350 ? 1.690 -10.140 -5.352 1.00 97.38 350 PHE A CA 1
ATOM 2867 C C . PHE A 1 350 ? 2.510 -10.545 -4.134 1.00 97.38 350 PHE A C 1
ATOM 2869 O O . PHE A 1 350 ? 3.736 -10.600 -4.206 1.00 97.38 350 PHE A O 1
ATOM 2876 N N . ALA A 1 351 ? 1.828 -10.827 -3.024 1.00 93.38 351 ALA A N 1
ATOM 2877 C CA . ALA A 1 351 ? 2.434 -11.550 -1.916 1.00 93.38 351 ALA A CA 1
ATOM 2878 C C . ALA A 1 351 ? 2.419 -13.047 -2.259 1.00 93.38 351 ALA A C 1
ATOM 2880 O O . ALA A 1 351 ? 1.344 -13.642 -2.344 1.00 93.38 351 ALA A O 1
ATOM 2881 N N . VAL A 1 352 ? 3.594 -13.620 -2.528 1.00 92.56 352 VAL A N 1
ATOM 2882 C CA . VAL A 1 352 ? 3.736 -14.967 -3.090 1.00 92.56 352 VAL A CA 1
ATOM 2883 C C . VAL A 1 352 ? 4.387 -15.942 -2.115 1.00 92.56 352 VAL A C 1
ATOM 2885 O O . VAL A 1 352 ? 5.236 -15.585 -1.299 1.00 92.56 352 VAL A O 1
ATOM 2888 N N . THR A 1 353 ? 4.013 -17.201 -2.286 1.00 90.50 353 THR A N 1
ATOM 2889 C CA . THR A 1 353 ? 4.686 -18.405 -1.792 1.00 90.50 353 THR A CA 1
ATOM 2890 C C . THR A 1 353 ? 5.011 -19.307 -2.982 1.00 90.50 353 THR A C 1
ATOM 2892 O O . THR A 1 353 ? 4.641 -19.008 -4.123 1.00 90.50 353 THR A O 1
ATOM 2895 N N . LYS A 1 354 ? 5.657 -20.451 -2.742 1.00 87.00 354 LYS A N 1
ATOM 2896 C CA . LYS A 1 354 ? 5.924 -21.434 -3.799 1.00 87.00 354 LYS A CA 1
ATOM 2897 C C . LYS A 1 354 ? 4.641 -21.981 -4.446 1.00 87.00 354 LYS A C 1
ATOM 2899 O O . LYS A 1 354 ? 4.655 -22.331 -5.619 1.00 87.00 354 LYS A O 1
ATOM 2904 N N . GLU A 1 355 ? 3.545 -22.035 -3.696 1.00 89.56 355 GLU A N 1
ATOM 2905 C CA . GLU A 1 355 ? 2.234 -22.550 -4.109 1.00 89.56 355 GLU A CA 1
ATOM 2906 C C . GLU A 1 355 ? 1.361 -21.487 -4.794 1.00 89.56 355 GLU A C 1
ATOM 2908 O O . GLU A 1 355 ? 0.222 -21.764 -5.184 1.00 89.56 355 GLU A O 1
ATOM 2913 N N . THR A 1 356 ? 1.848 -20.250 -4.909 1.00 94.12 356 THR A N 1
ATOM 2914 C CA . THR A 1 356 ? 1.077 -19.176 -5.534 1.00 94.12 356 THR A CA 1
ATOM 2915 C C . THR A 1 356 ? 0.875 -19.440 -7.021 1.00 94.12 356 THR A C 1
ATOM 2917 O O . THR A 1 356 ? 1.798 -19.805 -7.742 1.00 94.12 356 THR A O 1
ATOM 2920 N N . ILE A 1 357 ? -0.355 -19.230 -7.484 1.00 97.19 357 ILE A N 1
ATOM 2921 C CA . ILE A 1 357 ? -0.724 -19.296 -8.892 1.00 97.19 357 ILE A CA 1
ATOM 2922 C C . ILE A 1 357 ? -0.592 -17.883 -9.457 1.00 97.19 357 ILE A C 1
ATOM 2924 O O . ILE A 1 357 ? -1.439 -17.020 -9.227 1.00 97.19 357 ILE A O 1
ATOM 2928 N N . LEU A 1 358 ? 0.499 -17.643 -10.177 1.00 97.62 358 LEU A N 1
ATOM 2929 C CA . LEU A 1 358 ? 0.773 -16.394 -10.880 1.00 97.62 358 LEU A CA 1
ATOM 2930 C C . LEU A 1 358 ? 1.220 -16.724 -12.305 1.00 97.62 358 LEU A C 1
ATOM 2932 O O . LEU A 1 358 ? 2.384 -17.020 -12.563 1.00 97.62 358 LEU A O 1
ATOM 2936 N N . ASP A 1 359 ? 0.254 -16.695 -13.214 1.00 98.06 359 ASP A N 1
ATOM 2937 C CA . ASP A 1 359 ? 0.420 -16.984 -14.632 1.00 98.06 359 ASP A CA 1
ATOM 2938 C C . ASP A 1 359 ? 0.566 -15.677 -15.430 1.00 98.06 359 ASP A C 1
ATOM 2940 O O . ASP A 1 359 ? -0.279 -14.777 -15.367 1.00 98.06 359 ASP A O 1
ATOM 2944 N N . ALA A 1 360 ? 1.668 -15.556 -16.173 1.00 98.19 360 ALA A N 1
ATOM 2945 C CA . ALA A 1 360 ? 2.005 -14.339 -16.908 1.00 98.19 360 ALA A CA 1
ATOM 2946 C C . ALA A 1 360 ? 1.053 -14.058 -18.084 1.00 98.19 360 ALA A C 1
ATOM 2948 O O . ALA A 1 360 ? 0.818 -12.892 -18.422 1.00 98.19 360 ALA A O 1
ATOM 2949 N N . ASP A 1 361 ? 0.489 -15.096 -18.699 1.00 98.25 361 ASP A N 1
ATOM 2950 C CA . ASP A 1 361 ? -0.414 -14.981 -19.843 1.00 98.25 361 ASP A CA 1
ATOM 2951 C C . ASP A 1 361 ? -1.756 -14.472 -19.353 1.00 98.25 361 ASP A C 1
ATOM 2953 O O . ASP A 1 361 ? -2.244 -13.445 -19.828 1.00 98.25 361 ASP A O 1
ATOM 2957 N N . ARG A 1 362 ? -2.273 -15.110 -18.302 1.00 98.44 362 ARG A N 1
ATOM 2958 C CA . ARG A 1 362 ? -3.494 -14.699 -17.626 1.00 98.44 362 ARG A CA 1
ATOM 2959 C C . ARG A 1 362 ? -3.394 -13.272 -17.100 1.00 98.44 362 ARG A C 1
ATOM 2961 O O . ARG A 1 362 ? -4.338 -12.497 -17.243 1.00 98.44 362 ARG A O 1
ATOM 2968 N N . LEU A 1 363 ? -2.251 -12.883 -16.531 1.00 98.56 363 LEU A N 1
ATOM 2969 C CA . LEU A 1 363 ? -2.051 -11.503 -16.089 1.00 98.56 363 LEU A CA 1
ATOM 2970 C C . LEU A 1 363 ? -2.108 -10.510 -17.258 1.00 98.56 363 LEU A C 1
ATOM 2972 O O . LEU A 1 363 ? -2.704 -9.442 -17.124 1.00 98.56 363 LEU A O 1
ATOM 2976 N N . THR A 1 364 ? -1.524 -10.875 -18.401 1.00 98.31 364 THR A N 1
ATOM 2977 C CA . THR A 1 364 ? -1.494 -10.050 -19.622 1.00 98.31 364 THR A CA 1
ATOM 2978 C C . THR A 1 364 ? -2.873 -9.934 -20.283 1.00 98.31 364 THR A C 1
ATOM 2980 O O . THR A 1 364 ? -3.174 -8.917 -20.904 1.00 98.31 364 THR A O 1
ATOM 2983 N N . GLU A 1 365 ? -3.749 -10.929 -20.122 1.00 98.25 365 GLU A N 1
ATOM 2984 C CA . GLU A 1 365 ? -5.163 -10.826 -20.514 1.00 98.25 365 GLU A CA 1
ATOM 2985 C C . GLU A 1 365 ? -5.938 -9.832 -19.633 1.00 98.25 365 GLU A C 1
ATOM 2987 O O . GLU A 1 365 ? -6.801 -9.080 -20.107 1.00 98.25 365 GLU A O 1
ATOM 2992 N N . LEU A 1 366 ? -5.637 -9.829 -18.332 1.00 98.56 366 LEU A N 1
ATOM 2993 C CA . LEU A 1 366 ? -6.348 -9.033 -17.337 1.00 98.56 366 LEU A CA 1
ATOM 2994 C C . LEU A 1 366 ? -5.881 -7.570 -17.309 1.00 98.56 366 LEU A C 1
ATOM 2996 O O . LEU A 1 366 ? -6.711 -6.670 -17.169 1.00 98.56 366 LEU A O 1
ATOM 3000 N N . PHE A 1 367 ? -4.587 -7.294 -17.452 1.00 98.62 367 PHE A N 1
ATOM 3001 C CA . PHE A 1 367 ? -4.022 -5.962 -17.221 1.00 98.62 367 PHE A CA 1
ATOM 3002 C C . PHE A 1 367 ? -3.030 -5.545 -18.311 1.00 98.62 367 PHE A C 1
ATOM 3004 O O . PHE A 1 367 ? -2.303 -6.363 -18.865 1.00 98.62 367 PHE A O 1
ATOM 3011 N N . ASP A 1 368 ? -2.970 -4.238 -18.587 1.00 97.88 368 ASP A N 1
ATOM 3012 C CA . ASP A 1 368 ? -2.039 -3.667 -19.566 1.00 97.88 368 ASP A CA 1
ATOM 3013 C C . ASP A 1 368 ? -0.663 -3.381 -18.919 1.00 97.88 368 ASP A C 1
ATOM 3015 O O . ASP A 1 368 ? -0.590 -2.524 -18.025 1.00 97.88 368 ASP A O 1
ATOM 3019 N N . PRO A 1 369 ? 0.440 -4.006 -19.382 1.00 97.69 369 PRO A N 1
ATOM 3020 C CA . PRO A 1 369 ? 1.789 -3.768 -18.861 1.00 97.69 369 PRO A CA 1
ATOM 3021 C C . PRO A 1 369 ? 2.304 -2.340 -19.091 1.00 97.69 369 PRO A C 1
ATOM 3023 O O . PRO A 1 369 ? 3.288 -1.929 -18.475 1.00 97.69 369 PRO A O 1
ATOM 3026 N N . LYS A 1 370 ? 1.672 -1.532 -19.953 1.00 96.81 370 LYS A N 1
ATOM 3027 C CA . LYS A 1 370 ? 1.986 -0.097 -20.081 1.00 96.81 370 LYS A CA 1
ATOM 3028 C C . LYS A 1 370 ? 1.421 0.721 -18.927 1.00 96.81 370 LYS A C 1
ATOM 3030 O O . LYS A 1 370 ? 2.011 1.732 -18.552 1.00 96.81 370 LYS A O 1
ATOM 3035 N N . LYS A 1 371 ? 0.305 0.274 -18.360 1.00 97.88 371 LYS A N 1
ATOM 3036 C CA . LYS A 1 371 ? -0.416 0.949 -17.279 1.00 97.88 371 LYS A CA 1
ATOM 3037 C C . LYS A 1 371 ? -0.012 0.428 -15.904 1.00 97.88 371 LYS A C 1
ATOM 3039 O O . LYS A 1 371 ? 0.014 1.190 -14.934 1.00 97.88 371 LYS A O 1
ATOM 3044 N N . PHE A 1 372 ? 0.334 -0.853 -15.835 1.00 98.62 372 PHE A N 1
ATOM 3045 C CA . PHE A 1 372 ? 0.627 -1.556 -14.599 1.00 98.62 372 PHE A CA 1
ATOM 3046 C C . PHE A 1 372 ? 2.072 -2.063 -14.529 1.00 98.62 372 PHE A C 1
ATOM 3048 O O . PHE A 1 372 ? 2.688 -2.397 -15.535 1.00 98.62 372 PHE A O 1
ATOM 3055 N N . ILE A 1 373 ? 2.602 -2.118 -13.312 1.00 98.50 373 ILE A N 1
ATOM 3056 C CA . ILE A 1 373 ? 3.872 -2.750 -12.950 1.00 98.50 373 ILE A CA 1
ATOM 3057 C C . ILE A 1 373 ? 3.595 -3.871 -11.949 1.00 98.50 373 ILE A C 1
ATOM 3059 O O . ILE A 1 373 ? 2.717 -3.718 -11.099 1.00 98.50 373 ILE A O 1
ATOM 3063 N N . VAL A 1 374 ? 4.341 -4.973 -12.009 1.00 98.69 374 VAL A N 1
ATOM 3064 C CA . VAL A 1 374 ? 4.215 -6.062 -11.033 1.00 98.69 374 VAL A CA 1
ATOM 3065 C C . VAL A 1 374 ? 5.204 -5.854 -9.895 1.00 98.69 374 VAL A C 1
ATOM 3067 O O . VAL A 1 374 ? 6.391 -5.633 -10.130 1.00 98.69 374 VAL A O 1
ATOM 3070 N N . LYS A 1 375 ? 4.731 -5.951 -8.653 1.00 98.12 375 LYS A N 1
ATOM 3071 C CA . LYS A 1 375 ? 5.585 -6.031 -7.469 1.00 98.12 375 LYS A CA 1
ATOM 3072 C C . LYS A 1 375 ? 5.350 -7.360 -6.764 1.00 98.12 375 LYS A C 1
ATOM 3074 O O . LYS A 1 375 ? 4.249 -7.615 -6.290 1.00 98.12 375 LYS A O 1
ATOM 3079 N N . ILE A 1 376 ? 6.394 -8.170 -6.671 1.00 96.50 376 ILE A N 1
ATOM 3080 C CA . ILE A 1 376 ? 6.405 -9.461 -5.990 1.00 96.50 376 ILE A CA 1
ATOM 3081 C C . ILE A 1 376 ? 7.063 -9.277 -4.621 1.00 96.50 376 ILE A C 1
ATOM 3083 O O . ILE A 1 376 ? 8.141 -8.687 -4.524 1.00 96.50 376 ILE A O 1
ATOM 3087 N N . THR A 1 377 ? 6.408 -9.766 -3.574 1.00 92.94 377 THR A N 1
ATOM 3088 C CA . THR A 1 377 ? 6.904 -9.784 -2.192 1.00 92.94 377 THR A CA 1
ATOM 3089 C C . THR A 1 377 ? 6.651 -11.153 -1.567 1.00 92.94 377 THR A C 1
ATOM 3091 O O . THR A 1 377 ? 5.757 -11.861 -2.030 1.00 92.94 377 THR A O 1
ATOM 3094 N N . PRO A 1 378 ? 7.371 -11.546 -0.507 1.00 91.06 378 PRO A N 1
ATOM 3095 C CA . PRO A 1 378 ? 6.968 -12.706 0.281 1.00 91.06 378 PRO A CA 1
ATOM 3096 C C . PRO A 1 378 ? 5.625 -12.469 0.985 1.00 91.06 378 PRO A C 1
ATOM 3098 O O . PRO A 1 378 ? 5.216 -11.321 1.197 1.00 91.06 378 PRO A O 1
ATOM 3101 N N . ILE A 1 379 ? 4.963 -13.555 1.391 1.00 88.94 379 ILE A N 1
ATOM 3102 C CA . ILE A 1 379 ? 3.994 -13.496 2.490 1.00 88.94 379 ILE A CA 1
ATOM 3103 C C . ILE A 1 379 ? 4.779 -13.406 3.803 1.00 88.94 379 ILE A C 1
ATOM 3105 O O . ILE A 1 379 ? 5.626 -14.247 4.088 1.00 88.94 379 ILE A O 1
ATOM 3109 N N . HIS A 1 380 ? 4.502 -12.364 4.583 1.00 89.31 380 HIS A N 1
ATOM 3110 C CA . HIS A 1 380 ? 5.148 -12.103 5.869 1.00 89.31 380 HIS A CA 1
ATOM 3111 C C . HIS A 1 380 ? 4.650 -13.047 6.970 1.00 89.31 380 HIS A C 1
ATOM 3113 O O . HIS A 1 380 ? 3.514 -13.530 6.914 1.00 89.31 380 HIS A O 1
ATOM 3119 N N . GLN A 1 381 ? 5.466 -13.262 8.005 1.00 87.88 381 GLN A N 1
ATOM 3120 C CA . GLN A 1 381 ? 5.158 -14.148 9.126 1.00 87.88 381 GLN A CA 1
ATOM 3121 C C . GLN A 1 381 ? 4.189 -13.494 10.127 1.00 87.88 381 GLN A C 1
ATOM 3123 O O . GLN A 1 381 ? 4.525 -13.198 11.272 1.00 87.88 381 GLN A O 1
ATOM 3128 N N . THR A 1 382 ? 2.949 -13.266 9.699 1.00 88.00 382 THR A N 1
ATOM 3129 C CA . THR A 1 382 ? 1.855 -12.854 10.592 1.00 88.00 382 THR A CA 1
ATOM 3130 C C . THR A 1 382 ? 1.289 -14.065 11.335 1.00 88.00 382 THR A C 1
ATOM 3132 O O . THR A 1 382 ? 1.385 -15.200 10.854 1.00 88.00 382 THR A O 1
ATOM 3135 N N . HIS A 1 383 ? 0.638 -13.855 12.485 1.00 86.69 383 HIS A N 1
ATOM 3136 C CA . HIS A 1 383 ? -0.032 -14.967 13.175 1.00 86.69 383 HIS A CA 1
ATOM 3137 C C . HIS A 1 383 ? -1.110 -15.592 12.285 1.00 86.69 383 HIS A C 1
ATOM 3139 O O . HIS A 1 383 ? -1.237 -16.810 12.214 1.00 86.69 383 HIS A O 1
ATOM 3145 N N . SER A 1 384 ? -1.855 -14.753 11.568 1.00 86.81 384 SER A N 1
ATOM 3146 C CA . SER A 1 384 ? -2.926 -15.182 10.667 1.00 86.81 384 SER A CA 1
ATOM 3147 C C . SER A 1 384 ? -2.394 -16.008 9.492 1.00 86.81 384 SER A C 1
ATOM 3149 O O . SER A 1 384 ? -2.993 -17.026 9.136 1.00 86.81 384 SER A O 1
ATOM 3151 N N . ALA A 1 385 ? -1.244 -15.625 8.922 1.00 89.12 385 ALA A N 1
ATOM 3152 C CA . ALA A 1 385 ? -0.612 -16.376 7.841 1.00 89.12 385 ALA A CA 1
ATOM 3153 C C . ALA A 1 385 ? -0.183 -17.779 8.300 1.00 89.12 385 ALA A C 1
ATOM 3155 O O . ALA A 1 385 ? -0.451 -18.760 7.602 1.00 89.12 385 ALA A O 1
ATOM 3156 N N . VAL A 1 386 ? 0.405 -17.881 9.498 1.00 87.25 386 VAL A N 1
ATOM 3157 C CA . VAL A 1 386 ? 0.785 -19.162 10.113 1.00 87.25 386 VAL A CA 1
ATOM 3158 C C . VAL A 1 386 ? -0.448 -20.026 10.400 1.00 87.25 386 VAL A C 1
ATOM 3160 O O . VAL A 1 386 ? -0.492 -21.181 9.985 1.00 87.25 386 VAL A O 1
ATOM 3163 N N . GLU A 1 387 ? -1.484 -19.470 11.039 1.00 87.62 387 GLU A N 1
ATOM 3164 C CA . GLU A 1 387 ? -2.752 -20.170 11.326 1.00 87.62 387 GLU A CA 1
ATOM 3165 C C . GLU A 1 387 ? -3.457 -20.665 10.051 1.00 87.62 387 GLU A C 1
ATOM 3167 O O . GLU A 1 387 ? -4.120 -21.703 10.054 1.00 87.62 387 GLU A O 1
ATOM 3172 N N . SER A 1 388 ? -3.290 -19.938 8.945 1.00 86.62 388 SER A N 1
ATOM 3173 C CA . SER A 1 388 ? -3.864 -20.271 7.639 1.00 86.62 388 SER A CA 1
ATOM 3174 C C . SER A 1 388 ? -2.971 -21.170 6.774 1.00 86.62 388 SER A C 1
ATOM 3176 O O . SER A 1 388 ? -3.337 -21.444 5.627 1.00 86.62 388 SER A O 1
ATOM 3178 N N . ASN A 1 389 ? -1.849 -21.660 7.320 1.00 88.06 389 ASN A N 1
ATOM 3179 C CA . ASN A 1 389 ? -0.870 -22.547 6.680 1.00 88.06 389 ASN A CA 1
ATOM 3180 C C . ASN A 1 389 ? -0.221 -21.979 5.403 1.00 88.06 389 ASN A C 1
ATOM 3182 O O . ASN A 1 389 ? 0.038 -22.726 4.458 1.00 88.06 389 ASN A O 1
ATOM 3186 N N . PHE A 1 390 ? 0.038 -20.671 5.349 1.00 86.44 390 PHE A N 1
ATOM 3187 C CA . PHE A 1 390 ? 0.890 -20.109 4.296 1.00 86.44 390 PHE A CA 1
ATOM 3188 C C . PHE A 1 390 ? 2.366 -20.439 4.563 1.00 86.44 390 PHE A C 1
ATOM 3190 O O . PHE A 1 390 ? 2.804 -20.439 5.715 1.00 86.44 390 PHE A O 1
ATOM 3197 N N . ASP A 1 391 ? 3.150 -20.683 3.508 1.00 83.25 391 ASP A N 1
ATOM 3198 C CA . ASP A 1 391 ? 4.610 -20.743 3.636 1.00 83.25 391 ASP A CA 1
ATOM 3199 C C . ASP A 1 391 ? 5.166 -19.332 3.860 1.00 83.25 391 ASP A C 1
ATOM 3201 O O . ASP A 1 391 ? 5.119 -18.476 2.977 1.00 83.25 391 ASP A O 1
ATOM 3205 N N . VAL A 1 392 ? 5.681 -19.113 5.066 1.00 78.81 392 VAL A N 1
ATOM 3206 C CA . VAL A 1 392 ? 6.232 -17.839 5.552 1.00 78.81 392 VAL A CA 1
ATOM 3207 C C . VAL A 1 392 ? 7.745 -17.909 5.784 1.00 78.81 392 VAL A C 1
ATOM 3209 O O . VAL A 1 392 ? 8.322 -16.998 6.366 1.00 78.81 392 VAL A O 1
ATOM 3212 N N . THR A 1 393 ? 8.402 -18.998 5.366 1.00 68.94 393 THR A N 1
ATOM 3213 C CA . THR A 1 393 ? 9.809 -19.273 5.714 1.00 68.94 393 THR A CA 1
ATOM 3214 C C . THR A 1 393 ? 10.725 -19.324 4.498 1.00 68.94 393 THR A C 1
ATOM 3216 O O . THR A 1 393 ? 11.789 -18.707 4.496 1.00 68.94 393 THR A O 1
ATOM 3219 N N . THR A 1 394 ? 10.316 -20.009 3.427 1.00 64.19 394 THR A N 1
ATOM 3220 C CA . THR A 1 394 ? 11.227 -20.344 2.320 1.00 64.19 394 THR A CA 1
ATOM 3221 C C . THR A 1 394 ? 11.585 -19.135 1.450 1.00 64.19 394 THR A C 1
ATOM 3223 O O . THR A 1 394 ? 12.611 -19.124 0.773 1.00 64.19 394 THR A O 1
ATOM 3226 N N . SER A 1 395 ? 10.749 -18.099 1.454 1.00 68.00 395 SER A N 1
ATOM 3227 C CA . SER A 1 395 ? 10.836 -16.968 0.529 1.00 68.00 395 SER A CA 1
ATOM 3228 C C . SER A 1 395 ? 11.900 -15.922 0.896 1.00 68.00 395 SER A C 1
ATOM 3230 O O . SER A 1 395 ? 12.230 -15.082 0.064 1.00 68.00 395 SER A O 1
ATOM 3232 N N . TYR A 1 396 ? 12.458 -15.933 2.107 1.00 72.00 396 TYR A N 1
ATOM 3233 C CA . TYR A 1 396 ? 13.420 -14.900 2.528 1.00 72.00 396 TYR A CA 1
ATOM 3234 C C . TYR A 1 396 ? 14.857 -15.207 2.086 1.00 72.00 396 TYR A C 1
ATOM 3236 O O . TYR A 1 396 ? 15.607 -14.295 1.739 1.00 72.00 396 TYR A O 1
ATOM 3244 N N . GLU A 1 397 ? 15.224 -16.489 2.030 1.00 74.38 397 GLU A N 1
ATOM 3245 C CA . GLU A 1 397 ? 16.595 -16.931 1.741 1.00 74.38 397 GLU A CA 1
ATOM 3246 C C . GLU A 1 397 ? 16.752 -17.545 0.342 1.00 74.38 397 GLU A C 1
ATOM 3248 O O . GLU A 1 397 ? 17.869 -17.638 -0.167 1.00 74.38 397 GLU A O 1
ATOM 3253 N N . ASN A 1 398 ? 15.650 -17.946 -0.306 1.00 80.31 398 ASN A N 1
ATOM 3254 C CA . ASN A 1 398 ? 15.677 -18.646 -1.588 1.00 80.31 398 ASN A CA 1
ATOM 3255 C C . ASN A 1 398 ? 15.007 -17.837 -2.709 1.00 80.31 398 ASN A C 1
ATOM 3257 O O . ASN A 1 398 ? 13.777 -17.818 -2.834 1.00 80.31 398 ASN A O 1
ATOM 3261 N N . TYR A 1 399 ? 15.820 -17.231 -3.582 1.00 82.75 399 TYR A N 1
ATOM 3262 C CA . TYR A 1 399 ? 15.306 -16.430 -4.693 1.00 82.75 399 TYR A CA 1
ATOM 3263 C C . TYR A 1 399 ? 14.525 -17.241 -5.741 1.00 82.75 399 TYR A C 1
ATOM 3265 O O . TYR A 1 399 ? 13.714 -16.674 -6.478 1.00 82.75 399 TYR A O 1
ATOM 3273 N N . ASP A 1 400 ? 14.706 -18.564 -5.814 1.00 82.38 400 ASP A N 1
ATOM 3274 C CA . ASP A 1 400 ? 14.025 -19.391 -6.817 1.00 82.38 400 ASP A CA 1
ATOM 3275 C C . ASP A 1 400 ? 12.497 -19.385 -6.654 1.00 82.38 400 ASP A C 1
ATOM 3277 O O . ASP A 1 400 ? 11.779 -19.543 -7.645 1.00 82.38 400 ASP A O 1
ATOM 3281 N N . VAL A 1 401 ? 11.990 -19.096 -5.446 1.00 84.31 401 VAL A N 1
ATOM 3282 C CA . VAL A 1 401 ? 10.554 -18.870 -5.199 1.00 84.31 401 VAL A CA 1
ATOM 3283 C C . VAL A 1 401 ? 10.018 -17.717 -6.048 1.00 84.31 401 VAL A C 1
ATOM 3285 O O . VAL A 1 401 ? 8.882 -17.783 -6.510 1.00 84.31 401 VAL A O 1
ATOM 3288 N N . TYR A 1 402 ? 10.828 -16.685 -6.292 1.00 90.25 402 TYR A N 1
ATOM 3289 C CA . TYR A 1 402 ? 10.446 -15.523 -7.092 1.00 90.25 402 TYR A CA 1
ATOM 3290 C C . TYR A 1 402 ? 10.785 -15.693 -8.566 1.00 90.25 402 TYR A C 1
ATOM 3292 O O . TYR A 1 402 ? 10.010 -15.257 -9.415 1.00 90.25 402 TYR A O 1
ATOM 3300 N N . ARG A 1 403 ? 11.914 -16.342 -8.883 1.00 92.75 403 ARG A N 1
ATOM 3301 C CA . ARG A 1 403 ? 12.379 -16.547 -10.265 1.00 92.75 403 ARG A CA 1
ATOM 3302 C C . ARG A 1 403 ? 11.310 -17.197 -11.144 1.00 92.75 403 ARG A C 1
ATOM 3304 O O . ARG A 1 403 ? 11.125 -16.770 -12.282 1.00 92.75 403 ARG A O 1
ATOM 3311 N N . GLN A 1 404 ? 10.599 -18.194 -10.609 1.00 92.88 404 GLN A N 1
ATOM 3312 C CA . GLN A 1 404 ? 9.532 -18.901 -11.329 1.00 92.88 404 GLN A CA 1
ATOM 3313 C C . GLN A 1 404 ? 8.386 -17.983 -11.786 1.00 92.88 404 GLN A C 1
ATOM 3315 O O . GLN A 1 404 ? 7.727 -18.293 -12.771 1.00 92.88 404 GLN A O 1
ATOM 3320 N N . PHE A 1 405 ? 8.167 -16.853 -11.107 1.00 95.19 405 PHE A N 1
ATOM 3321 C CA . PHE A 1 405 ? 7.141 -15.870 -11.459 1.00 95.19 405 PHE A CA 1
ATOM 3322 C C . PHE A 1 405 ? 7.727 -14.687 -12.233 1.00 95.19 405 PHE A C 1
ATOM 3324 O O . PHE A 1 405 ? 7.145 -14.211 -13.205 1.00 95.19 405 PHE A O 1
ATOM 3331 N N . GLU A 1 406 ? 8.900 -14.217 -11.816 1.00 96.44 406 GLU A N 1
ATOM 3332 C CA . GLU A 1 406 ? 9.557 -13.038 -12.366 1.00 96.44 406 GLU A CA 1
ATOM 3333 C C . GLU A 1 406 ? 9.974 -13.228 -13.826 1.00 96.44 406 GLU A C 1
ATOM 3335 O O . GLU A 1 406 ? 9.640 -12.392 -14.667 1.00 96.44 406 GLU A O 1
ATOM 3340 N N . GLN A 1 407 ? 10.637 -14.340 -14.159 1.00 95.81 407 GLN A N 1
ATOM 3341 C CA . GLN A 1 407 ? 11.140 -14.557 -15.517 1.00 95.81 407 GLN A CA 1
ATOM 3342 C C . GLN A 1 407 ? 10.019 -14.635 -16.568 1.00 95.81 407 GLN A C 1
ATOM 3344 O O . GLN A 1 407 ? 10.137 -13.941 -17.583 1.00 95.81 407 GLN A O 1
ATOM 3349 N N . PRO A 1 408 ? 8.924 -15.401 -16.368 1.00 97.56 408 PRO A N 1
ATOM 3350 C CA . PRO A 1 408 ? 7.813 -15.409 -17.319 1.00 97.56 408 PRO A CA 1
ATOM 3351 C C . PRO A 1 408 ? 7.180 -14.026 -17.519 1.00 97.56 408 PRO A C 1
ATOM 3353 O O . PRO A 1 408 ? 6.875 -13.645 -18.649 1.00 97.56 408 PRO A O 1
ATOM 3356 N N . LEU A 1 409 ? 7.028 -13.241 -16.448 1.00 98.19 409 LEU A N 1
ATOM 3357 C CA . LEU A 1 409 ? 6.466 -11.891 -16.522 1.00 98.19 409 LEU A CA 1
ATOM 3358 C C . LEU A 1 409 ? 7.364 -10.936 -17.318 1.00 98.19 409 LEU A C 1
ATOM 3360 O O . LEU A 1 409 ? 6.881 -10.257 -18.228 1.00 98.19 409 LEU A O 1
ATOM 3364 N N . VAL A 1 410 ? 8.672 -10.926 -17.042 1.00 97.50 410 VAL A N 1
ATOM 3365 C CA . VAL A 1 410 ? 9.648 -10.118 -17.795 1.00 97.50 410 VAL A CA 1
ATOM 3366 C C . VAL A 1 410 ? 9.657 -10.511 -19.276 1.00 97.50 410 VAL A C 1
ATOM 3368 O O . VAL A 1 410 ? 9.648 -9.639 -20.144 1.00 97.50 410 VAL A O 1
ATOM 3371 N N . GLN A 1 411 ? 9.588 -11.809 -19.594 1.00 97.00 411 GLN A N 1
ATOM 3372 C CA . GLN A 1 411 ? 9.497 -12.295 -20.980 1.00 97.00 411 GLN A CA 1
ATOM 3373 C C . GLN A 1 411 ? 8.229 -11.815 -21.704 1.00 97.00 411 GLN A C 1
ATOM 3375 O O . GLN A 1 411 ? 8.240 -11.672 -22.927 1.00 97.00 411 GLN A O 1
ATOM 3380 N N . ARG A 1 412 ? 7.150 -11.525 -20.967 1.00 97.00 412 ARG A N 1
ATOM 3381 C CA . ARG A 1 412 ? 5.913 -10.919 -21.490 1.00 97.00 412 ARG A CA 1
ATOM 3382 C C . ARG A 1 412 ? 5.915 -9.389 -21.487 1.00 97.00 412 ARG A C 1
ATOM 3384 O O . ARG A 1 412 ? 4.905 -8.781 -21.830 1.00 97.00 412 ARG A O 1
ATOM 3391 N N . GLY A 1 413 ? 7.052 -8.763 -21.183 1.00 96.94 413 GLY A N 1
ATOM 3392 C CA . GLY A 1 413 ? 7.232 -7.313 -21.259 1.00 96.94 413 GLY A CA 1
ATOM 3393 C C . GLY A 1 413 ? 6.705 -6.554 -20.044 1.00 96.94 413 GLY A C 1
ATOM 3394 O O . GLY A 1 413 ? 6.494 -5.343 -20.130 1.00 96.94 413 GLY A O 1
ATOM 3395 N N . TRP A 1 414 ? 6.483 -7.242 -18.923 1.00 98.44 414 TRP A N 1
ATOM 3396 C CA . TRP A 1 414 ? 6.160 -6.588 -17.663 1.00 98.44 414 TRP A CA 1
ATOM 3397 C C . TRP A 1 414 ? 7.402 -5.956 -17.044 1.00 98.44 414 TRP A C 1
ATOM 3399 O O . TRP A 1 414 ? 8.464 -6.574 -16.963 1.00 98.44 414 TRP A O 1
ATOM 3409 N N . ASP A 1 415 ? 7.232 -4.746 -16.517 1.00 98.38 415 ASP A N 1
ATOM 3410 C CA . ASP A 1 415 ? 8.141 -4.251 -15.492 1.00 98.38 415 ASP A CA 1
ATOM 3411 C C . ASP A 1 415 ? 7.854 -5.054 -14.213 1.00 98.38 415 ASP A C 1
ATOM 3413 O O . ASP A 1 415 ? 6.705 -5.122 -13.760 1.00 98.38 415 ASP A O 1
ATOM 3417 N N . VAL A 1 416 ? 8.882 -5.681 -13.641 1.00 98.31 416 VAL A N 1
ATOM 3418 C CA . VAL A 1 416 ? 8.760 -6.497 -12.426 1.00 98.31 416 VAL A CA 1
ATOM 3419 C C . VAL A 1 416 ? 9.726 -5.984 -11.367 1.00 98.31 416 VAL A C 1
ATOM 3421 O O . VAL A 1 416 ? 10.903 -5.751 -11.636 1.00 98.31 416 VAL A O 1
ATOM 3424 N N . ILE A 1 417 ? 9.211 -5.794 -10.157 1.00 97.50 417 ILE A N 1
ATOM 3425 C CA . ILE A 1 417 ? 9.975 -5.488 -8.950 1.00 97.50 417 ILE A CA 1
ATOM 3426 C C . ILE A 1 417 ? 9.838 -6.685 -8.021 1.00 97.50 417 ILE A C 1
ATOM 3428 O O . ILE A 1 417 ? 8.743 -6.953 -7.538 1.00 97.50 417 ILE A O 1
ATOM 3432 N N . VAL A 1 418 ? 10.935 -7.367 -7.715 1.00 96.12 418 VAL A N 1
ATOM 3433 C CA . VAL A 1 418 ? 10.977 -8.329 -6.609 1.00 96.12 418 VAL A CA 1
ATOM 3434 C C . VAL A 1 418 ? 11.566 -7.624 -5.402 1.00 96.12 418 VAL A C 1
ATOM 3436 O O . VAL A 1 418 ? 12.697 -7.144 -5.461 1.00 96.12 418 VAL A O 1
ATOM 3439 N N . PHE A 1 419 ? 10.779 -7.521 -4.335 1.00 93.12 419 PHE A N 1
ATOM 3440 C CA . PHE A 1 419 ? 11.165 -6.888 -3.080 1.00 93.12 419 PHE A CA 1
ATOM 3441 C C . PHE A 1 419 ? 11.149 -7.923 -1.960 1.00 93.12 419 PHE A C 1
ATOM 3443 O O . PHE A 1 419 ? 10.107 -8.519 -1.686 1.00 93.12 419 PHE A O 1
ATOM 3450 N N . VAL A 1 420 ? 12.288 -8.093 -1.295 1.00 90.00 420 VAL A N 1
ATOM 3451 C CA . VAL A 1 420 ? 12.443 -9.022 -0.170 1.00 90.00 420 VAL A CA 1
ATOM 3452 C C . VAL A 1 420 ? 12.905 -8.206 1.039 1.00 90.00 420 VAL A C 1
ATOM 3454 O O . VAL A 1 420 ? 13.958 -7.578 0.944 1.00 90.00 420 VAL A O 1
ATOM 3457 N N . PRO A 1 421 ? 12.134 -8.133 2.138 1.00 86.56 421 PRO A N 1
ATOM 3458 C CA . PRO A 1 421 ? 12.584 -7.476 3.367 1.00 86.56 421 PRO A CA 1
ATOM 3459 C C . PRO A 1 421 ? 13.667 -8.307 4.074 1.00 86.56 421 PRO A C 1
ATOM 3461 O O . PRO A 1 421 ? 13.878 -9.476 3.741 1.00 86.56 421 PRO A O 1
ATOM 3464 N N . SER A 1 422 ? 14.348 -7.725 5.063 1.00 87.62 422 SER A N 1
ATOM 3465 C CA . SER A 1 422 ? 15.259 -8.507 5.913 1.00 87.62 422 SER A CA 1
ATOM 3466 C C . SER A 1 422 ? 14.494 -9.358 6.933 1.00 87.62 422 SER A C 1
ATOM 3468 O O . SER A 1 422 ? 13.322 -9.102 7.222 1.00 87.62 422 SER A O 1
ATOM 3470 N N . HIS A 1 423 ? 15.153 -10.376 7.493 1.00 85.56 423 HIS A N 1
ATOM 3471 C CA . HIS A 1 423 ? 14.555 -11.189 8.557 1.00 85.56 423 HIS A CA 1
ATOM 3472 C C . HIS A 1 423 ? 14.225 -10.350 9.795 1.00 85.56 423 HIS A C 1
ATOM 3474 O O . HIS A 1 423 ? 13.198 -10.565 10.431 1.00 85.56 423 HIS A O 1
ATOM 3480 N N . GLU A 1 424 ? 15.068 -9.366 10.101 1.00 87.50 424 GLU A N 1
ATOM 3481 C CA . GLU A 1 424 ? 14.889 -8.433 11.208 1.00 87.50 424 GLU A CA 1
ATOM 3482 C C . GLU A 1 424 ? 13.591 -7.640 11.046 1.00 87.50 424 GLU A C 1
ATOM 3484 O O . GLU A 1 424 ? 12.794 -7.613 11.978 1.00 87.50 424 GLU A O 1
ATOM 3489 N N . GLU A 1 425 ? 13.316 -7.095 9.852 1.00 86.12 425 GLU A N 1
ATOM 3490 C CA . GLU A 1 425 ? 12.067 -6.366 9.579 1.00 86.12 425 GLU A CA 1
ATOM 3491 C C . GLU A 1 425 ? 10.823 -7.237 9.816 1.00 86.12 425 GLU A C 1
ATOM 3493 O O . GLU A 1 425 ? 9.810 -6.773 10.348 1.00 86.12 425 GLU A O 1
ATOM 3498 N N . ASP A 1 426 ? 10.880 -8.514 9.442 1.00 84.69 426 ASP A N 1
ATOM 3499 C CA . ASP A 1 426 ? 9.753 -9.415 9.673 1.00 84.69 426 ASP A CA 1
ATOM 3500 C C . ASP A 1 426 ? 9.600 -9.775 11.153 1.00 84.69 426 ASP A C 1
ATOM 3502 O O . ASP A 1 426 ? 8.502 -9.688 11.703 1.00 84.69 426 ASP A O 1
ATOM 3506 N N . SER A 1 427 ? 10.716 -10.087 11.821 1.00 85.12 427 SER A N 1
ATOM 3507 C CA . SER A 1 427 ? 10.748 -10.435 13.245 1.00 85.12 427 SER A CA 1
ATOM 3508 C C . SER A 1 427 ? 10.323 -9.277 14.155 1.00 85.12 427 SER A C 1
ATOM 3510 O O . SER A 1 427 ? 9.654 -9.494 15.164 1.00 85.12 427 SER A O 1
ATOM 3512 N N . ASP A 1 428 ? 10.625 -8.041 13.752 1.00 88.06 428 ASP A N 1
ATOM 3513 C CA . ASP A 1 428 ? 10.188 -6.809 14.409 1.00 88.06 428 ASP A CA 1
ATOM 3514 C C . ASP A 1 428 ? 8.700 -6.511 14.174 1.00 88.06 428 ASP A C 1
ATOM 3516 O O . ASP A 1 428 ? 8.143 -5.589 14.775 1.00 88.06 428 ASP A O 1
ATOM 3520 N N . ARG A 1 429 ? 8.045 -7.269 13.282 1.00 89.31 429 ARG A N 1
ATOM 3521 C CA . ARG A 1 429 ? 6.633 -7.121 12.898 1.00 89.31 429 ARG A CA 1
ATOM 3522 C C . ARG A 1 429 ? 6.313 -5.756 12.270 1.00 89.31 429 ARG A C 1
ATOM 3524 O O . ARG A 1 429 ? 5.158 -5.308 12.274 1.00 89.31 429 ARG A O 1
ATOM 3531 N N . ILE A 1 430 ? 7.327 -5.111 11.680 1.00 89.44 430 ILE A N 1
ATOM 3532 C CA . ILE A 1 430 ? 7.193 -3.841 10.948 1.00 89.44 430 ILE A CA 1
ATOM 3533 C C . ILE A 1 430 ? 6.704 -4.060 9.503 1.00 89.44 430 ILE A C 1
ATOM 3535 O O . ILE A 1 430 ? 6.223 -3.131 8.853 1.00 89.44 430 ILE A O 1
ATOM 3539 N N . THR A 1 431 ? 6.755 -5.300 9.007 1.00 89.75 431 THR A N 1
ATOM 3540 C CA . THR A 1 431 ? 6.254 -5.693 7.683 1.00 89.75 431 THR A CA 1
ATOM 3541 C C . THR A 1 431 ? 4.723 -5.653 7.577 1.00 89.75 431 THR A C 1
ATOM 3543 O O . THR A 1 431 ? 3.991 -5.541 8.568 1.00 89.75 431 THR A O 1
ATOM 3546 N N . CYS A 1 432 ? 4.216 -5.677 6.340 1.00 88.19 432 CYS A N 1
ATOM 3547 C CA . CYS A 1 432 ? 2.788 -5.529 6.049 1.00 88.19 432 CYS A CA 1
ATOM 3548 C C . CYS A 1 432 ? 1.962 -6.686 6.630 1.00 88.19 432 CYS A C 1
ATOM 3550 O O . CYS A 1 432 ? 2.396 -7.832 6.647 1.00 88.19 432 CYS A O 1
ATOM 3552 N N . GLY A 1 433 ? 0.739 -6.390 7.066 1.00 89.62 433 GLY A N 1
ATOM 3553 C CA . GLY A 1 433 ? -0.183 -7.387 7.611 1.00 89.62 433 GLY A CA 1
ATOM 3554 C C . GLY A 1 433 ? 0.034 -7.716 9.088 1.00 89.62 433 GLY A C 1
ATOM 3555 O O . GLY A 1 433 ? -0.903 -8.181 9.725 1.00 89.62 433 GLY A O 1
ATOM 3556 N N . ASN A 1 434 ? 1.203 -7.435 9.661 1.00 91.44 434 ASN A N 1
ATOM 3557 C CA . ASN A 1 434 ? 1.400 -7.506 11.106 1.00 91.44 434 ASN A CA 1
ATOM 3558 C C . ASN A 1 434 ? 0.617 -6.395 11.832 1.00 91.44 434 ASN A C 1
ATOM 3560 O O . ASN A 1 434 ? 0.401 -5.317 11.281 1.00 91.44 434 ASN A O 1
ATOM 3564 N N . ALA A 1 435 ? 0.219 -6.659 13.077 1.00 89.81 435 ALA A N 1
ATOM 3565 C CA . ALA A 1 435 ? -0.351 -5.677 13.995 1.00 89.81 435 ALA A CA 1
ATOM 3566 C C . ALA A 1 435 ? 0.071 -6.049 15.427 1.00 89.81 435 ALA A C 1
ATOM 3568 O O . ALA A 1 435 ? -0.199 -7.163 15.876 1.00 89.81 435 ALA A O 1
ATOM 3569 N N . LEU A 1 436 ? 0.769 -5.159 16.133 1.00 89.62 436 LEU A N 1
ATOM 3570 C CA . LEU A 1 436 ? 1.185 -5.370 17.527 1.00 89.62 436 LEU A CA 1
ATOM 3571 C C . LEU A 1 436 ? 0.068 -5.037 18.516 1.00 89.62 436 LEU A C 1
ATOM 3573 O O . LEU A 1 436 ? -0.017 -5.654 19.574 1.00 89.62 436 LEU A O 1
ATOM 3577 N N . ILE A 1 437 ? -0.823 -4.115 18.159 1.00 84.38 437 ILE A N 1
ATOM 3578 C CA . ILE A 1 437 ? -1.983 -3.721 18.957 1.00 84.38 437 ILE A CA 1
ATOM 3579 C C . ILE A 1 437 ? -2.905 -4.908 19.268 1.00 84.38 437 ILE A C 1
ATOM 3581 O O . ILE A 1 437 ? -3.598 -4.894 20.281 1.00 84.38 437 ILE A O 1
ATOM 3585 N N . THR A 1 438 ? -2.864 -5.980 18.466 1.00 71.62 438 THR A N 1
ATOM 3586 C CA . THR A 1 438 ? -3.580 -7.224 18.770 1.00 71.62 438 THR A CA 1
ATOM 3587 C C . THR A 1 438 ? -3.029 -7.908 20.015 1.00 71.62 438 THR A C 1
ATOM 3589 O O . THR A 1 438 ? -3.807 -8.493 20.750 1.00 71.62 438 THR A O 1
ATOM 3592 N N . ALA A 1 439 ? -1.718 -7.840 20.282 1.00 59.09 439 ALA A N 1
ATOM 3593 C CA . ALA A 1 439 ? -1.088 -8.539 21.407 1.00 59.09 439 ALA A CA 1
ATOM 3594 C C . ALA A 1 439 ? -1.643 -8.072 22.760 1.00 59.09 439 ALA A C 1
ATOM 3596 O O . ALA A 1 439 ? -1.800 -8.877 23.668 1.00 59.09 439 ALA A O 1
ATOM 3597 N N . SER A 1 440 ? -2.041 -6.802 22.869 1.00 48.09 440 SER A N 1
ATOM 3598 C CA . SER A 1 440 ? -2.681 -6.288 24.081 1.00 48.09 440 SER A CA 1
ATOM 3599 C C . SER A 1 440 ? -4.116 -6.757 24.322 1.00 48.09 440 SER A C 1
ATOM 3601 O O . SER A 1 440 ? -4.620 -6.525 25.412 1.00 48.09 440 SER A O 1
ATOM 3603 N N . TYR A 1 441 ? -4.770 -7.398 23.349 1.00 38.97 441 TYR A N 1
ATOM 3604 C CA . TYR A 1 441 ? -6.096 -8.000 23.539 1.00 38.97 441 TYR A CA 1
ATOM 3605 C C . TYR A 1 441 ? -6.036 -9.468 23.983 1.00 38.97 441 TYR A C 1
ATOM 3607 O O . TYR A 1 441 ? -7.069 -10.027 24.332 1.00 38.97 441 TYR A O 1
ATOM 3615 N N . TRP A 1 442 ? -4.852 -10.092 23.960 1.00 31.05 442 TRP A N 1
ATOM 3616 C CA . TRP A 1 442 ? -4.661 -11.514 24.279 1.00 31.05 442 TRP A CA 1
ATOM 3617 C C . TRP A 1 442 ? -3.884 -11.754 25.584 1.00 31.05 442 TRP A C 1
ATOM 3619 O O . TRP A 1 442 ? -3.613 -12.904 25.917 1.00 31.05 442 TRP A O 1
ATOM 3629 N N . GLU A 1 443 ? -3.502 -10.695 26.303 1.00 27.95 443 GLU A N 1
ATOM 3630 C CA . GLU A 1 443 ? -2.781 -10.778 27.587 1.00 27.95 443 GLU A CA 1
ATOM 3631 C C . GLU A 1 443 ? -3.677 -10.550 28.825 1.00 27.95 443 GLU A C 1
ATOM 3633 O O . GLU A 1 443 ? -3.147 -10.337 29.915 1.00 27.95 443 GLU A O 1
ATOM 3638 N N . GLU A 1 444 ? -5.009 -10.628 28.698 1.00 26.42 444 GLU A N 1
ATOM 3639 C CA . GLU A 1 444 ? -5.925 -10.661 29.859 1.00 26.42 444 GLU A CA 1
ATOM 3640 C C . GLU A 1 444 ? -6.460 -12.063 30.161 1.00 26.42 444 GLU A C 1
ATOM 3642 O O . GLU A 1 444 ? -7.004 -12.707 29.235 1.00 26.42 444 GLU A O 1
#

pLDDT: mean 77.79, std 25.44, range [26.31, 98.88]

Sequence (444 aa):
MRKIKNPKPNEYVLITKYPDHDPNDPWALGWFTRKGNWKGKTTYYIKDEFGCESLYPKYKNCFRLTLDEGKDRMSLIAKDWKPEDPFENCDCELIYHTDFDIEDLKKHASRELFNVKLGDDKMKIYNTHTGKIYVDQERYLEFLTVGDYGKENNIKADFLGLHKEINGVEHKPVDLSKKWVATISTQKGCPMNCRFCDCPKVGFLGNATVEEMEYEIETILKNETVKHTDRFNVHFARMGEPTYNLNVISFTRAVLRPLVKKYISAKTIHPVVSTMLPLYNKGLQSFLHEWCRIKNNDYEGEAGLQFSINSTDDNQRDYQFNGCSLPLEEISKIGKDLPDPIGRKYTLNFAVTKETILDADRLTELFDPKKFIVKITPIHQTHSAVESNFDVTTSYENYDVYRQFEQPLVQRGWDVIVFVPSHEEDSDRITCGNALITASYWEE